Protein 4Z7R (pdb70)

Secondary structure (DSSP, 8-state):
-EEEEEE-B-TT-BS-TT--SHHHHHHHHT-TTS--B-BSEEEEESSSSSEEEE---TTHHHHHHH-GGGSPPSSSS--SEEEEE-S---HHHHGGGGTTTSS--EEEEE-HHHHHHHHTSGGGGGS-TTTEEEEE--TT-EEEEETTEEEEEEE--EE--GGG--TT--EEE-STTSEEEEEEETTEEEEEES--S---HHHHHHHTT-SEEEEE-S-SSTTHHHHHTS-S--HHHHT---SSSTTSHHHHTTTS--SEEEEESB-TT-GGGSTT-HHHHHHHHTTEEE--TT-EEE-/-EEEEEE-B-TT-BS-TT--SHHHHHHHTT-TTB--B-BSEEEEESSSSSEEEE---TTHHHHHHH-GGGSPPSSSS--SEEEEE-S---HHHHGGGGTTTSS--EEEEE-HHHHHHHHT-GGGGGS-TTTEEEEE--TT-EEEEETTEEEEEEE---EEEEEEETTEEEEEES--S---HHHHHHHTT-SEEEEE-S-SSTTHHHHHTS-S--HHHHT---SSSTTSHHHHTTTS--S-EEEESB-TT-GGGBTT-HHHHHHHHTTEEE--TT-EEE-

Organism: Methylorubrum extorquens (strain ATCC 14718 / DSM 1338 / JCM 2805 / NCIMB 9133 / AM1) (NCBI:txid272630)

Structure (mmCIF, N/CA/C/O backbone):
data_4Z7R
#
_entry.id   4Z7R
#
_cell.length_a   45.431
_cell.length_b   51.991
_cell.length_c   120.536
_cell.angle_alpha   90.000
_cell.angle_beta   95.490
_cell.angle_gamma   90.000
#
_symmetry.space_group_name_H-M   'P 1 21 1'
#
loop_
_entity.id
_entity.type
_entity.pdbx_description
1 polymer 'Coenzyme PQQ synthesis protein B'
2 non-polymer 'ZINC ION'
3 water water
#
loop_
_atom_site.group_PDB
_atom_site.id
_atom_site.type_symbol
_atom_site.label_atom_id
_atom_site.label_alt_id
_atom_site.label_comp_id
_atom_site.label_asym_id
_atom_site.label_entity_id
_atom_site.label_seq_id
_atom_site.pdbx_PDB_ins_code
_atom_site.Cartn_x
_atom_site.Cartn_y
_atom_site.Cartn_z
_atom_site.occupancy
_atom_site.B_iso_or_equiv
_atom_site.auth_seq_id
_atom_site.auth_comp_id
_atom_site.auth_asym_id
_atom_site.auth_atom_id
_atom_site.pdbx_PDB_model_num
ATOM 1 N N . MET A 1 1 ? 62.042 12.970 12.929 0.83 12.33 1 MET A N 1
ATOM 2 C CA . MET A 1 1 ? 61.131 12.023 13.563 0.75 12.15 1 MET A CA 1
ATOM 3 C C . MET A 1 1 ? 61.895 10.888 14.237 0.70 11.42 1 MET A C 1
ATOM 4 O O . MET A 1 1 ? 62.790 10.296 13.639 0.72 11.52 1 MET A O 1
ATOM 9 N N . HIS A 1 2 ? 61.537 10.585 15.482 0.96 10.80 2 HIS A N 1
ATOM 10 C CA . HIS A 1 2 ? 62.168 9.486 16.207 1.00 10.91 2 HIS A CA 1
ATOM 11 C C . HIS A 1 2 ? 61.309 8.234 16.136 1.00 10.12 2 HIS A C 1
ATOM 12 O O . HIS A 1 2 ? 60.101 8.285 16.363 0.91 9.90 2 HIS A O 1
ATOM 19 N N . VAL A 1 3 ? 61.937 7.108 15.821 1.00 10.20 3 VAL A N 1
ATOM 20 C CA . VAL A 1 3 ? 61.229 5.836 15.776 1.00 10.37 3 VAL A CA 1
ATOM 21 C C . VAL A 1 3 ? 61.967 4.820 16.631 0.75 9.69 3 VAL A C 1
ATOM 22 O O . VAL A 1 3 ? 63.184 4.705 16.542 0.94 9.15 3 VAL A O 1
ATOM 26 N N . VAL A 1 4 ? 61.241 4.091 17.470 1.00 9.16 4 VAL A N 1
ATOM 27 C CA . VAL A 1 4 ? 61.837 2.944 18.140 1.00 9.59 4 VAL A CA 1
ATOM 28 C C . VAL A 1 4 ? 60.965 1.710 17.942 0.82 10.50 4 VAL A C 1
ATOM 29 O O . VAL A 1 4 ? 59.755 1.732 18.180 0.91 11.56 4 VAL A O 1
ATOM 33 N N . ILE A 1 5 ? 61.587 0.641 17.463 0.98 10.36 5 ILE A N 1
ATOM 34 C CA . ILE A 1 5 ? 60.899 -0.629 17.308 0.82 10.07 5 ILE A CA 1
ATOM 35 C C . ILE A 1 5 ? 60.951 -1.378 18.636 0.90 10.35 5 ILE A C 1
ATOM 36 O O . ILE A 1 5 ? 62.009 -1.850 19.048 0.97 10.88 5 ILE A O 1
ATOM 41 N N . LEU A 1 6 ? 59.809 -1.455 19.313 1.00 9.74 6 LEU A N 1
ATOM 42 C CA . LEU A 1 6 ? 59.739 -2.075 20.634 0.99 10.08 6 LEU A CA 1
ATOM 43 C C . LEU A 1 6 ? 59.683 -3.594 20.534 0.88 10.21 6 LEU A C 1
ATOM 44 O O . LEU A 1 6 ? 60.322 -4.302 21.312 0.84 10.53 6 LEU A O 1
ATOM 49 N N . GLY A 1 7 ? 58.908 -4.084 19.574 0.88 10.21 7 GLY A N 1
ATOM 50 C CA . GLY A 1 7 ? 58.810 -5.509 19.324 0.85 10.35 7 GLY A CA 1
ATOM 51 C C . GLY A 1 7 ? 58.837 -5.750 17.831 0.80 9.84 7 GLY A C 1
ATOM 52 O O . GLY A 1 7 ? 58.083 -5.130 17.078 0.92 10.78 7 GLY A O 1
ATOM 53 N N . SER A 1 8 ? 59.694 -6.668 17.400 1.00 8.85 8 SER A N 1
ATOM 54 C CA . SER A 1 8 ? 59.915 -6.885 15.976 0.86 8.72 8 SER A CA 1
ATOM 55 C C . SER A 1 8 ? 59.405 -8.247 15.532 0.80 8.77 8 SER A C 1
ATOM 56 O O . SER A 1 8 ? 59.495 -8.597 14.354 0.91 8.30 8 SER A O 1
ATOM 59 N N . ALA A 1 9 ? 58.867 -9.014 16.473 1.00 9.06 9 ALA A N 1
ATOM 60 C CA . ALA A 1 9 ? 58.367 -10.346 16.157 0.93 9.58 9 ALA A CA 1
ATOM 61 C C . ALA A 1 9 ? 56.866 -10.353 15.885 0.74 11.18 9 ALA A C 1
ATOM 62 O O . ALA A 1 9 ? 56.146 -9.435 16.272 1.00 11.88 9 ALA A O 1
ATOM 64 N N . ALA A 1 10 ? 56.410 -11.403 15.2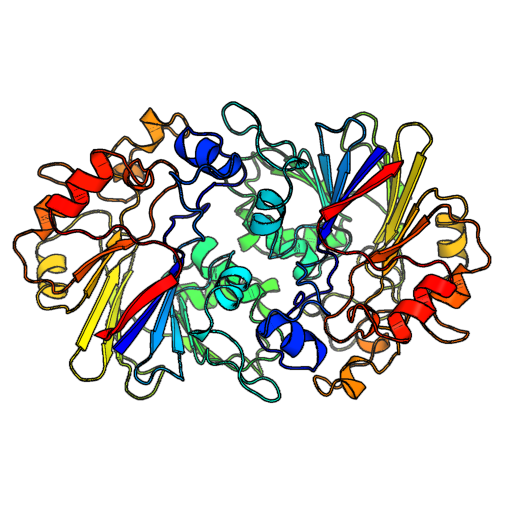11 0.93 11.86 10 ALA A N 1
ATOM 65 C CA . ALA A 1 10 ? 54.988 -11.668 15.043 0.94 11.96 10 ALA A CA 1
ATOM 66 C C . ALA A 1 10 ? 54.401 -12.203 16.343 0.85 12.43 10 ALA A C 1
ATOM 67 O O . ALA A 1 10 ? 55.110 -12.332 17.343 1.00 13.12 10 ALA A O 1
ATOM 69 N N . GLY A 1 11 ? 53.099 -12.476 16.334 0.97 12.01 11 GLY A N 1
ATOM 70 C CA . GLY A 1 11 ? 52.446 -13.112 17.464 1.00 11.05 11 GLY A CA 1
ATOM 71 C C . GLY A 1 11 ? 53.260 -14.290 17.968 0.59 10.05 11 GLY A C 1
ATOM 72 O O . GLY A 1 11 ? 53.759 -15.087 17.176 1.00 9.84 11 GLY A O 1
ATOM 73 N N . GLY A 1 12 ? 53.421 -14.376 19.284 1.00 9.22 12 GLY A N 1
ATOM 74 C CA . GLY A 1 12 ? 54.182 -15.448 19.901 0.93 9.73 12 GLY A CA 1
ATOM 75 C C . GLY A 1 12 ? 55.578 -15.011 20.307 0.89 10.17 12 GLY A C 1
ATOM 76 O O . GLY A 1 12 ? 56.171 -15.560 21.238 1.00 10.60 12 GLY A O 1
ATOM 77 N N . GLY A 1 13 ? 56.104 -14.014 19.604 1.00 9.66 13 GLY A N 1
ATOM 78 C CA . GLY A 1 13 ? 57.454 -13.545 19.845 1.00 9.09 13 GLY A CA 1
ATOM 79 C C . GLY A 1 13 ? 58.510 -14.567 19.477 0.97 10.05 13 GLY A C 1
ATOM 80 O O . GLY A 1 13 ? 58.219 -15.593 18.857 0.97 11.05 13 GLY A O 1
ATOM 81 N N . VAL A 1 14 ? 59.751 -14.271 19.848 0.98 9.37 14 VAL A N 1
ATOM 82 C CA . VAL A 1 14 ? 60.867 -15.189 19.650 1.00 9.97 14 VAL A CA 1
ATOM 83 C C . VAL A 1 14 ? 61.669 -15.260 20.947 0.93 9.27 14 VAL A C 1
ATOM 84 O O . VAL A 1 14 ? 62.224 -14.255 21.383 0.99 8.94 14 VAL A O 1
ATOM 88 N N . PRO A 1 15 ? 61.715 -16.442 21.581 1.00 9.17 15 PRO A N 1
ATOM 89 C CA . PRO A 1 15 ? 61.013 -17.659 21.161 1.00 9.75 15 PRO A CA 1
ATOM 90 C C . PRO A 1 15 ? 59.530 -17.614 21.503 0.94 10.11 15 PRO A C 1
ATOM 91 O O . PRO A 1 15 ? 59.092 -16.744 22.256 0.90 11.30 15 PRO A O 1
ATOM 95 N N . GLN A 1 16 ? 58.769 -18.548 20.948 1.00 10.01 16 GLN A N 1
ATOM 96 C CA . GLN A 1 16 ? 57.368 -18.700 21.309 0.79 9.51 16 GLN A CA 1
ATOM 97 C C . GLN A 1 16 ? 57.272 -19.715 22.445 0.72 9.53 16 GLN A C 1
ATOM 98 O O . GLN A 1 16 ? 57.997 -20.710 22.455 1.00 9.39 16 GLN A O 1
ATOM 104 N N . TRP A 1 17 ? 56.390 -19.449 23.404 0.98 9.70 17 TRP A N 1
ATOM 105 C CA . TRP A 1 17 ? 56.405 -20.153 24.688 1.00 9.10 17 TRP A CA 1
ATOM 106 C C . TRP A 1 17 ? 56.262 -21.667 24.574 0.83 9.29 17 TRP A C 1
ATOM 107 O O . TRP A 1 17 ? 56.752 -22.402 25.429 0.85 8.97 17 TRP A O 1
ATOM 118 N N . ASN A 1 18 ? 55.594 -22.133 23.524 1.00 9.69 18 ASN A N 1
ATOM 119 C CA . ASN A 1 18 ? 55.408 -23.569 23.330 0.71 10.32 18 ASN A CA 1
ATOM 120 C C . ASN A 1 18 ? 56.051 -24.086 22.047 0.65 11.37 18 ASN A C 1
ATOM 121 O O . ASN A 1 18 ? 55.630 -25.104 21.500 0.91 11.85 18 ASN A O 1
ATOM 126 N N . CYS A 1 19 ? 57.066 -23.384 21.558 0.87 12.23 19 CYS A N 1
ATOM 127 C CA . CYS A 1 19 ? 57.707 -23.794 20.316 0.96 12.39 19 CYS A CA 1
ATOM 128 C C . CYS A 1 19 ? 59.154 -24.216 20.510 0.91 12.54 19 CYS A C 1
ATOM 129 O O . CYS A 1 19 ? 59.913 -23.558 21.219 0.98 12.27 19 CYS A O 1
ATOM 132 N N . ARG A 1 20 ? 59.525 -25.320 19.868 0.83 13.15 20 ARG A N 1
ATOM 133 C CA . ARG A 1 20 ? 60.908 -25.777 19.855 1.00 13.81 20 ARG A CA 1
ATOM 134 C C . ARG A 1 20 ? 61.409 -25.996 18.433 0.89 13.10 20 ARG A C 1
ATOM 135 O O . ARG A 1 20 ? 62.179 -26.923 18.181 0.78 12.37 20 ARG A O 1
ATOM 143 N N . CYS A 1 21 ? 60.966 -25.154 17.501 1.00 12.61 21 CYS A N 1
ATOM 144 C CA . CYS A 1 21 ? 61.536 -25.162 16.156 0.98 12.67 21 CYS A CA 1
ATOM 145 C C . CYS A 1 21 ? 63.024 -24.814 16.244 0.97 12.91 21 CYS A C 1
ATOM 146 O O . CYS A 1 21 ? 63.509 -24.416 17.301 1.00 13.09 21 CYS A O 1
ATOM 149 N N . SER A 1 22 ? 63.745 -24.968 15.140 1.00 12.83 22 SER A N 1
ATOM 150 C CA . SER A 1 22 ? 65.192 -24.772 15.148 0.85 13.26 22 SER A CA 1
ATOM 151 C C . SER A 1 22 ? 65.576 -23.343 15.537 0.62 13.09 22 SER A C 1
ATOM 152 O O . SER A 1 22 ? 66.608 -23.120 16.169 0.92 12.99 22 SER A O 1
ATOM 155 N N . ILE A 1 23 ? 64.740 -22.378 15.171 0.93 13.01 23 ILE A N 1
ATOM 156 C CA . ILE A 1 23 ? 65.012 -20.982 15.496 0.95 12.25 23 ILE A CA 1
ATOM 157 C C . ILE A 1 23 ? 64.770 -20.695 16.978 0.83 11.43 23 ILE A C 1
ATOM 158 O O . ILE A 1 23 ? 65.646 -20.160 17.664 1.00 10.77 23 ILE A O 1
ATOM 163 N N . CYS A 1 24 ? 63.589 -21.057 17.474 1.00 11.97 24 CYS A N 1
ATOM 164 C CA . CYS A 1 24 ? 63.275 -20.883 18.890 1.00 12.21 24 CYS A CA 1
ATOM 165 C C . CYS A 1 24 ? 64.258 -21.629 19.785 0.76 12.88 24 CYS A C 1
ATOM 166 O O . CYS A 1 24 ? 64.662 -21.116 20.827 1.00 13.22 24 CYS A O 1
ATOM 169 N N . SER A 1 25 ? 64.646 -22.833 19.370 1.00 12.89 25 SER A N 1
ATOM 170 C CA . SER A 1 25 ? 65.574 -23.647 20.147 0.50 13.14 25 SER A CA 1
ATOM 171 C C . SER A 1 25 ? 66.911 -22.938 20.334 0.79 13.70 25 SER A C 1
ATOM 172 O O . SER A 1 25 ? 67.533 -23.038 21.391 0.85 13.56 25 SER A O 1
ATOM 175 N N . LEU A 1 26 ? 67.348 -22.225 19.300 1.00 14.03 26 LEU A N 1
ATOM 176 C CA . LEU A 1 26 ? 68.555 -21.414 19.393 0.93 14.61 26 LEU A CA 1
ATOM 177 C C . LEU A 1 26 ? 68.371 -20.323 20.440 0.75 14.97 26 LEU A C 1
ATOM 178 O O . LEU A 1 26 ? 69.268 -20.067 21.239 1.00 15.12 26 LEU A O 1
ATOM 183 N N . ALA A 1 27 ? 67.203 -19.685 20.428 1.00 14.99 27 ALA A N 1
ATOM 184 C CA . ALA A 1 27 ? 66.883 -18.646 21.400 1.00 14.65 27 ALA A CA 1
ATOM 185 C C . ALA A 1 27 ? 66.817 -19.200 22.823 0.65 14.39 27 ALA A C 1
ATOM 186 O O . ALA A 1 27 ? 67.340 -18.587 23.755 0.96 14.22 27 ALA A O 1
ATOM 188 N N . TRP A 1 28 ? 66.177 -20.355 22.992 0.95 14.30 28 TRP A N 1
ATOM 189 C CA . TRP A 1 28 ? 66.072 -20.973 24.313 0.81 13.86 28 TRP A CA 1
ATOM 190 C C . TRP A 1 28 ? 67.451 -21.287 24.891 0.92 15.22 28 TRP A C 1
ATOM 191 O O . TRP A 1 28 ? 67.667 -21.192 26.100 0.63 15.71 28 TRP A O 1
ATOM 202 N N . ALA A 1 29 ? 68.381 -21.658 24.017 1.00 16.00 29 ALA A N 1
ATOM 203 C CA . ALA A 1 29 ? 69.734 -22.016 24.429 1.00 17.12 29 ALA A CA 1
ATOM 204 C C . ALA A 1 29 ? 70.618 -20.791 24.634 1.00 17.77 29 ALA A C 1
ATOM 205 O O . ALA A 1 29 ? 71.729 -20.901 25.150 0.84 18.39 29 ALA A O 1
ATOM 207 N N . GLY A 1 30 ? 70.125 -19.627 24.223 1.00 17.26 30 GLY A N 1
ATOM 208 C CA . GLY A 1 30 ? 70.895 -18.399 24.319 1.00 16.86 30 GLY A CA 1
ATOM 209 C C . GLY A 1 30 ? 71.988 -18.315 23.272 0.33 16.10 30 GLY A C 1
ATOM 210 O O . GLY A 1 30 ? 72.995 -17.630 23.461 0.95 15.48 30 GLY A O 1
ATOM 211 N N . ASP A 1 31 ? 71.787 -19.015 22.162 0.92 15.81 31 ASP A N 1
ATOM 212 C CA . ASP A 1 31 ? 72.725 -18.980 21.045 0.93 15.29 31 ASP A CA 1
ATOM 213 C C . ASP A 1 31 ? 72.692 -17.609 20.373 0.81 14.79 31 ASP A C 1
ATOM 214 O O . ASP A 1 31 ? 71.621 -17.046 20.147 0.97 14.42 31 ASP A O 1
ATOM 219 N N . SER A 1 32 ? 73.867 -17.071 20.062 0.96 15.18 32 SER A N 1
ATOM 220 C CA . SER A 1 32 ? 73.973 -15.715 19.527 0.63 14.49 32 SER A CA 1
ATOM 221 C C . SER A 1 32 ? 73.380 -15.561 18.124 0.65 13.09 32 SER A C 1
ATOM 222 O O . SER A 1 32 ? 73.155 -14.441 17.664 0.83 12.32 32 SER A O 1
ATOM 225 N N . ARG A 1 33 ? 73.131 -16.677 17.444 1.00 12.51 33 ARG A N 1
ATOM 226 C CA . ARG A 1 33 ? 72.597 -16.627 16.082 0.90 13.13 33 ARG A CA 1
ATOM 227 C C . ARG A 1 33 ? 71.134 -16.189 16.018 0.87 12.41 33 ARG A C 1
ATOM 228 O O . ARG A 1 33 ? 70.625 -15.881 14.940 0.83 11.86 33 ARG A O 1
ATOM 236 N N . VAL A 1 34 ? 70.456 -16.165 17.161 0.91 11.97 34 VAL A N 1
ATOM 237 C CA . VAL A 1 34 ? 69.069 -15.703 17.212 1.00 11.73 34 VAL A CA 1
ATOM 238 C C . VAL A 1 34 ? 68.822 -14.754 18.380 0.83 11.55 34 VAL A C 1
ATOM 239 O O . VAL A 1 34 ? 68.907 -15.147 19.543 0.91 11.58 34 VAL A O 1
ATOM 243 N N . ARG A 1 35 ? 68.516 -13.499 18.070 1.00 11.96 35 ARG A N 1
ATOM 244 C CA . ARG A 1 35 ? 68.159 -12.543 19.109 1.00 12.11 35 ARG A CA 1
ATOM 245 C C . ARG A 1 35 ? 66.698 -12.703 19.517 1.00 10.52 35 ARG A C 1
ATOM 246 O O . ARG A 1 35 ? 65.812 -12.712 18.664 1.00 10.26 35 ARG A O 1
ATOM 254 N N . PRO A 1 36 ? 66.446 -12.854 20.826 0.72 10.30 36 PRO A N 1
ATOM 255 C CA . PRO A 1 36 ? 65.067 -12.922 21.319 1.00 9.65 36 PRO A CA 1
ATOM 256 C C . PRO A 1 36 ? 64.302 -11.648 20.976 0.81 9.16 36 PRO A C 1
ATOM 257 O O . PRO A 1 36 ? 64.884 -10.565 20.970 1.00 8.82 36 PRO A O 1
ATOM 261 N N . ARG A 1 37 ? 63.016 -11.779 20.677 0.88 8.80 37 ARG A N 1
ATOM 262 C CA . ARG A 1 37 ? 62.221 -10.629 20.264 1.00 8.44 37 ARG A CA 1
ATOM 263 C C . ARG A 1 37 ? 60.850 -10.632 20.919 0.85 8.37 37 ARG A C 1
ATOM 264 O O . ARG A 1 37 ? 60.224 -11.682 21.074 0.88 9.05 37 ARG A O 1
ATOM 272 N N . THR A 1 38 ? 60.388 -9.446 21.297 0.86 8.38 38 THR A N 1
ATOM 273 C CA . THR A 1 38 ? 59.032 -9.273 21.792 1.00 8.56 38 THR A CA 1
ATOM 274 C C . THR A 1 38 ? 58.091 -8.968 20.620 0.83 8.13 38 THR A C 1
ATOM 275 O O . THR A 1 38 ? 58.541 -8.753 19.492 1.00 9.18 38 THR A O 1
ATOM 279 N N . GLN A 1 39 ? 56.790 -8.956 20.892 1.00 7.41 39 GLN A N 1
ATOM 280 C CA . GLN A 1 39 ? 55.773 -8.909 19.842 0.88 8.13 39 GLN A CA 1
ATOM 281 C C . GLN A 1 39 ? 55.471 -7.512 19.302 0.91 9.22 39 GLN A C 1
ATOM 282 O O . GLN A 1 39 ? 55.593 -6.516 20.013 0.76 8.90 39 GLN A O 1
ATOM 288 N N . SER A 1 40 ? 55.062 -7.489 18.034 0.75 9.77 40 SER A N 1
ATOM 289 C CA . SER A 1 40 ? 54.926 -6.296 17.196 0.85 10.59 40 SER A CA 1
ATOM 290 C C . SER A 1 40 ? 54.377 -5.040 17.867 0.82 10.66 40 SER A C 1
ATOM 291 O O . SER A 1 40 ? 53.206 -4.972 18.242 0.82 10.36 40 SER A O 1
ATOM 294 N N . SER A 1 41 ? 55.247 -4.041 17.979 0.87 10.74 41 SER A N 1
ATOM 295 C CA . SER A 1 41 ? 54.884 -2.714 18.470 0.91 10.29 41 SER A CA 1
ATOM 296 C C . SER A 1 41 ? 56.014 -1.734 18.187 0.99 9.57 41 SER A C 1
ATOM 297 O O . SER A 1 41 ? 57.188 -2.093 18.281 0.90 10.01 41 SER A O 1
ATOM 300 N N . ILE A 1 42 ? 55.665 -0.501 17.830 1.00 8.91 42 ILE A N 1
ATOM 301 C CA . ILE A 1 42 ? 56.663 0.552 17.672 0.95 9.19 42 ILE A CA 1
ATOM 302 C C . ILE A 1 42 ? 56.181 1.827 18.347 0.83 8.67 42 ILE A C 1
ATOM 303 O O . ILE A 1 42 ? 54.988 1.996 18.605 0.97 8.35 42 ILE A O 1
ATOM 308 N N . ALA A 1 43 ? 57.117 2.716 18.649 0.92 8.65 43 ALA A N 1
ATOM 309 C CA . ALA A 1 43 ? 56.773 4.020 19.197 0.91 8.53 43 ALA A CA 1
ATOM 310 C C . ALA A 1 43 ? 57.391 5.111 18.337 0.80 8.57 43 ALA A C 1
ATOM 311 O O . ALA A 1 43 ? 58.521 4.976 17.870 1.00 8.40 43 ALA A O 1
ATOM 313 N N . VAL A 1 44 ? 56.641 6.183 18.112 0.96 9.35 44 VAL A N 1
ATOM 314 C CA . VAL A 1 44 ? 57.109 7.268 17.259 1.00 9.92 44 VAL A CA 1
ATOM 315 C C . VAL A 1 44 ? 56.895 8.603 17.963 0.87 10.84 44 VAL A C 1
ATOM 316 O O . VAL A 1 44 ? 55.887 8.793 18.643 1.00 10.87 44 VAL A O 1
ATOM 320 N N . SER A 1 45 ? 57.844 9.521 17.801 1.00 11.42 45 SER A N 1
ATOM 321 C CA . SER A 1 45 ? 57.751 10.843 18.414 0.83 12.07 45 SER A CA 1
ATOM 322 C C . SER A 1 45 ? 58.264 11.928 17.476 0.91 11.84 45 SER A C 1
ATOM 323 O O . SER A 1 45 ? 59.256 11.729 16.775 1.00 11.89 45 SER A O 1
ATOM 326 N N . PRO A 1 46 ? 57.590 13.087 17.463 0.80 11.91 46 PRO A N 1
ATOM 327 C CA . PRO A 1 46 ? 58.079 14.222 16.677 0.62 12.50 46 PRO A CA 1
ATOM 328 C C . PRO A 1 46 ? 59.199 14.982 17.386 1.00 13.77 46 PRO A C 1
ATOM 329 O O . PRO A 1 46 ? 59.937 15.720 16.736 0.89 14.48 46 PRO A O 1
ATOM 333 N N . ASP A 1 47 ? 59.330 14.792 18.697 1.00 13.77 47 ASP A N 1
ATOM 334 C CA . ASP A 1 47 ? 60.230 15.627 19.489 0.95 14.55 47 ASP A CA 1
ATOM 335 C C . ASP A 1 47 ? 61.141 14.830 20.422 1.00 14.16 47 ASP A C 1
ATOM 336 O O . ASP A 1 47 ? 62.051 15.390 21.030 0.87 14.43 47 ASP A O 1
ATOM 341 N N . GLY A 1 48 ? 60.893 13.529 20.536 0.70 13.53 48 GLY A N 1
ATOM 342 C CA . GLY A 1 48 ? 61.698 12.677 21.392 1.00 12.88 48 GLY A CA 1
ATOM 343 C C . GLY A 1 48 ? 61.272 12.624 22.850 0.72 12.55 48 GLY A C 1
ATOM 344 O O . GLY A 1 48 ? 61.921 11.966 23.662 0.89 12.96 48 GLY A O 1
ATOM 345 N N . GLU A 1 49 ? 60.184 13.308 23.193 0.96 11.85 49 GLU A N 1
ATOM 346 C CA . GLU A 1 49 ? 59.702 13.318 24.573 1.00 11.24 49 GLU A CA 1
ATOM 347 C C . GLU A 1 49 ? 58.247 12.860 24.669 0.98 9.95 49 GLU A C 1
ATOM 348 O O . GLU A 1 49 ? 57.855 12.199 25.631 0.82 9.72 49 GLU A O 1
ATOM 354 N N . ARG A 1 50 ? 57.456 13.215 23.663 0.88 9.74 50 ARG A N 1
ATOM 355 C CA . ARG A 1 50 ? 56.046 12.852 23.621 1.00 9.88 50 ARG A CA 1
ATOM 356 C C . ARG A 1 50 ? 55.838 11.794 22.546 0.69 10.31 50 ARG A C 1
ATOM 357 O O . ARG A 1 50 ? 56.137 12.024 21.375 0.92 10.61 50 ARG A O 1
ATOM 365 N N . TRP A 1 51 ? 55.323 10.635 22.944 1.00 10.77 51 TRP A N 1
ATOM 366 C CA . TRP A 1 51 ? 55.313 9.480 22.055 1.00 11.51 51 TRP A CA 1
ATOM 367 C C . TRP A 1 51 ? 53.929 8.934 21.737 0.86 12.52 51 TRP A C 1
ATOM 368 O O . TRP A 1 51 ? 53.019 8.960 22.567 1.00 13.49 51 TRP A O 1
ATOM 379 N N . LEU A 1 52 ? 53.792 8.443 20.511 1.00 12.13 52 LEU A N 1
ATOM 380 C CA . LEU A 1 52 ? 52.635 7.669 20.101 0.86 11.68 52 LEU A CA 1
ATOM 381 C C . LEU A 1 52 ? 53.018 6.199 20.059 0.82 11.21 52 LEU A C 1
ATOM 382 O O . LEU A 1 52 ? 53.993 5.827 19.406 0.98 11.53 52 LEU A O 1
ATOM 387 N N . LEU A 1 53 ? 52.253 5.368 20.757 1.00 10.68 53 LEU A N 1
ATOM 388 C CA . LEU A 1 53 ? 52.456 3.928 20.705 0.87 12.65 53 LEU A CA 1
ATOM 389 C C . LEU A 1 53 ? 51.612 3.313 19.601 1.00 11.81 53 LEU A C 1
ATOM 390 O O . LEU A 1 53 ? 50.397 3.488 19.569 0.94 12.03 53 LEU A O 1
ATOM 395 N N . LEU A 1 54 ? 52.259 2.593 18.692 1.00 12.08 54 LEU A N 1
ATOM 396 C CA . LEU A 1 54 ? 51.530 1.883 17.652 0.92 12.23 54 LEU A CA 1
ATOM 397 C C . LEU A 1 54 ? 51.423 0.410 18.023 0.83 11.70 54 LEU A C 1
ATOM 398 O O . LEU A 1 54 ? 52.418 -0.315 18.016 1.00 12.31 54 LEU A O 1
ATOM 403 N N . ASN A 1 55 ? 50.202 0.006 18.372 1.00 11.05 55 ASN A N 1
ATOM 404 C CA . ASN A 1 55 ? 49.866 -1.327 18.877 0.97 11.07 55 ASN A CA 1
ATOM 405 C C . ASN A 1 55 ? 50.404 -1.545 20.291 0.91 12.29 55 ASN A C 1
ATOM 406 O O . ASN A 1 55 ? 51.417 -0.962 20.693 0.88 14.13 55 ASN A O 1
ATOM 411 N N . ALA A 1 56 ? 49.723 -2.411 21.033 0.93 12.41 56 ALA A N 1
ATOM 412 C CA . ALA A 1 56 ? 50.051 -2.662 22.433 1.00 12.82 56 ALA A CA 1
ATOM 413 C C . ALA A 1 56 ? 50.164 -4.166 22.668 1.00 13.18 56 ALA A C 1
ATOM 414 O O . ALA A 1 56 ? 49.160 -4.857 22.839 1.00 12.87 56 ALA A O 1
ATOM 416 N N . SER A 1 57 ? 51.396 -4.665 22.657 0.95 13.88 57 SER A N 1
ATOM 417 C CA . SER A 1 57 ? 51.660 -6.102 22.649 0.94 13.36 57 SER A CA 1
ATOM 418 C C . SER A 1 57 ? 51.627 -6.717 24.051 1.00 12.82 57 SER A C 1
ATOM 419 O O . SER A 1 57 ? 51.726 -6.001 25.044 0.98 14.15 57 SER A O 1
ATOM 422 N N . PRO A 1 58 ? 51.483 -8.054 24.136 0.92 11.61 58 PRO A N 1
ATOM 423 C CA . PRO A 1 58 ? 51.519 -8.728 25.439 1.00 10.90 58 PRO A CA 1
ATOM 424 C C . PRO A 1 58 ? 52.827 -8.493 26.202 0.80 10.61 58 PRO A C 1
ATOM 425 O O . PRO A 1 58 ? 52.870 -8.701 27.414 0.85 10.88 58 PRO A O 1
ATOM 429 N N . ASP A 1 59 ? 53.873 -8.076 25.493 1.00 10.14 59 ASP A N 1
ATOM 430 C CA . ASP A 1 59 ? 55.184 -7.849 26.094 0.85 9.65 59 ASP A CA 1
ATOM 431 C C . ASP A 1 59 ? 55.411 -6.392 26.495 0.69 10.05 59 ASP A C 1
ATOM 432 O O . ASP A 1 59 ? 56.535 -6.008 26.808 1.00 10.22 59 ASP A O 1
ATOM 437 N N . ILE A 1 60 ? 54.353 -5.588 26.484 0.99 10.74 60 ILE A N 1
ATOM 438 C CA . ILE A 1 60 ? 54.506 -4.135 26.556 0.88 10.94 60 ILE A CA 1
ATOM 439 C C . ILE A 1 60 ? 55.250 -3.669 27.809 0.88 11.18 60 ILE A C 1
ATOM 440 O O . ILE A 1 60 ? 55.993 -2.687 27.765 0.96 11.99 60 ILE A O 1
ATOM 445 N N . ARG A 1 61 ? 55.080 -4.380 28.920 1.00 11.15 61 ARG A N 1
ATOM 446 C CA . ARG A 1 61 ? 55.753 -3.986 30.147 0.75 11.64 61 ARG A CA 1
ATOM 447 C C . ARG A 1 61 ? 57.267 -4.185 30.030 0.52 11.24 61 ARG A C 1
ATOM 448 O O . ARG A 1 61 ? 58.046 -3.347 30.481 1.00 11.52 61 ARG A O 1
ATOM 456 N N . GLN A 1 62 ? 57.674 -5.277 29.391 1.00 10.81 62 GLN A N 1
ATOM 457 C CA . GLN A 1 62 ? 59.089 -5.535 29.151 1.00 10.97 62 GLN A CA 1
ATOM 458 C C . GLN A 1 62 ? 59.658 -4.548 28.133 0.87 10.80 62 GLN A C 1
ATOM 459 O O . GLN A 1 62 ? 60.815 -4.139 28.229 0.99 11.16 62 GLN A O 1
ATOM 465 N N . GLN A 1 63 ? 58.834 -4.169 27.161 0.90 10.75 63 GLN A N 1
ATOM 466 C CA . GLN A 1 63 ? 59.232 -3.226 26.128 0.87 10.63 63 GLN A CA 1
ATOM 467 C C . GLN A 1 63 ? 59.467 -1.835 26.705 0.71 10.82 63 GLN A C 1
ATOM 468 O O . GLN A 1 63 ? 60.399 -1.136 26.310 0.97 11.94 63 GLN A O 1
ATOM 474 N N . ILE A 1 64 ? 58.620 -1.446 27.650 1.00 10.00 64 ILE A N 1
ATOM 475 C CA . ILE A 1 64 ? 58.762 -0.161 28.318 0.95 10.68 64 ILE A CA 1
ATOM 476 C C . ILE A 1 64 ? 60.038 -0.160 29.161 0.92 10.98 64 ILE A C 1
ATOM 477 O O . ILE A 1 64 ? 60.802 0.801 29.129 1.00 10.88 64 ILE A O 1
ATOM 482 N N . GLN A 1 65 ? 60.278 -1.246 29.893 0.93 12.16 65 GLN A N 1
ATOM 483 C CA . GLN A 1 65 ? 61.479 -1.355 30.718 0.96 13.42 65 GLN A CA 1
ATOM 484 C C . GLN A 1 65 ? 62.751 -1.281 29.877 0.87 13.43 65 GLN A C 1
ATOM 485 O O . GLN A 1 65 ? 63.699 -0.579 30.228 0.95 14.09 65 GLN A O 1
ATOM 491 N N . ALA A 1 66 ? 62.757 -2.002 28.760 1.00 12.94 66 ALA A N 1
ATOM 492 C CA . ALA A 1 66 ? 63.960 -2.158 27.949 0.91 13.04 66 ALA A CA 1
ATOM 493 C C . ALA A 1 66 ? 64.318 -0.911 27.144 0.73 12.65 66 ALA A C 1
ATOM 494 O O . ALA A 1 66 ? 65.444 -0.780 26.665 0.90 12.56 66 ALA A O 1
ATOM 496 N N . ASN A 1 67 ? 63.366 -0.001 26.983 1.00 12.35 67 ASN A N 1
ATOM 497 C CA . ASN A 1 67 ? 63.596 1.172 26.146 1.00 12.35 67 ASN A CA 1
ATOM 498 C C . ASN A 1 67 ? 63.376 2.472 26.914 0.75 13.03 67 ASN A C 1
ATOM 499 O O . ASN A 1 67 ? 62.235 2.869 27.148 1.00 13.40 67 ASN A O 1
ATOM 504 N N . PRO A 1 68 ? 64.476 3.135 27.307 0.95 13.46 68 PRO A N 1
ATOM 505 C CA . PRO A 1 68 ? 64.479 4.339 28.149 1.00 13.41 68 PRO A CA 1
ATOM 506 C C . PRO A 1 68 ? 63.544 5.441 27.650 0.69 13.38 68 PRO A C 1
ATOM 507 O O . PRO A 1 68 ? 63.030 6.208 28.465 0.80 13.19 68 PRO A O 1
ATOM 511 N N . GLN A 1 69 ? 63.330 5.509 26.339 1.00 12.94 69 GLN A N 1
ATOM 512 C CA . GLN A 1 69 ? 62.383 6.453 25.748 0.89 13.37 69 GLN A CA 1
ATOM 513 C C . GLN A 1 69 ? 60.983 6.314 26.346 1.00 13.37 69 GLN A C 1
ATOM 514 O O . GLN A 1 69 ? 60.227 7.281 26.403 0.84 14.48 69 GLN A O 1
ATOM 520 N N . MET A 1 70 ? 60.649 5.107 26.791 1.00 12.62 70 MET A N 1
ATOM 521 C CA . MET A 1 70 ? 59.321 4.823 27.324 0.88 11.67 70 MET A CA 1
ATOM 522 C C . MET A 1 70 ? 59.217 5.018 28.835 1.00 10.43 70 MET A C 1
ATOM 523 O O . MET A 1 70 ? 58.120 4.981 29.390 0.85 10.65 70 MET A O 1
ATOM 528 N N . HIS A 1 71 ? 60.352 5.210 29.499 1.00 10.47 71 HIS A N 1
ATOM 529 C CA . HIS A 1 71 ? 60.362 5.326 30.955 1.00 10.82 71 HIS A CA 1
ATOM 530 C C . HIS A 1 71 ? 59.589 6.559 31.411 0.87 11.26 71 HIS A C 1
ATOM 531 O O . HIS A 1 71 ? 59.711 7.629 30.814 0.90 11.54 71 HIS A O 1
ATOM 538 N N . PRO A 1 72 ? 58.787 6.408 32.475 0.75 10.85 72 PRO A N 1
ATOM 539 C CA . PRO A 1 72 ? 58.004 7.521 33.020 1.00 10.44 72 PRO A CA 1
ATOM 540 C C . PRO A 1 72 ? 58.895 8.662 33.507 0.68 11.11 72 PRO A C 1
ATOM 541 O O . PRO A 1 72 ? 60.022 8.426 33.943 1.00 11.64 72 PRO A O 1
ATOM 545 N N . ARG A 1 73 ? 58.388 9.885 33.415 1.00 11.04 73 ARG A N 1
ATOM 546 C CA . ARG A 1 73 ? 59.122 11.064 33.854 1.00 12.08 73 ARG A CA 1
ATOM 547 C C . ARG A 1 73 ? 58.855 11.343 35.325 0.85 12.80 73 ARG A C 1
ATOM 548 O O . ARG A 1 73 ? 58.002 10.698 35.937 1.00 12.42 73 ARG A O 1
ATOM 556 N N . GLU A 1 74 ? 59.593 12.300 35.884 0.80 14.37 74 GLU A N 1
ATOM 557 C CA . GLU A 1 74 ? 59.439 12.702 37.279 0.83 16.04 74 GLU A CA 1
ATOM 558 C C . GLU A 1 74 ? 58.002 13.070 37.631 0.97 15.94 74 GLU A C 1
ATOM 559 O O . GLU A 1 74 ? 57.302 13.705 36.844 0.91 16.71 74 GLU A O 1
ATOM 565 N N . GLY A 1 75 ? 57.573 12.669 38.823 0.85 15.19 75 GLY A N 1
ATOM 566 C CA . GLY A 1 75 ? 56.264 13.035 39.327 1.00 15.03 75 GLY A CA 1
ATOM 567 C C . GLY A 1 75 ? 55.207 11.954 39.221 0.93 15.19 75 GLY A C 1
ATOM 568 O O . GLY A 1 75 ? 55.503 10.791 38.941 0.85 15.41 75 GLY A O 1
ATOM 569 N N . LEU A 1 76 ? 53.960 12.357 39.439 0.87 15.46 76 LEU A N 1
ATOM 570 C CA . LEU A 1 76 ? 52.837 11.432 39.495 1.00 15.43 76 LEU A CA 1
ATOM 571 C C . LEU A 1 76 ? 52.206 11.266 38.118 0.71 15.40 76 LEU A C 1
ATOM 572 O O . LEU A 1 76 ? 51.913 12.255 37.445 1.00 16.04 76 LEU A O 1
ATOM 577 N N . ARG A 1 77 ? 52.002 10.013 37.712 0.99 15.18 77 ARG A N 1
ATOM 578 C CA . ARG A 1 77 ? 51.317 9.679 36.462 1.00 15.39 77 ARG A CA 1
ATOM 579 C C . ARG A 1 77 ? 51.877 10.445 35.266 0.70 14.15 77 ARG A C 1
ATOM 580 O O . ARG A 1 77 ? 51.137 11.094 34.524 1.00 13.25 77 ARG A O 1
ATOM 588 N N . HIS A 1 78 ? 53.190 10.361 35.086 0.78 14.02 78 HIS A N 1
ATOM 589 C CA . HIS A 1 78 ? 53.877 11.180 34.097 0.82 13.09 78 HIS A CA 1
ATOM 590 C C . HIS A 1 78 ? 54.606 10.316 33.072 0.85 12.96 78 HIS A C 1
ATOM 591 O O . HIS A 1 78 ? 55.831 10.193 33.107 0.74 13.19 78 HIS A O 1
ATOM 598 N N . SER A 1 79 ? 53.842 9.726 32.159 0.94 12.80 79 SER A N 1
ATOM 599 C CA . SER A 1 79 ? 54.393 8.829 31.146 0.78 12.70 79 SER A CA 1
ATOM 600 C C . SER A 1 79 ? 54.608 9.544 29.819 0.75 12.49 79 SER A C 1
ATOM 601 O O . SER A 1 79 ? 53.823 10.416 29.450 0.93 11.98 79 SER A O 1
ATOM 604 N N . PRO A 1 80 ? 55.679 9.177 29.095 0.92 12.88 80 PRO A N 1
ATOM 605 C CA . PRO A 1 80 ? 55.942 9.758 27.773 0.96 12.54 80 PRO A CA 1
ATOM 606 C C . PRO A 1 80 ? 54.963 9.262 26.712 0.64 11.16 80 PRO A C 1
ATOM 607 O O . PRO A 1 80 ? 54.882 9.849 25.635 0.95 10.12 80 PRO A O 1
ATOM 611 N N . ILE A 1 81 ? 54.234 8.193 27.015 1.00 11.10 81 ILE A N 1
ATOM 612 C CA . ILE A 1 81 ? 53.224 7.681 26.097 0.90 12.23 81 ILE A CA 1
ATOM 613 C C . ILE A 1 81 ? 51.972 8.544 26.181 0.83 13.15 81 ILE A C 1
ATOM 614 O O . ILE A 1 81 ? 51.269 8.541 27.193 1.00 13.42 81 ILE A O 1
ATOM 619 N N . HIS A 1 82 ? 51.701 9.285 25.111 1.00 12.98 82 HIS A N 1
ATOM 620 C CA . HIS A 1 82 ? 50.559 10.193 25.071 0.94 13.09 82 HIS A CA 1
ATOM 621 C C . HIS A 1 82 ? 49.349 9.564 24.400 0.73 11.93 82 HIS A C 1
ATOM 622 O O . HIS A 1 82 ? 48.212 9.923 24.699 0.75 11.01 82 HIS A O 1
ATOM 629 N N . ALA A 1 83 ? 49.592 8.628 23.490 0.85 11.87 83 ALA A N 1
ATOM 630 C CA . ALA A 1 83 ? 48.501 8.020 22.742 1.00 10.90 83 ALA A CA 1
ATOM 631 C C . ALA A 1 83 ? 48.851 6.623 22.254 0.94 9.63 83 ALA A C 1
ATOM 632 O O . ALA A 1 83 ? 50.022 6.276 22.109 0.98 9.98 83 ALA A O 1
ATOM 634 N N . VAL A 1 84 ? 47.822 5.819 22.010 1.00 8.79 84 VAL A N 1
ATOM 635 C CA . VAL A 1 84 ? 48.012 4.488 21.453 1.00 9.61 84 VAL A CA 1
ATOM 636 C C . VAL A 1 84 ? 47.126 4.329 20.227 0.78 10.46 84 VAL A C 1
ATOM 637 O O . VAL A 1 84 ? 45.951 4.703 20.245 0.86 10.89 84 VAL A O 1
ATOM 641 N N . LEU A 1 85 ? 47.709 3.813 19.152 0.95 10.57 85 LEU A N 1
ATOM 642 C CA . LEU A 1 85 ? 46.969 3.528 17.931 0.92 10.88 85 LEU A CA 1
ATOM 643 C C . LEU A 1 85 ? 47.036 2.034 17.616 0.95 10.92 85 LEU A C 1
ATOM 644 O O . LEU A 1 85 ? 48.109 1.436 17.646 0.92 11.61 85 LEU A O 1
ATOM 649 N N . LEU A 1 86 ? 45.885 1.440 17.321 1.00 10.64 86 LEU A N 1
ATOM 650 C CA . LEU A 1 86 ? 45.819 0.036 16.916 1.00 9.84 86 LEU A CA 1
ATOM 651 C C . LEU A 1 86 ? 45.670 -0.107 15.406 0.72 10.96 86 LEU A C 1
ATOM 652 O O . LEU A 1 86 ? 44.825 0.550 14.800 1.00 11.40 86 LEU A O 1
ATOM 657 N N . THR A 1 87 ? 46.498 -0.955 14.800 0.91 11.65 87 THR A N 1
ATOM 658 C CA . THR A 1 87 ? 46.418 -1.189 13.361 0.87 12.30 87 THR A CA 1
ATOM 659 C C . THR A 1 87 ? 45.500 -2.369 13.024 0.82 12.28 87 THR A C 1
ATOM 660 O O . THR A 1 87 ? 45.011 -2.480 11.899 1.00 12.13 87 THR A O 1
ATOM 664 N N . ASN A 1 88 ? 45.278 -3.250 13.995 0.86 12.90 88 ASN A N 1
ATOM 665 C CA . ASN A 1 88 ? 44.295 -4.322 13.849 0.85 13.29 88 ASN A CA 1
ATOM 666 C C . ASN A 1 88 ? 43.901 -4.886 15.214 0.57 12.51 88 ASN A C 1
ATOM 667 O O . ASN A 1 88 ? 44.383 -4.415 16.244 0.96 11.76 88 ASN A O 1
ATOM 672 N N . GLY A 1 89 ? 43.024 -5.884 15.219 0.86 12.63 89 GLY A N 1
ATOM 673 C CA . GLY A 1 89 ? 42.483 -6.420 16.455 0.98 12.76 89 GLY A CA 1
ATOM 674 C C . GLY A 1 89 ? 43.117 -7.710 16.953 0.96 12.84 89 GLY A C 1
ATOM 675 O O . GLY A 1 89 ? 42.569 -8.364 17.839 0.84 13.59 89 GLY A O 1
ATOM 676 N N . ASP A 1 90 ? 44.258 -8.089 16.383 0.79 12.54 90 ASP A N 1
ATOM 677 C CA . ASP A 1 90 ? 44.966 -9.289 16.829 1.00 12.91 90 ASP A CA 1
ATOM 678 C C . ASP A 1 90 ? 45.391 -9.182 18.294 0.58 12.11 90 ASP A C 1
ATOM 679 O O . ASP A 1 90 ? 45.673 -8.093 18.789 0.98 12.30 90 ASP A O 1
ATOM 684 N N . VAL A 1 91 ? 45.448 -10.321 18.977 1.00 11.58 91 VAL A N 1
ATOM 685 C CA . VAL A 1 91 ? 45.813 -10.348 20.391 0.89 12.01 91 VAL A CA 1
ATOM 686 C C . VAL A 1 91 ? 47.211 -9.779 20.625 0.85 10.95 91 VAL A C 1
ATOM 687 O O . VAL A 1 91 ? 47.449 -9.095 21.622 0.88 11.38 91 VAL A O 1
ATOM 691 N N . ASP A 1 92 ? 48.126 -10.001 19.686 1.00 9.96 92 ASP A N 1
ATOM 692 C CA . ASP A 1 92 ? 49.483 -9.497 19.876 0.76 10.45 92 ASP A CA 1
ATOM 693 C C . ASP A 1 92 ? 49.560 -7.980 19.670 0.61 10.09 92 ASP A C 1
ATOM 694 O O . ASP A 1 92 ? 50.598 -7.371 19.914 0.90 10.33 92 ASP A O 1
ATOM 699 N N . HIS A 1 93 ? 48.465 -7.375 19.219 1.00 9.70 93 HIS A N 1
ATOM 700 C CA . HIS A 1 93 ? 48.404 -5.917 19.080 0.95 10.24 93 HIS A CA 1
ATOM 701 C C . HIS A 1 93 ? 47.559 -5.213 20.148 0.95 10.81 93 HIS A C 1
ATOM 702 O O . HIS A 1 93 ? 47.686 -4.001 20.335 0.94 10.82 93 HIS A O 1
ATOM 709 N N . VAL A 1 94 ? 46.690 -5.952 20.835 1.00 11.78 94 VAL A N 1
ATOM 710 C CA . VAL A 1 94 ? 45.769 -5.320 21.783 0.90 12.90 94 VAL A CA 1
ATOM 711 C C . VAL A 1 94 ? 45.932 -5.769 23.239 0.80 12.48 94 VAL A C 1
ATOM 712 O O . VAL A 1 94 ? 45.464 -5.083 24.148 0.81 12.39 94 VAL A O 1
ATOM 716 N N . ALA A 1 95 ? 46.583 -6.908 23.466 1.00 11.89 95 ALA A N 1
ATOM 717 C CA . ALA A 1 95 ? 46.695 -7.452 24.824 0.94 11.12 95 ALA A CA 1
ATOM 718 C C . ALA A 1 95 ? 47.410 -6.495 25.778 0.66 10.40 95 ALA A C 1
ATOM 719 O O . ALA A 1 95 ? 47.106 -6.456 26.971 1.00 9.03 95 ALA A O 1
ATOM 721 N N . GLY A 1 96 ? 48.343 -5.713 25.246 0.99 11.19 96 GLY A N 1
ATOM 722 C CA . GLY A 1 96 ? 49.090 -4.761 26.051 1.00 10.65 96 GLY A CA 1
ATOM 723 C C . GLY A 1 96 ? 48.260 -3.671 26.703 0.89 10.88 96 GLY A C 1
ATOM 724 O O . GLY A 1 96 ? 48.696 -3.045 27.673 0.94 11.12 96 GLY A O 1
ATOM 725 N N . LEU A 1 97 ? 47.065 -3.439 26.173 1.00 11.29 97 LEU A N 1
ATOM 726 C CA . LEU A 1 97 ? 46.184 -2.407 26.709 0.84 12.31 97 LEU A CA 1
ATOM 727 C C . LEU A 1 97 ? 45.817 -2.707 28.160 0.94 11.64 97 LEU A C 1
ATOM 728 O O . LEU A 1 97 ? 45.593 -1.794 28.952 0.99 11.73 97 LEU A O 1
ATOM 733 N N . LEU A 1 98 ? 45.768 -3.991 28.505 1.00 10.63 98 LEU A N 1
ATOM 734 C CA . LEU A 1 98 ? 45.432 -4.409 29.864 0.94 10.83 98 LEU A CA 1
ATOM 735 C C . LEU A 1 98 ? 46.485 -3.969 30.880 0.84 10.61 98 LEU A C 1
ATOM 736 O O . LEU A 1 98 ? 46.212 -3.898 32.078 0.91 10.86 98 LEU A O 1
ATOM 741 N N . THR A 1 99 ? 47.688 -3.683 30.392 0.93 10.19 99 THR A N 1
ATOM 742 C CA . THR A 1 99 ? 48.784 -3.218 31.236 1.00 9.78 99 THR A CA 1
ATOM 743 C C . THR A 1 99 ? 48.689 -1.708 31.480 0.49 9.96 99 THR A C 1
ATOM 744 O O . THR A 1 99 ? 49.100 -1.205 32.527 0.92 10.16 99 THR A O 1
ATOM 748 N N . LEU A 1 100 ? 48.104 -0.992 30.526 1.00 10.02 100 LEU A N 1
ATOM 749 C CA . LEU A 1 100 ? 48.048 0.468 30.589 0.72 11.47 100 LEU A CA 1
ATOM 750 C C . LEU A 1 100 ? 46.845 0.963 31.393 0.88 12.31 100 LEU A C 1
ATOM 751 O O . LEU A 1 100 ? 46.055 1.775 30.908 0.79 12.81 100 LEU A O 1
ATOM 756 N N . ARG A 1 101 ? 46.716 0.481 32.627 0.67 12.42 101 ARG A N 1
ATOM 757 C CA . ARG A 1 101 ? 45.457 0.604 33.360 0.68 12.69 101 ARG A CA 1
ATOM 758 C C . ARG A 1 101 ? 45.475 1.494 34.608 0.85 12.62 101 ARG A C 1
ATOM 759 O O . ARG A 1 101 ? 44.419 1.921 35.073 0.84 12.95 101 ARG A O 1
ATOM 767 N N . GLU A 1 102 ? 46.654 1.772 35.155 0.94 12.40 102 GLU A N 1
ATOM 768 C CA . GLU A 1 102 ? 46.731 2.413 36.469 0.85 13.08 102 GLU A CA 1
ATOM 769 C C . GLU A 1 102 ? 46.497 3.922 36.445 0.67 12.96 102 GLU A C 1
ATOM 770 O O . GLU A 1 102 ? 47.366 4.699 36.843 0.92 12.97 102 GLU A O 1
ATOM 776 N N . GLY A 1 103 ? 45.316 4.327 35.986 0.85 12.97 103 GLY A N 1
ATOM 777 C CA . GLY A 1 103 ? 44.902 5.718 36.040 0.91 13.54 103 GLY A CA 1
ATOM 778 C C . GLY A 1 103 ? 45.673 6.679 35.155 0.62 13.72 103 GLY A C 1
ATOM 779 O O . GLY A 1 103 ? 45.615 7.893 35.356 0.79 14.17 103 GLY A O 1
ATOM 780 N N . GLN A 1 104 ? 46.395 6.149 34.174 1.00 13.30 104 GLN A N 1
ATOM 781 C CA . GLN A 1 104 ? 47.175 6.995 33.278 1.00 13.68 104 GLN A CA 1
ATOM 782 C C . GLN A 1 104 ? 46.338 7.518 32.115 0.85 13.92 104 GLN A C 1
ATOM 783 O O . GLN A 1 104 ? 45.797 6.739 31.331 0.83 13.91 104 GLN A O 1
ATOM 789 N N . PRO A 1 105 ? 46.229 8.848 32.001 1.00 14.61 105 PRO A N 1
ATOM 790 C CA . PRO A 1 105 ? 45.501 9.441 30.877 1.00 14.98 105 PRO A CA 1
ATOM 791 C C . PRO A 1 105 ? 46.240 9.282 29.553 0.97 15.44 105 PRO A C 1
ATOM 792 O O . PRO A 1 105 ? 47.435 9.569 29.468 0.82 15.76 105 PRO A O 1
ATOM 796 N N . PHE A 1 106 ? 45.524 8.812 28.538 0.95 15.15 106 PHE A N 1
ATOM 797 C CA . PHE A 1 106 ? 45.994 8.857 27.158 1.00 14.26 106 PHE A CA 1
ATOM 798 C C . PHE A 1 106 ? 44.796 8.676 26.237 1.00 13.86 106 PHE A C 1
ATOM 799 O O . PHE A 1 106 ? 43.692 8.394 26.703 1.00 14.25 106 PHE A O 1
ATOM 807 N N . THR A 1 107 ? 45.004 8.860 24.938 1.00 13.31 107 THR A N 1
ATOM 808 C CA . THR A 1 107 ? 43.932 8.647 23.974 1.00 13.23 107 THR A CA 1
ATOM 809 C C . THR A 1 107 ? 44.199 7.388 23.155 0.98 13.03 107 THR A C 1
ATOM 810 O O . THR A 1 107 ? 45.276 7.223 22.578 0.95 13.40 107 THR A O 1
ATOM 814 N N . LEU A 1 108 ? 43.217 6.496 23.129 1.00 12.40 108 LEU A N 1
ATOM 815 C CA . LEU A 1 108 ? 43.296 5.281 22.333 0.96 12.56 108 LEU A CA 1
ATOM 816 C C . LEU A 1 108 ? 42.598 5.477 20.989 0.84 11.50 108 LEU A C 1
ATOM 817 O O . LEU A 1 108 ? 41.403 5.774 20.939 1.00 10.60 108 LEU A O 1
ATOM 822 N N . TYR A 1 109 ? 43.356 5.313 19.908 1.00 11.45 109 TYR A N 1
ATOM 823 C CA . TYR A 1 109 ? 42.844 5.489 18.551 0.80 13.12 109 TYR A CA 1
ATOM 824 C C . TYR A 1 109 ? 42.726 4.170 17.798 0.80 13.44 109 TYR A C 1
ATOM 825 O O . TYR A 1 109 ? 43.614 3.322 17.877 1.00 13.48 109 TYR A O 1
ATOM 834 N N . ALA A 1 110 ? 41.626 4.011 17.068 0.94 13.19 110 ALA A N 1
ATOM 835 C CA . ALA A 1 110 ? 41.448 2.884 16.155 0.93 12.88 110 ALA A CA 1
ATOM 836 C C . ALA A 1 110 ? 40.285 3.164 15.210 0.67 13.20 110 ALA A C 1
ATOM 837 O O . ALA A 1 110 ? 39.543 4.125 15.400 0.98 14.20 110 ALA A O 1
ATOM 839 N N . THR A 1 111 ? 40.143 2.345 14.174 1.00 12.09 111 THR A N 1
ATOM 840 C CA . THR A 1 111 ? 38.976 2.440 13.306 0.97 12.21 111 THR A CA 1
ATOM 841 C C . THR A 1 111 ? 37.736 2.081 14.125 0.91 11.23 111 THR A C 1
ATOM 842 O O . THR A 1 111 ? 37.860 1.433 15.167 0.86 10.39 111 THR A O 1
ATOM 846 N N . PRO A 1 112 ? 36.541 2.504 13.672 0.94 11.92 112 PRO A N 1
ATOM 847 C CA . PRO A 1 112 ? 35.328 2.186 14.435 0.89 12.22 112 PRO A CA 1
ATOM 848 C C . PRO A 1 112 ? 35.143 0.687 14.676 0.79 12.42 112 PRO A C 1
ATOM 849 O O . PRO A 1 112 ? 34.748 0.291 15.771 0.99 12.87 112 PRO A O 1
ATOM 853 N N . GLY A 1 113 ? 35.440 -0.130 13.671 1.00 12.47 113 GLY A N 1
ATOM 854 C CA . GLY A 1 113 ? 35.298 -1.569 13.800 0.89 12.90 113 GLY A CA 1
ATOM 855 C C . GLY A 1 113 ? 36.206 -2.182 14.852 0.81 12.63 113 GLY A C 1
ATOM 856 O O . GLY A 1 113 ? 35.774 -3.024 15.641 0.79 12.97 113 GLY A O 1
ATOM 857 N N . ILE A 1 114 ? 37.465 -1.756 14.873 1.00 12.86 114 ILE A N 1
ATOM 858 C CA . ILE A 1 114 ? 38.438 -2.307 15.812 0.94 14.33 114 ILE A CA 1
ATOM 859 C C . ILE A 1 114 ? 38.176 -1.848 17.247 0.93 15.32 114 ILE A C 1
ATOM 860 O O . ILE A 1 114 ? 38.181 -2.666 18.169 0.98 16.15 114 ILE A O 1
ATOM 865 N N . LEU A 1 115 ? 37.918 -0.556 17.421 1.00 15.64 115 LEU A N 1
ATOM 866 C CA . LEU A 1 115 ? 37.588 -0.013 18.733 1.00 16.03 115 LEU A CA 1
ATOM 867 C C . LEU A 1 115 ? 36.358 -0.704 19.316 0.97 16.80 115 LEU A C 1
ATOM 868 O O . LEU A 1 115 ? 36.325 -1.034 20.502 0.80 16.77 115 LEU A O 1
ATOM 873 N N . ALA A 1 116 ? 35.349 -0.922 18.477 0.98 17.78 116 ALA A N 1
ATOM 874 C CA . ALA A 1 116 ? 34.124 -1.584 18.909 1.00 18.59 116 ALA A CA 1
ATOM 875 C C . ALA A 1 116 ? 34.405 -3.011 19.367 0.75 18.78 116 ALA A C 1
ATOM 876 O O . ALA A 1 116 ? 33.880 -3.454 20.386 0.86 18.70 116 ALA A O 1
ATOM 878 N N . SER A 1 117 ? 35.242 -3.723 18.620 1.00 19.10 117 SER A N 1
ATOM 879 C CA . SER A 1 117 ? 35.592 -5.096 18.970 0.89 19.85 117 SER A CA 1
ATOM 880 C C . SER A 1 117 ? 36.323 -5.155 20.307 0.51 20.47 117 SER A C 1
ATOM 881 O O . SER A 1 117 ? 36.064 -6.035 21.129 0.92 21.07 117 SER A O 1
ATOM 884 N N . VAL A 1 118 ? 37.244 -4.219 20.513 1.00 20.31 118 VAL A N 1
ATOM 885 C CA . VAL A 1 118 ? 37.962 -4.111 21.778 0.60 21.77 118 VAL A CA 1
ATOM 886 C C . VAL A 1 118 ? 37.018 -3.769 22.926 0.94 22.14 118 VAL A C 1
ATOM 887 O O . VAL A 1 118 ? 36.976 -4.470 23.938 0.75 22.11 118 VAL A O 1
ATOM 891 N N . SER A 1 119 ? 36.255 -2.692 22.755 0.97 22.10 119 SER A N 1
ATOM 892 C CA . SER A 1 119 ? 35.309 -2.231 23.770 1.00 21.66 119 SER A CA 1
ATOM 893 C C . SER A 1 119 ? 34.209 -3.244 24.093 0.80 20.94 119 SER A C 1
ATOM 894 O O . SER A 1 119 ? 33.594 -3.172 25.157 0.76 20.73 119 SER A O 1
ATOM 897 N N . ASP A 1 120 ? 33.954 -4.177 23.179 0.81 20.21 120 ASP A N 1
ATOM 898 C CA . ASP A 1 120 ? 32.970 -5.233 23.428 1.00 19.73 120 ASP A CA 1
ATOM 899 C C . ASP A 1 120 ? 33.491 -6.249 24.439 1.00 17.92 120 ASP A C 1
ATOM 900 O O . ASP A 1 120 ? 32.741 -7.099 24.915 0.76 17.61 120 ASP A O 1
ATOM 905 N N . ASN A 1 121 ? 34.778 -6.157 24.756 0.90 17.38 121 ASN A N 1
ATOM 906 C CA . ASN A 1 121 ? 35.380 -6.981 25.797 0.99 17.23 121 ASN A CA 1
ATOM 907 C C . ASN A 1 121 ? 35.512 -6.174 27.085 1.00 17.61 121 ASN A C 1
ATOM 908 O O . ASN A 1 121 ? 36.330 -5.260 27.173 0.81 17.76 121 ASN A O 1
ATOM 913 N N . ARG A 1 122 ? 34.699 -6.517 28.079 0.97 18.19 122 ARG A N 1
ATOM 914 C CA . ARG A 1 122 ? 34.661 -5.778 29.339 0.67 18.35 122 ARG A CA 1
ATOM 915 C C . ARG A 1 122 ? 35.982 -5.816 30.109 1.00 17.44 122 ARG A C 1
ATOM 916 O O . ARG A 1 122 ? 36.222 -4.975 30.973 0.92 17.62 122 ARG A O 1
ATOM 924 N N . VAL A 1 123 ? 36.834 -6.789 29.804 1.00 16.71 123 VAL A N 1
ATOM 925 C CA . VAL A 1 123 ? 38.132 -6.876 30.466 0.73 16.38 123 VAL A CA 1
ATOM 926 C C . VAL A 1 123 ? 38.985 -5.634 30.167 0.90 15.93 123 VAL A C 1
ATOM 927 O O . VAL A 1 123 ? 39.829 -5.243 30.974 1.00 16.02 123 VAL A O 1
ATOM 931 N N . PHE A 1 124 ? 38.740 -5.001 29.022 1.00 15.64 124 PHE A N 1
ATOM 932 C CA . PHE A 1 124 ? 39.451 -3.780 28.646 1.00 15.21 124 PHE A CA 1
ATOM 933 C C . PHE A 1 124 ? 38.896 -2.523 29.323 0.80 15.48 124 PHE A C 1
ATOM 934 O O . PHE A 1 124 ? 39.381 -1.418 29.073 1.00 16.19 124 PHE A O 1
ATOM 942 N N . ASP A 1 125 ? 37.886 -2.682 30.176 1.00 15.13 125 ASP A N 1
ATOM 943 C CA . ASP A 1 125 ? 37.377 -1.550 30.951 0.77 15.49 125 ASP A CA 1
ATOM 944 C C . ASP A 1 125 ? 38.380 -1.079 32.007 0.83 15.22 125 ASP A C 1
ATOM 945 O O . ASP A 1 125 ? 38.169 -0.050 32.650 0.94 15.25 125 ASP A O 1
ATOM 950 N N . VAL A 1 126 ? 39.475 -1.817 32.172 0.97 14.97 126 VAL A N 1
ATOM 951 C CA . VAL A 1 126 ? 40.556 -1.380 33.050 0.79 15.39 126 VAL A CA 1
ATOM 952 C C . VAL A 1 126 ? 41.181 -0.080 32.543 0.95 15.76 126 VAL A C 1
ATOM 953 O O . VAL A 1 126 ? 41.821 0.644 33.304 0.85 16.03 126 VAL A O 1
ATOM 957 N N . MET A 1 127 ? 40.998 0.210 31.256 0.92 15.86 127 MET A N 1
ATOM 958 C CA . MET A 1 127 ? 41.238 1.554 30.740 0.99 16.50 127 MET A CA 1
ATOM 959 C C . MET A 1 127 ? 40.015 2.396 31.073 0.96 16.71 127 MET A C 1
ATOM 960 O O . MET A 1 127 ? 39.050 2.426 30.310 1.00 16.24 127 MET A O 1
ATOM 965 N N . ALA A 1 128 ? 40.057 3.061 32.225 0.96 17.79 128 ALA A N 1
ATOM 966 C CA . ALA A 1 128 ? 38.888 3.741 32.776 1.00 18.46 128 ALA A CA 1
ATOM 967 C C . ALA A 1 128 ? 38.364 4.837 31.850 0.95 18.88 128 ALA A C 1
ATOM 968 O O . ALA A 1 128 ? 39.138 5.570 31.236 1.00 18.18 128 ALA A O 1
ATOM 970 N N . ALA A 1 129 ? 37.040 4.925 31.754 1.00 19.61 129 ALA A N 1
ATOM 971 C CA . ALA A 1 129 ? 36.371 5.864 30.855 1.00 19.40 129 ALA A CA 1
ATOM 972 C C . ALA A 1 129 ? 36.638 7.330 31.200 0.77 19.37 129 ALA A C 1
ATOM 973 O O . ALA A 1 129 ? 36.575 8.196 30.330 0.49 19.11 129 ALA A O 1
ATOM 975 N N . ASP A 1 130 ? 36.938 7.605 32.465 0.94 19.78 130 ASP A N 1
ATOM 976 C CA . ASP A 1 130 ? 37.195 8.975 32.899 1.00 20.04 130 ASP A CA 1
ATOM 977 C C . ASP A 1 130 ? 38.677 9.311 32.803 0.64 19.90 130 ASP A C 1
ATOM 978 O O . ASP A 1 130 ? 39.109 10.395 33.197 0.78 20.21 130 ASP A O 1
ATOM 983 N N . VAL A 1 131 ? 39.447 8.373 32.265 1.00 18.94 131 VAL A N 1
ATOM 984 C CA . VAL A 1 131 ? 40.895 8.503 32.196 0.94 18.51 131 VAL A CA 1
ATOM 985 C C . VAL A 1 131 ? 41.392 8.325 30.762 0.70 17.78 131 VAL A C 1
ATOM 986 O O . VAL A 1 131 ? 42.149 9.145 30.241 0.92 18.35 131 VAL A O 1
ATOM 990 N N . VAL A 1 132 ? 40.962 7.240 30.129 1.00 16.66 132 VAL A N 1
ATOM 991 C CA . VAL A 1 132 ? 41.382 6.932 28.771 1.00 16.19 132 VAL A CA 1
ATOM 992 C C . VAL A 1 132 ? 40.292 7.288 27.769 0.90 16.25 132 VAL A C 1
ATOM 993 O O . VAL A 1 132 ? 39.198 6.727 27.810 1.00 17.27 132 VAL A O 1
ATOM 997 N N . LYS A 1 133 ? 40.594 8.236 26.887 1.00 15.45 133 LYS A N 1
ATOM 998 C CA . LYS A 1 133 ? 39.688 8.603 25.802 1.00 15.71 133 LYS A CA 1
ATOM 999 C C . LYS A 1 133 ? 39.780 7.611 24.651 0.91 15.04 133 LYS A C 1
ATOM 1000 O O . LYS A 1 133 ? 40.869 7.328 24.152 0.91 14.77 133 LYS A O 1
ATOM 1006 N N . ARG A 1 134 ? 38.636 7.083 24.231 1.00 14.44 134 ARG A N 1
ATOM 1007 C CA . ARG A 1 134 ? 38.606 6.175 23.096 0.85 13.71 134 ARG A CA 1
ATOM 1008 C C . ARG A 1 134 ? 38.055 6.897 21.873 0.64 13.64 134 ARG A C 1
ATOM 1009 O O . ARG A 1 134 ? 36.871 7.225 21.807 0.88 13.85 134 ARG A O 1
ATOM 1017 N N . GLN A 1 135 ? 38.934 7.150 20.911 1.00 13.26 135 GLN A N 1
ATOM 1018 C CA . GLN A 1 135 ? 38.594 7.977 19.763 0.99 14.02 135 GLN A CA 1
ATOM 1019 C C . GLN A 1 135 ? 38.691 7.183 18.469 0.50 13.34 135 GLN A C 1
ATOM 1020 O O . GLN A 1 135 ? 39.766 6.708 18.103 0.99 13.11 135 GLN A O 1
ATOM 1026 N N . THR A 1 136 ? 37.564 7.031 17.782 1.00 13.03 136 THR A N 1
ATOM 1027 C CA . THR A 1 136 ? 37.554 6.356 16.492 0.92 14.28 136 THR A CA 1
ATOM 1028 C C . THR A 1 136 ? 38.138 7.249 15.404 0.59 14.64 136 THR A C 1
ATOM 1029 O O . THR A 1 136 ? 37.982 8.472 15.432 0.90 15.74 136 THR A O 1
ATOM 1033 N N . ILE A 1 137 ? 38.801 6.626 14.439 1.00 14.06 137 ILE A N 1
ATOM 1034 C CA . ILE A 1 137 ? 39.337 7.342 13.293 1.00 14.05 137 ILE A CA 1
ATOM 1035 C C . ILE A 1 137 ? 38.859 6.610 12.044 0.99 13.92 137 ILE A C 1
ATOM 1036 O O . ILE A 1 137 ? 38.844 5.381 12.008 0.99 13.58 137 ILE A O 1
ATOM 1041 N N . ALA A 1 138 ? 38.505 7.361 11.008 1.00 14.17 138 ALA A N 1
ATOM 1042 C CA . ALA A 1 138 ? 37.967 6.766 9.791 0.88 14.58 138 ALA A CA 1
ATOM 1043 C C . ALA A 1 138 ? 39.082 6.473 8.801 0.66 13.92 138 ALA A C 1
ATOM 1044 O O . ALA A 1 138 ? 40.165 7.044 8.901 0.98 13.71 138 ALA A O 1
ATOM 1046 N N . LEU A 1 139 ? 38.830 5.556 7.869 1.00 13.77 139 LEU A N 1
ATOM 1047 C CA . LEU A 1 139 ? 39.785 5.303 6.797 0.95 14.25 139 LEU A CA 1
ATOM 1048 C C . LEU A 1 139 ? 40.065 6.601 6.053 0.98 15.72 139 LEU A C 1
ATOM 1049 O O . LEU A 1 139 ? 39.156 7.402 5.840 1.00 16.00 139 LEU A O 1
ATOM 1054 N N . ASN A 1 140 ? 41.333 6.794 5.688 0.82 16.68 140 ASN A N 1
ATOM 1055 C CA . ASN A 1 140 ? 41.820 7.965 4.951 1.00 17.95 140 ASN A CA 1
ATOM 1056 C C . ASN A 1 140 ? 41.815 9.265 5.758 0.67 18.53 140 ASN A C 1
ATOM 1057 O O . ASN A 1 140 ? 42.193 10.315 5.239 0.74 18.62 140 ASN A O 1
ATOM 1062 N N . GLU A 1 141 ? 41.408 9.207 7.022 1.00 18.84 141 GLU A N 1
ATOM 1063 C CA . GLU A 1 141 ? 41.402 10.417 7.843 0.98 18.95 141 GLU A CA 1
ATOM 1064 C C . GLU A 1 141 ? 42.748 10.680 8.510 0.63 18.19 141 GLU A C 1
ATOM 1065 O O . GLU A 1 141 ? 43.319 9.802 9.158 0.76 18.45 141 GLU A O 1
ATOM 1071 N N . THR A 1 142 ? 43.256 11.894 8.325 1.00 17.03 142 THR A N 1
ATOM 1072 C CA . THR A 1 142 ? 44.473 12.336 8.993 0.86 16.79 142 THR A CA 1
ATOM 1073 C C . THR A 1 142 ? 44.149 12.952 10.351 0.57 15.42 142 THR A C 1
ATOM 1074 O O . THR A 1 142 ? 43.204 13.730 10.477 0.78 15.45 142 THR A O 1
ATOM 1078 N N . PHE A 1 143 ? 44.923 12.594 11.370 1.00 13.98 143 PHE A N 1
ATOM 1079 C CA . PHE A 1 143 ? 44.772 13.205 12.685 0.94 13.30 143 PHE A CA 1
ATOM 1080 C C . PHE A 1 143 ? 46.142 13.456 13.308 0.84 12.92 143 PHE A C 1
ATOM 1081 O O . PHE A 1 143 ? 47.163 13.051 12.755 0.91 12.91 143 PHE A O 1
ATOM 1089 N N . GLU A 1 144 ? 46.160 14.143 14.447 1.00 12.62 144 GLU A N 1
ATOM 1090 C CA . GLU A 1 144 ? 47.409 14.575 15.068 1.00 12.86 144 GLU A CA 1
ATOM 1091 C C . GLU A 1 144 ? 47.432 14.218 16.553 0.86 12.67 144 GLU A C 1
ATOM 1092 O O . GLU A 1 144 ? 47.107 15.051 17.400 0.73 13.09 144 GLU A O 1
ATOM 1098 N N . PRO A 1 145 ? 47.823 12.975 16.876 0.71 12.04 145 PRO A N 1
ATOM 1099 C CA . PRO A 1 145 ? 47.725 12.482 18.256 1.00 12.22 145 PRO A CA 1
ATOM 1100 C C . PRO A 1 145 ? 48.801 13.065 19.167 0.93 13.32 145 PRO A C 1
ATOM 1101 O O . PRO A 1 145 ? 48.650 13.061 20.388 0.81 14.26 145 PRO A O 1
ATOM 1105 N N . VAL A 1 146 ? 49.878 13.552 18.562 1.00 13.05 146 VAL A N 1
ATOM 1106 C CA . VAL A 1 146 ? 50.939 14.260 19.267 0.86 12.30 146 VAL A CA 1
ATOM 1107 C C . VAL A 1 146 ? 51.254 15.503 18.444 0.86 11.66 146 VAL A C 1
ATOM 1108 O O . VAL A 1 146 ? 51.322 15.419 17.220 0.93 11.52 146 VAL A O 1
ATOM 1112 N N . PRO A 1 147 ? 51.415 16.664 19.101 0.80 11.23 147 PRO A N 1
ATOM 1113 C CA . PRO A 1 147 ? 51.657 17.889 18.327 1.00 10.68 147 PRO A CA 1
ATOM 1114 C C . PRO A 1 147 ? 52.876 17.773 17.411 1.00 9.60 147 PRO A C 1
ATOM 1115 O O . PRO A 1 147 ? 53.981 17.478 17.868 0.65 9.40 147 PRO A O 1
ATOM 1119 N N . GLY A 1 148 ? 52.654 17.991 16.120 1.00 10.01 148 GLY A N 1
ATOM 1120 C CA . GLY A 1 148 ? 53.711 17.909 15.130 1.00 10.93 148 GLY A CA 1
ATOM 1121 C C . GLY A 1 148 ? 53.753 16.561 14.432 0.76 11.28 148 GLY A C 1
ATOM 1122 O O . GLY A 1 148 ? 54.480 16.381 13.456 0.87 11.30 148 GLY A O 1
ATOM 1123 N N . LEU A 1 149 ? 52.970 15.610 14.927 1.00 11.15 149 LEU A N 1
ATOM 1124 C CA . LEU A 1 149 ? 52.956 14.272 14.348 1.00 12.09 149 LEU A CA 1
ATOM 1125 C C . LEU A 1 149 ? 51.615 13.975 13.696 1.00 13.19 149 LEU A C 1
ATOM 1126 O O . LEU A 1 149 ? 50.607 13.804 14.381 0.98 14.24 149 LEU A O 1
ATOM 1131 N N . SER A 1 150 ? 51.611 13.906 12.369 1.00 13.33 150 SER A N 1
ATOM 1132 C CA . SER A 1 150 ? 50.391 13.612 11.627 1.00 13.46 150 SER A CA 1
ATOM 1133 C C . SER A 1 150 ? 50.326 12.139 11.256 0.78 13.25 150 SER A C 1
ATOM 1134 O O . SER A 1 150 ? 51.312 11.553 10.803 0.92 12.80 150 SER A O 1
ATOM 1137 N N . VAL A 1 151 ? 49.155 11.545 11.456 0.97 12.99 151 VAL A N 1
ATOM 1138 C CA . VAL A 1 151 ? 48.943 10.129 11.177 0.73 12.33 151 VAL A CA 1
ATOM 1139 C C . VAL A 1 151 ? 47.722 9.933 10.282 0.82 12.52 151 VAL A C 1
ATOM 1140 O O . VAL A 1 151 ? 46.670 10.525 10.519 0.95 13.14 151 VAL A O 1
ATOM 1144 N N . THR A 1 152 ? 47.860 9.088 9.264 0.90 12.33 152 THR A N 1
ATOM 1145 C CA . THR A 1 152 ? 46.747 8.766 8.381 1.00 11.98 152 THR A CA 1
ATOM 1146 C C . THR A 1 152 ? 46.552 7.259 8.340 0.81 11.43 152 THR A C 1
ATOM 1147 O O . THR A 1 152 ? 47.509 6.504 8.180 1.00 10.58 152 THR A O 1
ATOM 1151 N N . LEU A 1 153 ? 45.308 6.827 8.519 0.91 11.68 153 LEU A N 1
ATOM 1152 C CA . LEU A 1 153 ? 44.964 5.417 8.402 1.00 12.12 153 LEU A CA 1
ATOM 1153 C C . LEU A 1 153 ? 44.431 5.091 7.018 0.85 12.41 153 LEU A C 1
ATOM 1154 O O . LEU A 1 153 ? 43.698 5.879 6.425 0.78 13.21 153 LEU A O 1
ATOM 1159 N N . PHE A 1 154 ? 44.805 3.927 6.503 1.00 11.54 154 PHE A N 1
ATOM 1160 C CA . PHE A 1 154 ? 44.286 3.466 5.225 0.93 11.22 154 PHE A CA 1
ATOM 1161 C C . PHE A 1 154 ? 44.171 1.949 5.244 0.79 11.10 154 PHE A C 1
ATOM 1162 O O . PHE A 1 154 ? 45.013 1.258 5.819 0.79 10.90 154 PHE A O 1
ATOM 1170 N N . SER A 1 155 ? 43.121 1.440 4.612 0.96 11.11 155 SER A N 1
ATOM 1171 C CA . SER A 1 155 ? 42.872 0.008 4.572 0.76 10.70 155 SER A CA 1
ATOM 1172 C C . SER A 1 155 ? 43.962 -0.728 3.806 0.89 10.28 155 SER A C 1
ATOM 1173 O O . SER A 1 155 ? 44.481 -0.228 2.810 1.00 9.46 155 SER A O 1
ATOM 1176 N N . VAL A 1 156 ? 44.317 -1.912 4.295 0.84 10.63 156 VAL A N 1
ATOM 1177 C CA . VAL A 1 156 ? 45.186 -2.825 3.565 0.78 10.55 156 VAL A CA 1
ATOM 1178 C C . VAL A 1 156 ? 44.550 -4.212 3.589 0.75 10.71 156 VAL A C 1
ATOM 1179 O O . VAL A 1 156 ? 43.781 -4.523 4.500 0.98 11.34 156 VAL A O 1
ATOM 1183 N N . PRO A 1 157 ? 44.831 -5.036 2.568 0.84 10.72 157 PRO A N 1
ATOM 1184 C CA . PRO A 1 157 ? 44.263 -6.387 2.559 0.76 10.76 157 PRO A CA 1
ATOM 1185 C C . PRO A 1 157 ? 44.699 -7.160 3.797 0.88 10.43 157 PRO A C 1
ATOM 1186 O O . PRO A 1 157 ? 45.887 -7.189 4.111 0.99 9.41 157 PRO A O 1
ATOM 1190 N N . GLY A 1 158 ? 43.752 -7.759 4.506 0.90 11.17 158 GLY A N 1
ATOM 1191 C CA . GLY A 1 158 ? 44.092 -8.478 5.718 0.92 12.39 158 GLY A CA 1
ATOM 1192 C C . GLY A 1 158 ? 43.217 -9.685 5.978 0.67 13.39 158 GLY A C 1
ATOM 1193 O O . GLY A 1 158 ? 42.424 -10.093 5.133 0.71 13.31 158 GLY A O 1
ATOM 1194 N N . LYS A 1 159 ? 43.386 -10.260 7.162 0.95 14.53 159 LYS A N 1
ATOM 1195 C CA . LYS A 1 159 ? 42.549 -11.348 7.642 0.83 16.20 159 LYS A CA 1
ATOM 1196 C C . LYS A 1 159 ? 41.949 -10.919 8.972 0.84 17.21 159 LYS A C 1
ATOM 1197 O O . LYS A 1 159 ? 42.600 -10.218 9.743 0.80 17.40 159 LYS A O 1
ATOM 1203 N N . VAL A 1 160 ? 40.709 -11.314 9.239 0.80 17.85 160 VAL A N 1
ATOM 1204 C CA . VAL A 1 160 ? 40.103 -10.994 10.523 0.75 18.32 160 VAL A CA 1
ATOM 1205 C C . VAL A 1 160 ? 40.879 -11.744 11.603 0.71 18.15 160 VAL A C 1
ATOM 1206 O O . VAL A 1 160 ? 41.406 -12.829 11.346 0.68 18.10 160 VAL A O 1
ATOM 1210 N N . PRO A 1 161 ? 40.987 -11.150 12.803 0.89 17.97 161 PRO A N 1
ATOM 1211 C CA . PRO A 1 161 ? 41.734 -11.772 13.902 0.86 17.76 161 PRO A CA 1
ATOM 1212 C C . PRO A 1 161 ? 41.250 -13.182 14.207 0.70 17.48 161 PRO A C 1
ATOM 1213 O O . PRO A 1 161 ? 40.078 -13.493 13.979 1.00 17.53 161 PRO A O 1
ATOM 1217 N N . LEU A 1 162 ? 42.153 -14.017 14.713 0.61 17.57 162 LEU A N 1
ATOM 1218 C CA . LEU A 1 162 ? 41.846 -15.409 15.012 0.73 18.10 162 LEU A CA 1
ATOM 1219 C C . LEU A 1 162 ? 40.622 -15.539 15.910 0.98 16.97 162 LEU A C 1
ATOM 1220 O O . LEU A 1 162 ? 39.763 -16.387 15.672 0.80 16.92 162 LEU A O 1
ATOM 1225 N N . TRP A 1 163 ? 40.529 -14.682 16.925 0.86 15.92 163 TRP A N 1
ATOM 1226 C CA . TRP A 1 163 ? 39.440 -14.780 17.895 1.00 15.23 163 TRP A CA 1
ATOM 1227 C C . TRP A 1 163 ? 38.118 -14.236 17.355 0.75 16.21 163 TRP A C 1
ATOM 1228 O O . TRP A 1 163 ? 37.111 -14.230 18.063 0.75 16.63 163 TRP A O 1
ATOM 1239 N N . LEU A 1 164 ? 38.122 -13.793 16.101 0.98 16.84 164 LEU A N 1
ATOM 1240 C CA . LEU A 1 164 ? 36.898 -13.348 15.437 0.82 17.78 164 LEU A CA 1
ATOM 1241 C C . LEU A 1 164 ? 36.646 -14.129 14.148 0.91 18.84 164 LEU A C 1
ATOM 1242 O O . LEU A 1 164 ? 35.751 -13.791 13.373 0.67 19.25 164 LEU A O 1
ATOM 1247 N N . GLU A 1 165 ? 37.443 -15.170 13.920 0.98 24.48 165 GLU A N 1
ATOM 1248 C CA . GLU A 1 165 ? 37.321 -15.973 12.705 0.58 24.98 165 GLU A CA 1
ATOM 1249 C C . GLU A 1 165 ? 36.011 -16.746 12.674 0.48 26.33 165 GLU A C 1
ATOM 1250 O O . GLU A 1 165 ? 35.546 -17.240 13.700 0.80 26.60 165 GLU A O 1
ATOM 1256 N N . ASP A 1 166 ? 35.425 -16.860 11.488 0.67 27.19 166 ASP A N 1
ATOM 1257 C CA . ASP A 1 166 ? 34.130 -17.510 11.355 0.36 28.41 166 ASP A CA 1
ATOM 1258 C C . ASP A 1 166 ? 34.041 -18.390 10.103 0.81 29.24 166 ASP A C 1
ATOM 1259 O O . ASP A 1 166 ? 35.003 -18.496 9.342 0.58 28.99 166 ASP A O 1
ATOM 1264 N N . ALA A 1 167 ? 32.880 -19.007 9.893 0.73 30.56 167 ALA A N 1
ATOM 1265 C CA . ALA A 1 167 ? 32.698 -19.982 8.816 0.40 31.73 167 ALA A CA 1
ATOM 1266 C C . ALA A 1 167 ? 32.728 -19.350 7.428 0.55 33.26 167 ALA A C 1
ATOM 1267 O O . ALA A 1 167 ? 32.910 -20.042 6.426 0.50 32.62 167 ALA A O 1
ATOM 1269 N N . SER A 1 168 ? 32.536 -18.037 7.371 0.68 34.99 168 SER A N 1
ATOM 1270 C CA . SER A 1 168 ? 32.610 -17.305 6.113 1.00 37.05 168 SER A CA 1
ATOM 1271 C C . SER A 1 168 ? 33.814 -16.379 6.143 1.00 38.82 168 SER A C 1
ATOM 1272 O O . SER A 1 168 ? 33.729 -15.223 5.728 0.59 38.97 168 SER A O 1
ATOM 1275 N N . MET A 1 169 ? 34.931 -16.905 6.639 0.29 40.53 169 MET A N 1
ATOM 1276 C CA . MET A 1 169 ? 36.094 -16.097 6.995 0.30 41.88 169 MET A CA 1
ATOM 1277 C C . MET A 1 169 ? 36.561 -15.166 5.887 0.95 42.58 169 MET A C 1
ATOM 1278 O O . MET A 1 169 ? 36.591 -15.533 4.711 0.74 42.82 169 MET A O 1
ATOM 1283 N N . GLU A 1 170 ? 36.921 -13.952 6.287 0.48 42.74 170 GLU A N 1
ATOM 1284 C CA . GLU A 1 170 ? 37.442 -12.946 5.377 0.26 43.15 170 GLU A CA 1
ATOM 1285 C C . GLU A 1 170 ? 38.964 -13.015 5.350 0.90 41.22 170 GLU A C 1
ATOM 1286 O O . GLU A 1 170 ? 39.611 -12.924 6.394 0.92 40.99 170 GLU A O 1
ATOM 1292 N N . ILE A 1 171 ? 39.532 -13.194 4.160 1.00 38.18 171 ILE A N 1
ATOM 1293 C CA . ILE A 1 171 ? 40.985 -13.215 3.994 0.20 35.42 171 ILE A CA 1
ATOM 1294 C C . ILE A 1 171 ? 41.413 -12.468 2.733 0.60 33.97 171 ILE A C 1
ATOM 1295 O O . ILE A 1 171 ? 41.129 -12.902 1.617 0.91 34.02 171 ILE A O 1
ATOM 1300 N N . GLY A 1 172 ? 42.099 -11.344 2.917 0.48 32.37 172 GLY A N 1
ATOM 1301 C CA . GLY A 1 172 ? 42.622 -10.584 1.797 0.69 30.91 172 GLY A CA 1
ATOM 1302 C C . GLY A 1 172 ? 41.764 -9.400 1.393 0.86 29.70 172 GLY A C 1
ATOM 1303 O O . GLY A 1 172 ? 42.120 -8.653 0.483 0.57 29.22 172 GLY A O 1
ATOM 1304 N N . ALA A 1 173 ? 40.632 -9.224 2.067 0.81 28.91 173 ALA A N 1
ATOM 1305 C CA . ALA A 1 173 ? 39.738 -8.112 1.761 0.79 27.74 173 ALA A CA 1
ATOM 1306 C C . ALA A 1 173 ? 40.175 -6.849 2.493 0.25 26.38 173 ALA A C 1
ATOM 1307 O O . ALA A 1 173 ? 40.872 -6.922 3.505 1.00 25.55 173 ALA A O 1
ATOM 1309 N N . GLU A 1 174 ? 39.761 -5.695 1.977 0.83 25.93 174 GLU A N 1
ATOM 1310 C CA . GLU A 1 174 ? 40.154 -4.410 2.547 0.74 25.50 174 GLU A CA 1
ATOM 1311 C C . GLU A 1 174 ? 38.997 -3.726 3.265 0.52 24.15 174 GLU A C 1
ATOM 1312 O O . GLU A 1 174 ? 38.067 -3.222 2.634 0.73 24.21 174 GLU A O 1
ATOM 1318 N N . THR A 1 175 ? 39.071 -3.707 4.591 0.85 22.69 175 THR A N 1
ATOM 1319 C CA . THR A 1 175 ? 38.031 -3.112 5.421 1.00 20.90 175 THR A CA 1
ATOM 1320 C C . THR A 1 175 ? 38.647 -2.250 6.517 0.83 18.67 175 THR A C 1
ATOM 1321 O O . THR A 1 175 ? 39.831 -1.921 6.466 0.88 18.14 175 THR A O 1
ATOM 1325 N N . GLU A 1 176 ? 37.839 -1.899 7.514 1.00 17.35 176 GLU A N 1
ATOM 1326 C CA . GLU A 1 176 ? 38.330 -1.203 8.700 0.76 17.67 176 GLU A CA 1
ATOM 1327 C C . GLU A 1 176 ? 39.102 -2.143 9.622 0.86 16.99 176 GLU A C 1
ATOM 1328 O O . GLU A 1 176 ? 39.712 -1.708 10.595 0.98 17.09 176 GLU A O 1
ATOM 1334 N N . THR A 1 177 ? 39.060 -3.436 9.313 1.00 16.64 177 THR A N 1
ATOM 1335 C CA . THR A 1 177 ? 39.624 -4.461 10.184 0.96 16.15 177 THR A CA 1
ATOM 1336 C C . THR A 1 177 ? 41.154 -4.438 10.197 0.54 14.85 177 THR A C 1
ATOM 1337 O O . THR A 1 177 ? 41.774 -4.696 11.226 1.00 14.48 177 THR A O 1
ATOM 1341 N N . THR A 1 178 ? 41.763 -4.121 9.059 0.96 14.19 178 THR A N 1
ATOM 1342 C CA . THR A 1 178 ? 43.218 -4.040 8.987 1.00 13.03 178 THR A CA 1
ATOM 1343 C C . THR A 1 178 ? 43.650 -2.775 8.259 1.00 12.89 178 THR A C 1
ATOM 1344 O O . THR A 1 178 ? 43.218 -2.518 7.138 1.00 12.94 178 THR A O 1
ATOM 1348 N N . VAL A 1 179 ? 44.491 -1.980 8.910 0.82 13.03 179 VAL A N 1
ATOM 1349 C CA . VAL A 1 179 ? 44.969 -0.735 8.322 0.99 13.01 179 VAL A CA 1
ATOM 1350 C C . VAL A 1 179 ? 46.489 -0.625 8.306 0.84 12.79 179 VAL A C 1
ATOM 1351 O O . VAL A 1 179 ? 47.185 -1.244 9.115 0.89 12.69 179 VAL A O 1
ATOM 1355 N N . GLY A 1 180 ? 46.991 0.152 7.356 1.00 12.40 180 GLY A N 1
ATOM 1356 C CA . GLY A 1 180 ? 48.381 0.557 7.355 1.00 13.19 180 GLY A CA 1
ATOM 1357 C C . GLY A 1 180 ? 48.364 2.006 7.799 0.73 13.65 180 GLY A C 1
ATOM 1358 O O . GLY A 1 180 ? 47.307 2.635 7.816 0.96 14.53 180 GLY A O 1
ATOM 1359 N N . THR A 1 181 ? 49.516 2.546 8.176 0.97 13.57 181 THR A N 1
ATOM 1360 C CA . THR A 1 181 ? 49.552 3.910 8.694 1.00 14.54 181 THR A CA 1
ATOM 1361 C C . THR A 1 181 ? 50.649 4.765 8.071 0.67 14.68 181 THR A C 1
ATOM 1362 O O . THR A 1 181 ? 51.804 4.348 7.991 0.82 15.42 181 THR A O 1
ATOM 1366 N N . MET A 1 182 ? 50.281 5.968 7.640 1.00 13.89 182 MET A N 1
ATOM 1367 C CA . MET A 1 182 ? 51.259 6.913 7.128 0.94 12.65 182 MET A CA 1
ATOM 1368 C C . MET A 1 182 ? 51.548 7.955 8.204 0.75 11.90 182 MET A C 1
ATOM 1369 O O . MET A 1 182 ? 50.648 8.652 8.672 1.00 12.03 182 MET A O 1
ATOM 1374 N N . ILE A 1 183 ? 52.812 8.059 8.594 1.00 11.69 183 ILE A N 1
ATOM 1375 C CA . ILE A 1 183 ? 53.183 8.909 9.715 1.00 11.60 183 ILE A CA 1
ATOM 1376 C C . ILE A 1 183 ? 54.141 9.987 9.240 0.90 12.61 183 ILE A C 1
ATOM 1377 O O . ILE A 1 183 ? 55.159 9.690 8.616 0.80 12.33 183 ILE A O 1
ATOM 1382 N N . GLU A 1 184 ? 53.818 11.240 9.545 0.95 13.72 184 GLU A N 1
ATOM 1383 C CA . GLU A 1 184 ? 54.611 12.362 9.059 0.90 14.01 184 GLU A CA 1
ATOM 1384 C C . GLU A 1 184 ? 54.919 13.385 10.141 0.71 13.39 184 GLU A C 1
ATOM 1385 O O . GLU A 1 184 ? 54.051 13.762 10.928 0.97 12.83 184 GLU A O 1
ATOM 1391 N N . ALA A 1 185 ? 56.169 13.831 10.162 1.00 13.29 185 ALA A N 1
ATOM 1392 C CA . ALA A 1 185 ? 56.601 14.901 11.048 1.00 14.50 185 ALA A CA 1
ATOM 1393 C C . ALA A 1 185 ? 57.822 15.580 10.450 0.80 15.52 185 ALA A C 1
ATOM 1394 O O . ALA A 1 185 ? 58.759 14.907 10.023 0.84 15.47 185 ALA A O 1
ATOM 1396 N N . GLY A 1 186 ? 57.804 16.909 10.423 0.62 16.02 186 GLY A N 1
ATOM 1397 C CA . GLY A 1 186 ? 58.935 17.685 9.946 0.74 15.93 186 GLY A CA 1
ATOM 1398 C C . GLY A 1 186 ? 59.390 17.338 8.540 0.71 15.32 186 GLY A C 1
ATOM 1399 O O . GLY A 1 186 ? 60.588 17.303 8.259 0.70 15.52 186 GLY A O 1
ATOM 1400 N N . GLY A 1 187 ? 58.433 17.081 7.656 1.00 14.48 187 GLY A N 1
ATOM 1401 C CA . GLY A 1 187 ? 58.735 16.768 6.271 0.96 14.98 187 GLY A CA 1
ATOM 1402 C C . GLY A 1 187 ? 59.146 15.330 6.005 0.96 14.96 187 GLY A C 1
ATOM 1403 O O . GLY A 1 187 ? 59.332 14.942 4.854 0.94 14.98 187 GLY A O 1
ATOM 1404 N N . LYS A 1 188 ? 59.282 14.534 7.060 1.00 14.65 188 LYS A N 1
ATOM 1405 C CA . LYS A 1 188 ? 59.663 13.132 6.906 0.93 14.67 188 LYS A CA 1
ATOM 1406 C C . LYS A 1 188 ? 58.432 12.239 6.964 0.63 14.56 188 LYS A C 1
ATOM 1407 O O . LYS A 1 188 ? 57.462 12.556 7.647 0.89 14.29 188 LYS A O 1
ATOM 1413 N N . ARG A 1 189 ? 58.469 11.122 6.246 0.96 14.69 189 ARG A N 1
ATOM 1414 C CA . ARG A 1 189 ? 57.300 10.257 6.155 0.91 14.01 189 ARG A CA 1
ATOM 1415 C C . ARG A 1 189 ? 57.654 8.801 6.428 0.65 13.55 189 ARG A C 1
ATOM 1416 O O . ARG A 1 189 ? 58.594 8.259 5.852 0.92 11.02 189 ARG A O 1
ATOM 1424 N N . LEU A 1 190 ? 56.892 8.186 7.328 1.00 11.17 190 LEU A N 1
ATOM 1425 C CA . LEU A 1 190 ? 57.064 6.783 7.687 1.00 11.08 190 LEU A CA 1
ATOM 1426 C C . LEU A 1 190 ? 55.811 5.977 7.386 0.83 11.44 190 LEU A C 1
ATOM 1427 O O . LEU A 1 190 ? 54.709 6.352 7.792 0.92 11.65 190 LEU A O 1
ATOM 1432 N N . ALA A 1 191 ? 55.986 4.867 6.677 1.00 12.31 191 ALA A N 1
ATOM 1433 C CA . ALA A 1 191 ? 54.890 3.938 6.449 1.00 12.59 191 ALA A CA 1
ATOM 1434 C C . ALA A 1 191 ? 55.060 2.710 7.336 0.71 12.58 191 ALA A C 1
ATOM 1435 O O . ALA A 1 191 ? 56.076 2.020 7.277 0.93 12.76 191 ALA A O 1
ATOM 1437 N N . TYR A 1 192 ? 54.060 2.463 8.174 1.00 12.37 192 TYR A N 1
ATOM 1438 C CA . TYR A 1 192 ? 54.059 1.327 9.089 0.99 12.28 192 TYR A CA 1
ATOM 1439 C C . TYR A 1 192 ? 52.879 0.413 8.799 0.92 11.84 192 TYR A C 1
ATOM 1440 O O . TYR A 1 192 ? 51.727 0.770 9.047 0.91 11.74 192 TYR A O 1
ATOM 1449 N N . ILE A 1 193 ? 53.176 -0.761 8.251 0.87 11.55 193 ILE A N 1
ATOM 1450 C CA . ILE A 1 193 ? 52.154 -1.721 7.845 1.00 11.84 193 ILE A CA 1
ATOM 1451 C C . ILE A 1 193 ? 52.576 -3.117 8.306 0.93 12.56 193 ILE A C 1
ATOM 1452 O O . ILE A 1 193 ? 53.073 -3.915 7.511 0.92 12.23 193 ILE A O 1
ATOM 1457 N N . PRO A 1 194 ? 52.395 -3.411 9.604 0.75 9.97 194 PRO A N 1
ATOM 1458 C CA . PRO A 1 194 ? 52.873 -4.675 10.180 0.91 10.78 194 PRO A CA 1
ATOM 1459 C C . PRO A 1 194 ? 52.117 -5.911 9.688 1.00 10.57 194 PRO A C 1
ATOM 1460 O O . PRO A 1 194 ? 52.647 -7.018 9.778 0.84 11.22 194 PRO A O 1
ATOM 1464 N N . GLY A 1 195 ? 50.903 -5.727 9.181 0.90 10.51 195 GLY A N 1
ATOM 1465 C CA . GLY A 1 195 ? 50.121 -6.839 8.668 0.99 10.90 195 GLY A CA 1
ATOM 1466 C C . GLY A 1 195 ? 49.527 -6.535 7.305 0.63 11.17 195 GLY A C 1
ATOM 1467 O O . GLY A 1 195 ? 48.825 -5.542 7.137 0.91 11.32 195 GLY A O 1
ATOM 1468 N N . CYS A 1 196 ? 49.803 -7.392 6.329 0.97 11.19 196 CYS A N 1
ATOM 1469 C CA . CYS A 1 196 ? 49.343 -7.154 4.966 0.92 10.94 196 CYS A CA 1
ATOM 1470 C C . CYS A 1 196 ? 49.270 -8.460 4.184 0.85 11.49 196 CYS A C 1
ATOM 1471 O O . CYS A 1 196 ? 50.274 -9.154 4.033 0.84 11.74 196 CYS A O 1
ATOM 1474 N N . ALA A 1 197 ? 48.082 -8.779 3.679 0.97 12.29 197 ALA A N 1
ATOM 1475 C CA . ALA A 1 197 ? 47.837 -10.056 3.012 0.72 13.31 197 ALA A CA 1
ATOM 1476 C C . ALA A 1 197 ? 48.342 -10.058 1.571 0.81 14.03 197 ALA A C 1
ATOM 1477 O O . ALA A 1 197 ? 48.737 -11.097 1.047 1.00 14.16 197 ALA A O 1
ATOM 1479 N N . ARG A 1 198 ? 48.317 -8.895 0.930 0.97 14.87 198 ARG A N 1
ATOM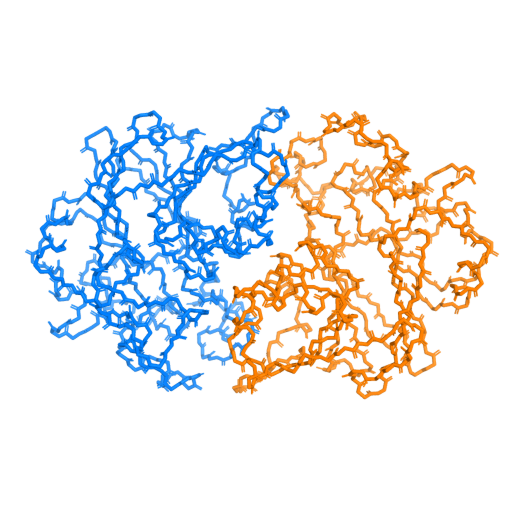 1480 C CA . ARG A 1 198 ? 48.811 -8.769 -0.437 1.00 15.98 198 ARG A CA 1
ATOM 1481 C C . ARG A 1 198 ? 49.043 -7.305 -0.782 0.93 15.25 198 ARG A C 1
ATOM 1482 O O . ARG A 1 198 ? 48.400 -6.415 -0.226 0.97 15.16 198 ARG A O 1
ATOM 1490 N N . VAL A 1 199 ? 49.970 -7.063 -1.700 0.96 15.13 199 VAL A N 1
ATOM 1491 C CA . VAL A 1 199 ? 50.337 -5.704 -2.078 0.92 15.19 199 VAL A CA 1
ATOM 1492 C C . VAL A 1 199 ? 49.602 -5.247 -3.334 0.94 15.85 199 V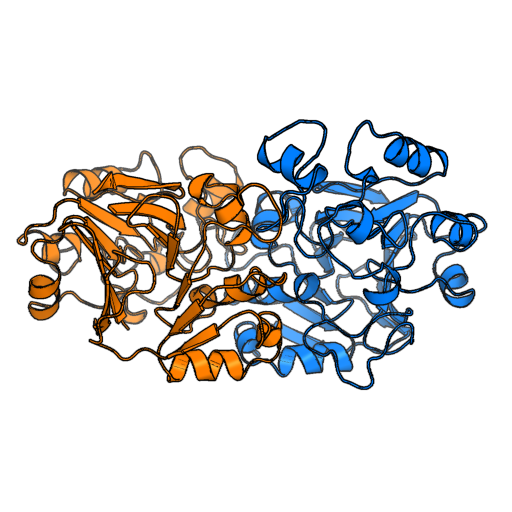AL A C 1
ATOM 1493 O O . VAL A 1 199 ? 49.747 -5.841 -4.403 0.62 16.25 199 VAL A O 1
ATOM 1497 N N . THR A 1 200 ? 48.805 -4.195 -3.194 0.91 15.72 200 THR A N 1
ATOM 1498 C CA . THR A 1 200 ? 48.053 -3.655 -4.318 0.96 15.00 200 THR A CA 1
ATOM 1499 C C . THR A 1 200 ? 48.781 -2.450 -4.905 0.80 14.59 200 THR A C 1
ATOM 1500 O O . THR A 1 200 ? 49.644 -1.864 -4.251 0.93 14.54 200 THR A O 1
ATOM 1504 N N . GLU A 1 201 ? 48.441 -2.091 -6.141 0.89 14.59 201 GLU A N 1
ATOM 1505 C CA . GLU A 1 201 ? 48.990 -0.893 -6.773 0.61 14.84 201 GLU A CA 1
ATOM 1506 C C . GLU A 1 201 ? 48.660 0.343 -5.948 0.84 13.76 201 GLU A C 1
ATOM 1507 O O . GLU A 1 201 ? 49.468 1.267 -5.841 0.91 13.20 201 GLU A O 1
ATOM 1513 N N . ASP A 1 202 ? 47.471 0.348 -5.354 0.94 13.38 202 ASP A N 1
ATOM 1514 C CA . ASP A 1 202 ? 47.045 1.450 -4.502 0.93 12.97 202 ASP A CA 1
ATOM 1515 C C . ASP A 1 202 ? 47.958 1.579 -3.287 0.53 12.84 202 ASP A C 1
ATOM 1516 O O . ASP A 1 202 ? 48.343 2.684 -2.903 0.76 12.69 202 ASP A O 1
ATOM 1521 N N . LEU A 1 203 ? 48.303 0.444 -2.687 0.96 13.08 203 LEU A N 1
ATOM 1522 C CA . LEU A 1 203 ? 49.187 0.431 -1.526 0.92 12.56 203 LEU A CA 1
ATOM 1523 C C . LEU A 1 203 ? 50.586 0.922 -1.893 1.00 11.57 203 LEU A C 1
ATOM 1524 O O . LEU A 1 203 ? 51.225 1.635 -1.118 0.84 11.70 203 LEU A O 1
ATOM 1529 N N . LYS A 1 204 ? 51.061 0.529 -3.071 0.95 12.34 204 LYS A N 1
ATOM 1530 C CA . LYS A 1 204 ? 52.374 0.957 -3.543 1.00 12.94 204 LYS A CA 1
ATOM 1531 C C . LYS A 1 204 ? 52.392 2.472 -3.711 0.74 12.81 204 LYS A C 1
ATOM 1532 O O . LYS A 1 204 ? 53.400 3.126 -3.448 0.87 12.36 204 LYS A O 1
ATOM 1538 N N . ALA A 1 205 ? 51.264 3.021 -4.147 1.00 13.37 205 ALA A N 1
ATOM 1539 C CA . ALA A 1 205 ? 51.127 4.461 -4.329 0.86 13.95 205 ALA A CA 1
ATOM 1540 C C . ALA A 1 205 ? 51.205 5.192 -2.994 0.87 14.47 205 ALA A C 1
ATOM 1541 O O . ALA A 1 205 ? 51.750 6.291 -2.912 0.89 14.16 205 ALA A O 1
ATOM 1543 N N . ARG A 1 206 ? 50.652 4.575 -1.953 0.71 14.99 206 ARG A N 1
ATOM 1544 C CA . ARG A 1 206 ? 50.693 5.145 -0.611 1.00 15.24 206 ARG A CA 1
ATOM 1545 C C . ARG A 1 206 ? 52.123 5.202 -0.094 0.77 15.15 206 ARG A C 1
ATOM 1546 O O . ARG A 1 206 ? 52.572 6.218 0.437 0.75 15.48 206 ARG A O 1
ATOM 1554 N N . ILE A 1 207 ? 52.834 4.098 -0.281 1.00 14.76 207 ILE A N 1
ATOM 1555 C CA . ILE A 1 207 ? 54.185 3.924 0.232 0.80 14.49 207 ILE A CA 1
ATOM 1556 C C . ILE A 1 207 ? 55.229 4.749 -0.520 0.91 14.27 207 ILE A C 1
ATOM 1557 O O . ILE A 1 207 ? 56.136 5.308 0.094 1.00 14.64 207 ILE A O 1
ATOM 1562 N N . ALA A 1 208 ? 55.089 4.819 -1.843 0.72 14.36 208 ALA A N 1
ATOM 1563 C CA . ALA A 1 208 ? 56.085 5.448 -2.714 0.58 14.71 208 ALA A CA 1
ATOM 1564 C C . ALA A 1 208 ? 56.548 6.814 -2.210 1.00 13.64 208 ALA A C 1
ATOM 1565 O O . ALA A 1 208 ? 55.734 7.682 -1.901 0.79 13.62 208 ALA A O 1
ATOM 1567 N N . GLY A 1 209 ? 57.862 6.990 -2.118 0.89 12.97 209 GLY A N 1
ATOM 1568 C CA . GLY A 1 209 ? 58.430 8.245 -1.664 0.86 12.94 209 GLY A CA 1
ATOM 1569 C C . GLY A 1 209 ? 58.714 8.309 -0.174 0.80 12.80 209 GLY A C 1
ATOM 1570 O O . GLY A 1 209 ? 59.396 9.222 0.287 0.76 12.35 209 GLY A O 1
ATOM 1571 N N . ALA A 1 210 ? 58.188 7.352 0.585 1.00 12.74 210 ALA A N 1
ATOM 1572 C CA . ALA A 1 210 ? 58.382 7.345 2.034 0.77 12.07 210 ALA A CA 1
ATOM 1573 C C . ALA A 1 210 ? 59.859 7.246 2.396 0.77 11.12 210 ALA A C 1
ATOM 1574 O O . ALA A 1 210 ? 60.636 6.583 1.710 0.90 11.21 210 ALA A O 1
ATOM 1576 N N . ASP A 1 211 ? 60.244 7.921 3.474 1.00 10.39 211 ASP A N 1
ATOM 1577 C CA . ASP A 1 211 ? 61.617 7.858 3.949 0.97 9.79 211 ASP A CA 1
ATOM 1578 C C . ASP A 1 211 ? 61.915 6.514 4.598 0.86 9.08 211 ASP A C 1
ATOM 1579 O O . ASP A 1 211 ? 63.052 6.046 4.582 0.91 8.83 211 ASP A O 1
ATOM 1584 N N . ALA A 1 212 ? 60.889 5.900 5.175 0.93 9.39 212 ALA A N 1
ATOM 1585 C CA . ALA A 1 212 ? 61.028 4.554 5.715 0.89 10.15 212 ALA A CA 1
ATOM 1586 C C . ALA A 1 212 ? 59.742 3.756 5.580 0.78 10.67 212 ALA A C 1
ATOM 1587 O O . ALA A 1 212 ? 58.643 4.296 5.726 0.91 11.12 212 ALA A O 1
ATOM 1589 N N . LEU A 1 213 ? 59.895 2.467 5.292 0.89 10.33 213 LEU A N 1
ATOM 1590 C CA . LEU A 1 213 ? 58.780 1.533 5.303 0.89 9.58 213 LEU A CA 1
ATOM 1591 C C . LEU A 1 213 ? 59.047 0.411 6.298 0.85 9.16 213 LEU A C 1
ATOM 1592 O O . LEU A 1 213 ? 60.055 -0.284 6.207 0.97 9.66 213 LEU A O 1
ATOM 1597 N N . LEU A 1 214 ? 58.148 0.253 7.260 1.00 8.54 214 LEU A N 1
ATOM 1598 C CA . LEU A 1 214 ? 58.204 -0.882 8.168 0.94 9.70 214 LEU A CA 1
ATOM 1599 C C . LEU A 1 214 ? 57.059 -1.808 7.792 0.74 10.14 214 LEU A C 1
ATOM 1600 O O . LEU A 1 214 ? 55.888 -1.441 7.914 0.88 10.29 214 LEU A O 1
ATOM 1605 N N . PHE A 1 215 ? 57.401 -3.002 7.320 1.00 10.47 215 PHE A N 1
ATOM 1606 C CA . PHE A 1 215 ? 56.431 -3.845 6.626 0.93 10.44 215 PHE A CA 1
ATOM 1607 C C . PHE A 1 215 ? 56.392 -5.295 7.113 0.94 10.62 215 PHE A C 1
ATOM 1608 O O . PHE A 1 215 ? 57.406 -5.849 7.543 0.83 10.72 215 PHE A O 1
ATOM 1616 N N . ASP A 1 216 ? 55.195 -5.874 7.043 1.00 10.52 216 ASP A N 1
ATOM 1617 C CA . ASP A 1 216 ? 54.926 -7.291 7.300 1.00 10.90 216 ASP A CA 1
ATOM 1618 C C . ASP A 1 216 ? 56.050 -8.185 6.784 0.97 11.02 216 ASP A C 1
ATOM 1619 O O . ASP A 1 216 ? 56.254 -8.303 5.578 0.94 11.64 216 ASP A O 1
ATOM 1624 N N . GLY A 1 217 ? 56.761 -8.819 7.711 0.93 10.65 217 GLY A N 1
ATOM 1625 C CA . GLY A 1 217 ? 57.800 -9.775 7.372 0.94 10.18 217 GLY A CA 1
ATOM 1626 C C . GLY A 1 217 ? 57.567 -11.122 8.033 0.98 9.95 217 GLY A C 1
ATOM 1627 O O . GLY A 1 217 ? 58.516 -11.829 8.372 1.00 9.20 217 GLY A O 1
ATOM 1628 N N . THR A 1 218 ? 56.298 -11.467 8.226 1.00 10.51 218 THR A N 1
ATOM 1629 C CA . THR A 1 218 ? 55.919 -12.660 8.976 1.00 9.68 218 THR A CA 1
ATOM 1630 C C . THR A 1 218 ? 56.548 -13.943 8.432 0.86 9.24 218 THR A C 1
ATOM 1631 O O . THR A 1 218 ? 57.125 -14.725 9.189 1.00 9.25 218 THR A O 1
ATOM 1635 N N . VAL A 1 219 ? 56.434 -14.162 7.125 0.91 9.18 219 VAL A N 1
ATOM 1636 C CA . VAL A 1 219 ? 56.974 -15.379 6.521 0.90 9.43 219 VAL A CA 1
ATOM 1637 C C . VAL A 1 219 ? 57.849 -15.097 5.300 0.80 10.06 219 VAL A C 1
ATOM 1638 O O . VAL A 1 219 ? 57.563 -14.207 4.497 1.00 10.33 219 VAL A O 1
ATOM 1642 N N . LEU A 1 220 ? 58.927 -15.861 5.176 0.99 10.49 220 LEU A N 1
ATOM 1643 C CA . LEU A 1 220 ? 59.795 -15.784 4.010 0.90 10.48 220 LEU A CA 1
ATOM 1644 C C . LEU A 1 220 ? 59.137 -16.465 2.819 1.00 10.10 220 LEU A C 1
ATOM 1645 O O . LEU A 1 220 ? 58.991 -15.876 1.748 0.95 9.79 220 LEU A O 1
ATOM 1650 N N . GLU A 1 221 ? 58.760 -17.723 3.023 1.00 10.66 221 GLU A N 1
ATOM 1651 C CA . GLU A 1 221 ? 57.997 -18.489 2.047 0.86 11.90 221 GLU A CA 1
ATOM 1652 C C . GLU A 1 221 ? 56.601 -18.765 2.594 0.74 11.35 221 GLU A C 1
ATOM 1653 O O . GLU A 1 221 ? 56.394 -18.765 3.808 0.92 11.86 221 GLU A O 1
ATOM 1659 N N . ASP A 1 222 ? 55.649 -18.999 1.695 0.98 11.42 222 ASP A N 1
ATOM 1660 C CA . ASP A 1 222 ? 54.274 -19.310 2.073 0.88 11.72 222 ASP A CA 1
ATOM 1661 C C . ASP A 1 222 ? 54.191 -20.489 3.044 1.00 11.25 222 ASP A C 1
ATOM 1662 O O . ASP A 1 222 ? 53.273 -20.569 3.859 0.78 11.94 222 ASP A O 1
ATOM 1667 N N . ASP A 1 223 ? 55.161 -21.393 2.960 1.00 11.29 223 ASP A N 1
ATOM 1668 C CA . ASP A 1 223 ? 55.141 -22.618 3.755 1.00 11.81 223 ASP A CA 1
ATOM 1669 C C . ASP A 1 223 ? 56.171 -22.638 4.892 0.73 11.47 223 ASP A C 1
ATOM 1670 O O . ASP A 1 223 ? 56.636 -23.706 5.285 0.83 11.13 223 ASP A O 1
ATOM 1675 N N . ASP A 1 224 ? 56.527 -21.463 5.412 1.00 11.76 224 ASP A N 1
ATOM 1676 C CA . ASP A 1 224 ? 57.496 -21.363 6.512 0.92 11.12 224 ASP A CA 1
ATOM 1677 C C . ASP A 1 224 ? 57.149 -22.257 7.695 0.75 10.78 224 ASP A C 1
ATOM 1678 O O . ASP A 1 224 ? 58.007 -22.965 8.216 0.95 10.95 224 ASP A O 1
ATOM 1683 N N . MET A 1 225 ? 55.892 -22.211 8.126 1.00 10.72 225 MET A N 1
ATOM 1684 C CA . MET A 1 225 ? 55.490 -22.902 9.343 0.73 12.25 225 MET A CA 1
ATOM 1685 C C . MET A 1 225 ? 55.476 -24.406 9.113 0.72 12.30 225 MET A C 1
ATOM 1686 O O . MET A 1 225 ? 55.787 -25.190 10.010 0.88 11.98 225 MET A O 1
ATOM 1691 N N . ILE A 1 226 ? 55.128 -24.792 7.893 1.00 13.21 226 ILE A N 1
ATOM 1692 C CA . ILE A 1 226 ? 55.110 -26.188 7.495 1.00 15.12 226 ILE A CA 1
ATOM 1693 C C . ILE A 1 226 ? 56.535 -26.730 7.445 0.71 15.85 226 ILE A C 1
ATOM 1694 O O . ILE A 1 226 ? 56.821 -27.796 7.990 0.92 16.24 226 ILE A O 1
ATOM 1699 N N . ARG A 1 227 ? 57.426 -25.984 6.796 1.00 16.40 227 ARG A N 1
ATOM 1700 C CA . ARG A 1 227 ? 58.836 -26.360 6.714 1.00 18.18 227 ARG A CA 1
ATOM 1701 C C . ARG A 1 227 ? 59.486 -26.430 8.091 0.91 17.92 227 ARG A C 1
ATOM 1702 O O . ARG A 1 227 ? 60.396 -27.225 8.313 0.98 17.60 227 ARG A O 1
ATOM 1710 N N . ALA A 1 228 ? 59.019 -25.590 9.012 0.93 17.56 228 ALA A N 1
ATOM 1711 C CA . ALA A 1 228 ? 59.580 -25.551 10.357 1.00 16.60 228 ALA A CA 1
ATOM 1712 C C . ALA A 1 228 ? 59.026 -26.684 11.211 0.69 16.97 228 ALA A C 1
ATOM 1713 O O . ALA A 1 228 ? 59.564 -26.990 12.274 0.91 17.36 228 ALA A O 1
ATOM 1715 N N . GLY A 1 229 ? 57.941 -27.294 10.744 1.00 17.18 229 GLY A N 1
ATOM 1716 C CA . GLY A 1 229 ? 57.345 -28.427 11.427 0.99 17.74 229 GLY A CA 1
ATOM 1717 C C . GLY A 1 229 ? 56.490 -28.064 12.626 0.76 17.62 229 GLY A C 1
ATOM 1718 O O . GLY A 1 229 ? 56.252 -28.904 13.492 0.77 17.26 229 GLY A O 1
ATOM 1719 N N . VAL A 1 230 ? 56.026 -26.818 12.685 0.99 17.30 230 VAL A N 1
ATOM 1720 C CA . VAL A 1 230 ? 55.264 -26.357 13.842 0.84 16.97 230 VAL A CA 1
ATOM 1721 C C . VAL A 1 230 ? 53.778 -26.169 13.550 0.91 16.59 230 VAL A C 1
ATOM 1722 O O . VAL A 1 230 ? 52.978 -25.996 14.469 0.90 15.76 230 VAL A O 1
ATOM 1726 N N . GLY A 1 231 ? 53.405 -26.204 12.276 0.85 17.22 231 GLY A N 1
ATOM 1727 C CA . GLY A 1 231 ? 52.031 -25.922 11.905 0.86 17.12 231 GLY A CA 1
ATOM 1728 C C . GLY A 1 231 ? 51.672 -26.307 10.487 0.72 16.93 231 GLY A C 1
ATOM 1729 O O . GLY A 1 231 ? 52.536 -26.682 9.695 0.99 17.09 231 GLY A O 1
ATOM 1730 N N . THR A 1 232 ? 50.383 -26.205 10.175 0.87 16.57 232 THR A N 1
ATOM 1731 C CA . THR A 1 232 ? 49.857 -26.558 8.862 0.47 17.28 232 THR A CA 1
ATOM 1732 C C . THR A 1 232 ? 49.373 -25.329 8.091 1.00 16.29 232 THR A C 1
ATOM 1733 O O . THR A 1 232 ? 49.031 -25.428 6.914 0.66 16.50 232 THR A O 1
ATOM 1737 N N . LYS A 1 233 ? 49.346 -24.172 8.751 1.00 16.00 233 LYS A N 1
ATOM 1738 C CA . LYS A 1 233 ? 48.828 -22.960 8.120 0.78 16.23 233 LYS A CA 1
ATOM 1739 C C . LYS A 1 233 ? 49.859 -22.302 7.212 0.74 15.42 233 LYS A C 1
ATOM 1740 O O . LYS A 1 233 ? 51.021 -22.139 7.580 0.88 15.16 233 LYS A O 1
ATOM 1746 N N . THR A 1 234 ? 49.413 -21.930 6.018 0.99 14.74 234 THR A N 1
ATOM 1747 C CA . THR A 1 234 ? 50.219 -21.154 5.085 0.87 13.81 234 THR A CA 1
ATOM 1748 C C . THR A 1 234 ? 50.227 -19.671 5.441 0.91 13.17 234 THR A C 1
ATOM 1749 O O . THR A 1 234 ? 49.371 -19.198 6.191 0.91 12.81 234 THR A O 1
ATOM 1753 N N . GLY A 1 235 ? 51.207 -18.947 4.908 0.94 13.34 235 GLY A N 1
ATOM 1754 C CA . GLY A 1 235 ? 51.236 -17.501 5.018 0.98 13.15 235 GLY A CA 1
ATOM 1755 C C . GLY A 1 235 ? 49.934 -16.892 4.529 0.87 12.96 235 GLY A C 1
ATOM 1756 O O . GLY A 1 235 ? 49.375 -16.008 5.178 0.95 13.06 235 GLY A O 1
ATOM 1757 N N . TRP A 1 236 ? 49.446 -17.370 3.386 1.00 12.75 236 TRP A N 1
ATOM 1758 C CA . TRP A 1 236 ? 48.160 -16.923 2.862 1.00 14.67 236 TRP A CA 1
ATOM 1759 C C . TRP A 1 236 ? 47.052 -17.106 3.896 0.94 14.15 236 TRP A C 1
ATOM 1760 O O . TRP A 1 236 ? 46.261 -16.193 4.141 0.86 13.51 236 TRP A O 1
ATOM 1771 N N . ARG A 1 237 ? 46.993 -18.301 4.477 0.76 14.27 237 ARG A N 1
ATOM 1772 C CA . ARG A 1 237 ? 46.006 -18.628 5.506 0.80 14.35 237 ARG A CA 1
ATOM 1773 C C . ARG A 1 237 ? 46.030 -17.669 6.692 0.80 13.61 237 ARG A C 1
ATOM 1774 O O . ARG A 1 237 ? 44.987 -17.352 7.265 0.93 13.83 237 ARG A O 1
ATOM 1782 N N . MET A 1 238 ? 47.216 -17.196 7.053 0.86 13.30 238 MET A N 1
ATOM 1783 C CA . MET A 1 238 ? 47.349 -16.335 8.219 1.00 13.34 238 MET A CA 1
ATOM 1784 C C . MET A 1 238 ? 47.237 -14.858 7.839 0.95 12.87 238 MET A C 1
ATOM 1785 O O . MET A 1 238 ? 47.296 -13.984 8.703 0.65 13.08 238 MET A O 1
ATOM 1790 N N . GLY A 1 239 ? 47.075 -14.592 6.545 0.99 12.57 239 GLY A N 1
ATOM 1791 C CA . GLY A 1 239 ? 46.881 -13.240 6.051 0.82 12.30 239 GLY A CA 1
ATOM 1792 C C . GLY A 1 239 ? 48.163 -12.450 5.869 0.82 12.24 239 GLY A C 1
ATOM 1793 O O . GLY A 1 239 ? 48.201 -11.249 6.132 1.00 12.12 239 GLY A O 1
ATOM 1794 N N . HIS A 1 240 ? 49.212 -13.121 5.408 1.00 11.89 240 HIS A N 1
ATOM 1795 C CA . HIS A 1 240 ? 50.513 -12.481 5.246 0.91 11.84 240 HIS A CA 1
ATOM 1796 C C . HIS A 1 240 ? 51.142 -12.786 3.894 0.64 12.80 240 HIS A C 1
ATOM 1797 O O . HIS A 1 240 ? 51.382 -13.948 3.567 0.88 13.14 240 HIS A O 1
ATOM 1804 N N . ILE A 1 241 ? 51.390 -11.751 3.098 1.00 13.42 241 ILE A N 1
ATOM 1805 C CA . ILE A 1 241 ? 52.138 -11.935 1.863 1.00 13.63 241 ILE A CA 1
ATOM 1806 C C . ILE A 1 241 ? 53.576 -12.318 2.219 0.80 12.16 241 ILE A C 1
ATOM 1807 O O . ILE A 1 241 ? 54.201 -11.695 3.078 1.00 11.38 241 ILE A O 1
ATOM 1812 N N . GL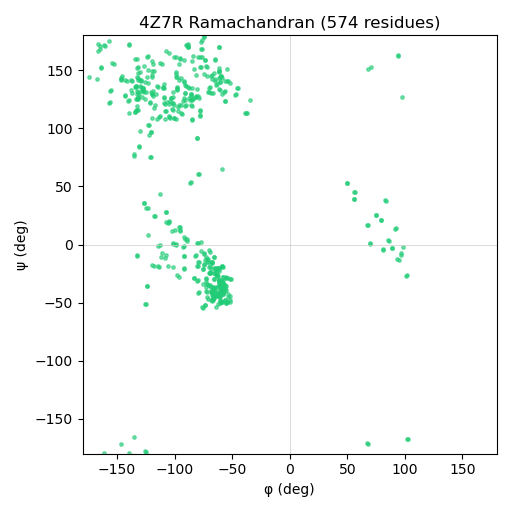N A 1 242 ? 54.083 -13.377 1.596 1.00 11.77 242 GLN A N 1
ATOM 1813 C CA . GLN A 1 242 ? 55.441 -13.838 1.874 0.85 11.76 242 GLN A CA 1
ATOM 1814 C C . GLN A 1 242 ? 56.482 -12.906 1.259 0.96 11.39 242 GLN A C 1
ATOM 1815 O O . GLN A 1 242 ? 56.184 -12.162 0.324 1.00 11.02 242 GLN A O 1
ATOM 1821 N N . MET A 1 243 ? 57.701 -12.954 1.791 1.00 11.74 243 MET A N 1
ATOM 1822 C CA . MET A 1 243 ? 58.796 -12.113 1.308 0.99 11.60 243 MET A CA 1
ATOM 1823 C C . MET A 1 243 ? 59.238 -12.467 -0.111 0.64 11.29 243 MET A C 1
ATOM 1824 O O . MET A 1 243 ? 59.417 -11.588 -0.956 1.00 10.61 243 MET A O 1
ATOM 1829 N N . ASN A 1 244 ? 59.427 -13.760 -0.359 1.00 12.13 244 ASN A N 1
ATOM 1830 C CA . ASN A 1 244 ? 60.063 -14.229 -1.588 1.00 12.90 244 ASN A CA 1
ATOM 1831 C C . ASN A 1 244 ? 59.119 -14.456 -2.761 0.82 13.70 244 ASN A C 1
ATOM 1832 O O . ASN A 1 244 ? 57.898 -14.441 -2.614 0.85 13.49 244 ASN A O 1
ATOM 1837 N N . GLY A 1 245 ? 59.713 -14.677 -3.930 0.98 14.76 245 GLY A N 1
ATOM 1838 C CA . GLY A 1 245 ? 58.969 -15.019 -5.127 1.00 15.47 245 GLY A CA 1
ATOM 1839 C C . GLY A 1 245 ? 58.659 -13.791 -5.953 0.55 16.67 245 GLY A C 1
ATOM 1840 O O . GLY A 1 245 ? 58.722 -12.667 -5.457 0.89 16.65 245 GLY A O 1
ATOM 1841 N N . GLU A 1 246 ? 58.323 -14.007 -7.221 0.89 17.75 246 GLU A N 1
ATOM 1842 C CA . GLU A 1 246 ? 57.989 -12.909 -8.119 0.58 18.33 246 GLU A CA 1
ATOM 1843 C C . GLU A 1 246 ? 56.726 -12.194 -7.648 1.00 17.94 246 GLU A C 1
ATOM 1844 O O . GLU A 1 246 ? 56.503 -11.030 -7.974 0.66 18.48 246 GLU A O 1
ATOM 1850 N N . THR A 1 247 ? 55.904 -12.902 -6.880 0.73 18.22 247 THR A N 1
ATOM 1851 C CA . THR A 1 247 ? 54.666 -12.341 -6.357 0.65 18.66 247 THR A CA 1
ATOM 1852 C C . THR A 1 247 ? 54.812 -11.873 -4.911 0.27 17.23 247 THR A C 1
ATOM 1853 O O . THR A 1 247 ? 53.865 -11.356 -4.322 0.88 17.26 247 THR A O 1
ATOM 1857 N N . GLY A 1 248 ? 56.002 -12.048 -4.346 0.95 15.73 248 GLY A N 1
ATOM 1858 C CA . GLY A 1 248 ? 56.237 -11.731 -2.947 0.93 14.29 248 GLY A CA 1
ATOM 1859 C C . GLY A 1 248 ? 56.373 -10.243 -2.685 1.00 12.66 248 GLY A C 1
ATOM 1860 O O . GLY A 1 248 ? 56.359 -9.441 -3.614 0.86 12.38 248 GLY A O 1
ATOM 1861 N N . SER A 1 249 ? 56.507 -9.879 -1.414 1.00 11.74 249 SER A N 1
ATOM 1862 C CA . SER A 1 249 ? 56.562 -8.476 -1.013 1.00 10.66 249 SER A CA 1
ATOM 1863 C C . SER A 1 249 ? 57.828 -7.768 -1.497 0.93 10.14 249 SER A C 1
ATOM 1864 O O . SER A 1 249 ? 57.769 -6.618 -1.931 0.80 10.25 249 SER A O 1
ATOM 1867 N N . ILE A 1 250 ? 58.967 -8.450 -1.425 1.00 10.22 250 ILE A N 1
ATOM 1868 C CA . ILE A 1 250 ? 60.229 -7.859 -1.858 1.00 10.11 250 ILE A CA 1
ATOM 1869 C C . ILE A 1 250 ? 60.176 -7.477 -3.339 0.67 10.97 250 ILE A C 1
ATOM 1870 O O . ILE A 1 250 ? 60.528 -6.358 -3.716 0.90 11.32 250 ILE A O 1
ATOM 1875 N N . ALA A 1 251 ? 59.715 -8.405 -4.171 1.00 11.96 251 ALA A N 1
ATOM 1876 C CA . ALA A 1 251 ? 59.578 -8.146 -5.598 1.00 11.34 251 ALA A CA 1
ATOM 1877 C C . ALA A 1 251 ? 58.499 -7.102 -5.874 0.87 10.62 251 ALA A C 1
ATOM 1878 O O . ALA A 1 251 ? 58.677 -6.227 -6.719 0.74 10.48 251 ALA A O 1
ATOM 1880 N N . SER A 1 252 ? 57.381 -7.198 -5.161 1.00 10.38 252 SER A N 1
ATOM 1881 C CA . SER A 1 252 ? 56.253 -6.302 -5.396 0.88 11.61 252 SER A CA 1
ATOM 1882 C C . SER A 1 252 ? 56.586 -4.854 -5.044 0.84 12.29 252 SER A C 1
ATOM 1883 O O . SER A 1 252 ? 56.037 -3.931 -5.635 0.73 13.27 252 SER A O 1
ATOM 1886 N N . LEU A 1 253 ? 57.486 -4.664 -4.083 1.00 12.39 253 LEU A N 1
ATOM 1887 C CA . LEU A 1 253 ? 57.817 -3.328 -3.594 0.93 13.20 253 LEU A CA 1
ATOM 1888 C C . LEU A 1 253 ? 59.123 -2.791 -4.173 0.94 13.78 253 LEU A C 1
ATOM 1889 O O . LEU A 1 253 ? 59.539 -1.679 -3.852 0.78 13.83 253 LEU A O 1
ATOM 1894 N N . ALA A 1 254 ? 59.762 -3.582 -5.031 0.98 14.02 254 ALA A N 1
ATOM 1895 C CA . ALA A 1 254 ? 61.105 -3.264 -5.515 0.99 14.04 254 ALA A CA 1
ATOM 1896 C C . ALA A 1 254 ? 61.148 -2.072 -6.468 0.57 14.27 254 ALA A C 1
ATOM 1897 O O . ALA A 1 254 ? 62.182 -1.414 -6.594 0.81 14.50 254 ALA A O 1
ATOM 1899 N N . ASP A 1 255 ? 60.035 -1.791 -7.138 1.00 14.63 255 ASP A N 1
ATOM 1900 C CA . ASP A 1 255 ? 60.033 -0.765 -8.177 0.69 15.53 255 ASP A CA 1
ATOM 1901 C C . ASP A 1 255 ? 59.370 0.538 -7.736 0.50 15.63 255 ASP A C 1
ATOM 1902 O O . ASP A 1 255 ? 58.957 1.342 -8.572 0.58 16.07 255 ASP A O 1
ATOM 1907 N N . ILE A 1 256 ? 59.262 0.743 -6.428 0.79 15.32 256 ILE A N 1
ATOM 1908 C CA . ILE A 1 256 ? 58.886 2.054 -5.911 0.91 15.41 256 ILE A CA 1
ATOM 1909 C C . ILE A 1 256 ? 60.012 2.585 -5.030 0.93 14.24 256 ILE A C 1
ATOM 1910 O O . ILE A 1 256 ? 60.808 1.813 -4.496 0.92 14.49 256 ILE A O 1
ATOM 1915 N N . GLU A 1 257 ? 60.079 3.904 -4.889 0.88 13.50 257 GLU A N 1
ATOM 1916 C CA . GLU A 1 257 ? 61.161 4.537 -4.145 0.81 14.42 257 GLU A CA 1
ATOM 1917 C C . GLU A 1 257 ? 60.865 4.589 -2.653 1.00 14.68 257 GLU A C 1
ATOM 1918 O O . GLU A 1 257 ? 59.824 5.089 -2.227 0.83 15.07 257 GLU A O 1
ATOM 1924 N N . ILE A 1 258 ? 61.795 4.057 -1.866 1.00 13.94 258 ILE A N 1
ATOM 1925 C CA . ILE A 1 258 ? 61.692 4.045 -0.411 0.95 13.22 258 ILE A CA 1
ATOM 1926 C C . ILE A 1 258 ? 63.079 4.261 0.175 1.00 13.19 258 ILE A C 1
ATOM 1927 O O . ILE A 1 258 ? 64.029 3.577 -0.206 0.69 13.31 258 ILE A O 1
ATOM 1932 N N . GLY A 1 259 ? 63.198 5.215 1.092 0.98 12.80 259 GLY A N 1
ATOM 1933 C CA . GLY A 1 259 ? 64.478 5.516 1.706 1.00 12.44 259 GLY A CA 1
ATOM 1934 C C . GLY A 1 259 ? 65.068 4.328 2.444 0.78 12.27 259 GLY A C 1
ATOM 1935 O O . GLY A 1 259 ? 66.230 3.979 2.246 0.72 12.24 259 GLY A O 1
ATOM 1936 N N . ARG A 1 260 ? 64.258 3.705 3.294 0.90 11.81 260 ARG A N 1
ATOM 1937 C CA . ARG A 1 260 ? 64.702 2.585 4.116 0.79 12.35 260 ARG A CA 1
ATOM 1938 C C . ARG A 1 260 ? 63.623 1.512 4.209 0.81 11.26 260 ARG A C 1
ATOM 1939 O O . ARG A 1 260 ? 62.498 1.789 4.624 0.88 11.21 260 ARG A O 1
ATOM 1947 N N . ARG A 1 261 ? 63.976 0.289 3.827 1.00 10.26 261 ARG A N 1
ATOM 1948 C CA . ARG A 1 261 ? 63.057 -0.842 3.893 0.88 10.01 261 ARG A CA 1
ATOM 1949 C C . ARG A 1 261 ? 63.359 -1.694 5.117 0.70 9.41 261 ARG A C 1
ATOM 1950 O O . ARG A 1 261 ? 64.477 -2.178 5.276 1.00 8.31 261 ARG A O 1
ATOM 1958 N N . VAL A 1 262 ? 62.370 -1.858 5.989 1.00 9.81 262 VAL A N 1
ATOM 1959 C CA . VAL A 1 262 ? 62.554 -2.633 7.213 1.00 10.62 262 VAL A CA 1
ATOM 1960 C C . VAL A 1 262 ? 61.422 -3.634 7.421 1.00 9.78 262 VAL A C 1
ATOM 1961 O O . VAL A 1 262 ? 60.247 -3.270 7.394 0.96 10.70 262 VAL A O 1
ATOM 1965 N N . PHE A 1 263 ? 61.780 -4.899 7.617 0.98 10.02 263 PHE A N 1
ATOM 1966 C CA . PHE A 1 263 ? 60.796 -5.920 7.945 0.81 9.23 263 PHE A CA 1
ATOM 1967 C C . PHE A 1 263 ? 60.538 -5.956 9.443 0.83 8.36 263 PHE A C 1
ATOM 1968 O O . PHE A 1 263 ? 61.476 -6.009 10.231 0.94 8.03 263 PHE A O 1
ATOM 1976 N N . VAL A 1 264 ? 59.266 -5.919 9.825 1.00 8.36 264 VAL A N 1
ATOM 1977 C CA . VAL A 1 264 ? 58.865 -6.149 11.207 1.00 8.98 264 VAL A CA 1
ATOM 1978 C C . VAL A 1 264 ? 57.834 -7.274 11.245 0.82 9.25 264 VAL A C 1
ATOM 1979 O O . VAL A 1 264 ? 57.503 -7.846 10.204 0.93 9.38 264 VAL A O 1
ATOM 1983 N N . HIS A 1 265 ? 57.336 -7.588 12.440 1.00 9.27 265 HIS A N 1
ATOM 1984 C CA . HIS A 1 265 ? 56.314 -8.618 12.620 0.92 9.71 265 HIS A CA 1
ATOM 1985 C C . HIS A 1 265 ? 56.777 -9.955 12.049 0.94 8.74 265 HIS A C 1
ATOM 1986 O O . HIS A 1 265 ? 56.032 -10.630 11.341 0.93 8.96 265 HIS A O 1
ATOM 1993 N N . ILE A 1 266 ? 58.019 -10.320 12.346 1.00 7.86 266 ILE A N 1
ATOM 1994 C CA . ILE A 1 266 ? 58.616 -11.547 11.830 1.00 8.24 266 ILE A CA 1
ATOM 1995 C C . ILE A 1 266 ? 58.312 -12.755 12.717 0.87 8.80 266 ILE A C 1
ATOM 1996 O O . ILE A 1 266 ? 58.602 -12.740 13.911 1.00 8.57 266 ILE A O 1
ATOM 2001 N N . ASN A 1 267 ? 57.734 -13.804 12.135 0.97 9.76 267 ASN A N 1
ATOM 2002 C CA . ASN A 1 267 ? 57.367 -14.978 12.926 0.86 9.53 267 ASN A CA 1
ATOM 2003 C C . ASN A 1 267 ? 58.591 -15.776 13.343 0.89 9.55 267 ASN A C 1
ATOM 2004 O O . ASN A 1 267 ? 59.618 -15.749 12.668 0.98 9.40 267 ASN A O 1
ATOM 2009 N N . ASN A 1 268 ? 58.470 -16.497 14.453 1.00 9.31 268 ASN A N 1
ATOM 2010 C CA . ASN A 1 268 ? 59.581 -17.276 14.985 1.00 9.47 268 ASN A CA 1
ATOM 2011 C C . ASN A 1 268 ? 60.097 -18.324 14.002 0.79 9.04 268 ASN A C 1
ATOM 2012 O O . ASN A 1 268 ? 61.208 -18.819 14.147 1.00 8.19 268 ASN A O 1
ATOM 2017 N N . THR A 1 269 ? 59.282 -18.662 13.007 1.00 9.52 269 THR A N 1
ATOM 2018 C CA . THR A 1 269 ? 59.640 -19.676 12.020 1.00 9.99 269 THR A CA 1
ATOM 2019 C C . THR A 1 269 ? 60.379 -19.118 10.801 0.97 9.16 269 THR A C 1
ATOM 2020 O O . THR A 1 269 ? 60.693 -19.856 9.869 1.00 8.54 269 THR A O 1
ATOM 2024 N N . ASN A 1 270 ? 60.667 -17.823 10.807 1.00 8.28 270 ASN A N 1
ATOM 2025 C CA . ASN A 1 270 ? 61.291 -17.193 9.646 0.88 8.61 270 ASN A CA 1
ATOM 2026 C C . ASN A 1 270 ? 62.814 -17.223 9.747 1.00 8.69 270 ASN A C 1
ATOM 2027 O O . ASN A 1 270 ? 63.387 -16.653 10.673 0.90 8.48 270 ASN A O 1
ATOM 2032 N N . PRO A 1 271 ? 63.474 -17.879 8.778 0.95 9.49 271 PRO A N 1
ATOM 2033 C CA . PRO A 1 271 ? 64.934 -18.062 8.811 0.93 10.84 271 PRO A CA 1
ATOM 2034 C C . PRO A 1 271 ? 65.750 -16.770 8.685 1.00 11.97 271 PRO A C 1
ATOM 2035 O O . PRO A 1 271 ? 66.962 -16.818 8.901 0.98 12.78 271 PRO A O 1
ATOM 2039 N N . VAL A 1 272 ? 65.126 -15.643 8.348 0.78 12.34 272 VAL A N 1
ATOM 2040 C CA . VAL A 1 272 ? 65.863 -14.379 8.359 0.91 12.35 272 VAL A CA 1
ATOM 2041 C C . VAL A 1 272 ? 66.230 -13.995 9.792 0.73 11.90 272 VAL A C 1
ATOM 2042 O O . VAL A 1 272 ? 67.097 -13.151 10.009 0.87 10.78 272 VAL A O 1
ATOM 2046 N N . LEU A 1 273 ? 65.576 -14.623 10.767 1.00 12.71 273 LEU A N 1
ATOM 2047 C CA . LEU A 1 273 ? 65.887 -14.381 12.174 1.00 12.91 273 LEU A CA 1
ATOM 2048 C C . LEU A 1 273 ? 67.254 -14.943 12.536 0.94 13.05 273 LEU A C 1
ATOM 2049 O O . LEU A 1 273 ? 67.889 -14.491 13.489 0.82 13.28 273 LEU A O 1
ATOM 2054 N N . ILE A 1 274 ? 67.701 -15.935 11.773 0.94 12.80 274 ILE A N 1
ATOM 2055 C CA . ILE A 1 274 ? 69.005 -16.538 12.002 1.00 12.79 274 ILE A CA 1
ATOM 2056 C C . ILE A 1 274 ? 70.060 -15.602 11.435 0.79 13.18 274 ILE A C 1
ATOM 2057 O O . ILE A 1 274 ? 70.107 -15.369 10.225 1.00 13.53 274 ILE A O 1
ATOM 2062 N N . GLU A 1 275 ? 70.898 -15.071 12.324 1.00 13.68 275 GLU A N 1
ATOM 2063 C CA . GLU A 1 275 ? 71.812 -13.980 12.004 0.85 14.22 275 GLU A CA 1
ATOM 2064 C C . GLU A 1 275 ? 72.731 -14.294 10.827 0.55 13.42 275 GLU A C 1
ATOM 2065 O O . GLU A 1 275 ? 73.033 -13.415 10.024 1.00 12.73 275 GLU A O 1
ATOM 2071 N N . ASP A 1 276 ? 73.184 -15.539 10.729 0.95 13.33 276 ASP A N 1
ATOM 2072 C CA . ASP A 1 276 ? 74.126 -15.899 9.675 0.80 13.61 276 ASP A CA 1
ATOM 2073 C C . ASP A 1 276 ? 73.545 -16.744 8.549 1.00 13.67 276 ASP A C 1
ATOM 2074 O O . ASP A 1 276 ? 74.290 -17.398 7.822 0.88 14.04 276 ASP A O 1
ATOM 2079 N N . SER A 1 277 ? 72.226 -16.742 8.405 1.00 13.08 277 SER A N 1
ATOM 2080 C CA . SER A 1 277 ? 71.584 -17.579 7.397 0.97 12.37 277 SER A CA 1
ATOM 2081 C C . SER A 1 277 ? 71.738 -16.960 6.011 0.75 10.94 277 SER A C 1
ATOM 2082 O O . SER A 1 277 ? 71.892 -15.744 5.882 0.90 10.81 277 SER A O 1
ATOM 2085 N N . TYR A 1 278 ? 71.722 -17.797 4.976 1.00 10.40 278 TYR A N 1
ATOM 2086 C CA . TYR A 1 278 ? 71.691 -17.290 3.608 0.99 11.08 278 TYR A CA 1
ATOM 2087 C C . TYR A 1 278 ? 70.450 -16.434 3.398 0.74 10.84 278 TYR A C 1
ATOM 2088 O O . TYR A 1 278 ? 70.494 -15.413 2.708 1.00 11.30 278 TYR A O 1
ATOM 2097 N N . GLU A 1 279 ? 69.342 -16.875 3.984 1.00 10.71 279 GLU A N 1
ATOM 2098 C CA . GLU A 1 279 ? 68.067 -16.181 3.868 0.94 11.65 279 GLU A CA 1
ATOM 2099 C C . GLU A 1 279 ? 68.162 -14.726 4.325 0.89 11.70 279 GLU A C 1
ATOM 2100 O O . GLU A 1 279 ? 67.688 -13.826 3.635 1.00 11.16 279 GLU A O 1
ATOM 2106 N N . ARG A 1 280 ? 68.775 -14.506 5.485 0.90 12.52 280 ARG A N 1
ATOM 2107 C CA . ARG A 1 280 ? 68.992 -13.156 5.998 1.00 13.72 280 ARG A CA 1
ATOM 2108 C C . ARG A 1 280 ? 69.814 -12.327 5.016 1.00 12.86 280 ARG A C 1
ATOM 2109 O O . ARG A 1 280 ? 69.451 -11.198 4.685 0.91 12.95 280 ARG A O 1
ATOM 2117 N N . ALA A 1 281 ? 70.926 -12.896 4.563 0.89 13.13 281 ALA A N 1
ATOM 2118 C CA . ALA A 1 281 ? 71.789 -12.245 3.583 0.61 13.09 281 ALA A CA 1
ATOM 2119 C C . ALA A 1 281 ? 71.024 -11.915 2.305 0.75 12.72 281 ALA A C 1
ATOM 2120 O O . ALA A 1 281 ? 71.193 -10.841 1.725 1.00 12.65 281 ALA A O 1
ATOM 2122 N N . SER A 1 282 ? 70.179 -12.847 1.879 1.00 12.61 282 SER A N 1
ATOM 2123 C CA . SER A 1 282 ? 69.383 -12.684 0.667 0.71 13.18 282 SER A CA 1
ATOM 2124 C C . SER A 1 282 ? 68.449 -11.472 0.712 0.63 13.42 282 SER A C 1
ATOM 2125 O O . SER A 1 282 ? 68.344 -10.737 -0.267 0.99 13.98 282 SER A O 1
ATOM 2128 N N . VAL A 1 283 ? 67.767 -11.260 1.835 1.00 13.17 283 VAL A N 1
ATOM 2129 C CA . VAL A 1 283 ? 66.813 -10.154 1.916 0.84 12.43 283 VAL A CA 1
ATOM 2130 C C . VAL A 1 283 ? 67.550 -8.823 2.051 0.72 12.02 283 VAL A C 1
ATOM 2131 O O . VAL A 1 283 ? 67.098 -7.802 1.531 0.96 10.87 283 VAL A O 1
ATOM 2135 N N . GLU A 1 284 ? 68.687 -8.839 2.742 1.00 13.05 284 GLU A N 1
ATOM 2136 C CA . GLU A 1 284 ? 69.508 -7.643 2.885 0.98 13.64 284 GLU A CA 1
ATOM 2137 C C . GLU A 1 284 ? 70.108 -7.235 1.547 0.51 13.03 284 GLU A C 1
ATOM 2138 O O . GLU A 1 284 ? 70.238 -6.046 1.259 1.00 12.53 284 GLU A O 1
ATOM 2144 N N . ALA A 1 285 ? 70.468 -8.224 0.732 1.00 13.10 285 ALA A N 1
ATOM 2145 C CA . ALA A 1 285 ? 71.027 -7.965 -0.591 0.73 13.43 285 ALA A CA 1
ATOM 2146 C C . ALA A 1 285 ? 69.984 -7.308 -1.486 0.97 13.33 285 ALA A C 1
ATOM 2147 O O . ALA A 1 285 ? 70.321 -6.615 -2.447 0.73 13.31 285 ALA A O 1
ATOM 2149 N N . ARG A 1 286 ? 68.715 -7.541 -1.167 1.00 12.71 286 ARG A N 1
ATOM 2150 C CA . ARG A 1 286 ? 67.615 -6.955 -1.919 1.00 12.81 286 ARG A CA 1
ATOM 2151 C C . ARG A 1 286 ? 67.103 -5.679 -1.250 0.77 13.25 286 ARG A C 1
ATOM 2152 O O . ARG A 1 286 ? 66.017 -5.193 -1.566 0.87 13.63 286 ARG A O 1
ATOM 2160 N N . GLY A 1 287 ? 67.894 -5.141 -0.325 0.98 13.04 287 GLY A N 1
ATOM 2161 C CA . GLY A 1 287 ? 67.632 -3.822 0.228 0.80 12.80 287 GLY A CA 1
ATOM 2162 C C . GLY A 1 287 ? 66.788 -3.769 1.488 0.75 12.11 287 GLY A C 1
ATOM 2163 O O . GLY A 1 287 ? 66.308 -2.700 1.868 1.00 11.41 287 GLY A O 1
ATOM 2164 N N . TRP A 1 288 ? 66.604 -4.908 2.146 1.00 11.72 288 TRP A N 1
ATOM 2165 C CA . TRP A 1 288 ? 65.754 -4.949 3.332 1.00 11.55 288 TRP A CA 1
ATOM 2166 C C . TRP A 1 288 ? 66.528 -5.165 4.629 0.76 11.40 288 TRP A C 1
ATOM 2167 O O . TRP A 1 288 ? 67.418 -6.008 4.704 0.78 11.26 288 TRP A O 1
ATOM 2178 N N . THR A 1 289 ? 66.182 -4.384 5.647 1.00 11.19 289 THR A N 1
ATOM 2179 C CA . THR A 1 289 ? 66.688 -4.597 7.000 1.00 11.07 289 THR A CA 1
ATOM 2180 C C . THR A 1 289 ? 65.746 -5.510 7.784 0.78 10.67 289 THR A C 1
ATOM 2181 O O . THR A 1 289 ? 64.525 -5.370 7.705 0.89 11.44 289 THR A O 1
ATOM 2185 N N . VAL A 1 290 ? 66.313 -6.453 8.529 0.95 10.38 290 VAL A N 1
ATOM 2186 C CA . VAL A 1 290 ? 65.526 -7.285 9.429 1.00 9.97 290 VAL A CA 1
ATOM 2187 C C . VAL A 1 290 ? 65.539 -6.670 10.825 0.76 9.64 290 VAL A C 1
ATOM 2188 O O . VAL A 1 290 ? 66.583 -6.600 11.469 1.00 9.00 290 VAL A O 1
ATOM 2192 N N . ALA A 1 291 ? 64.381 -6.203 11.280 1.00 10.34 291 ALA A N 1
ATOM 2193 C CA . ALA A 1 291 ? 64.306 -5.461 12.534 0.92 10.62 291 ALA A CA 1
ATOM 2194 C C . ALA A 1 291 ? 64.604 -6.336 13.743 0.91 10.53 291 ALA A C 1
ATOM 2195 O O . ALA A 1 291 ? 64.292 -7.526 13.755 1.00 10.26 291 ALA A O 1
ATOM 2197 N N . HIS A 1 292 ? 65.232 -5.727 14.745 1.00 11.20 292 HIS A N 1
ATOM 2198 C CA . HIS A 1 292 ? 65.395 -6.330 16.061 0.80 12.10 292 HIS A CA 1
ATOM 2199 C C . HIS A 1 292 ? 64.821 -5.384 17.110 0.78 11.57 292 HIS A C 1
ATOM 2200 O O . HIS A 1 292 ? 64.633 -4.198 16.838 1.00 11.22 292 HIS A O 1
ATOM 2207 N N . ASP A 1 293 ? 64.536 -5.901 18.301 0.94 11.16 293 ASP A N 1
ATOM 2208 C CA . ASP A 1 293 ? 64.012 -5.067 19.383 0.77 10.45 293 ASP A CA 1
ATOM 2209 C C . ASP A 1 293 ? 65.001 -3.964 19.759 1.00 10.12 293 ASP A C 1
ATOM 2210 O O . ASP A 1 293 ? 66.199 -4.212 19.907 0.86 10.56 293 ASP A O 1
ATOM 2215 N N . GLY A 1 294 ? 64.490 -2.746 19.902 0.87 10.74 294 GLY A N 1
ATOM 2216 C CA . GLY A 1 294 ? 65.311 -1.614 20.292 1.00 12.01 294 GLY A CA 1
ATOM 2217 C C . GLY A 1 294 ? 65.942 -0.882 19.121 0.82 12.68 294 GLY A C 1
ATOM 2218 O O . GLY A 1 294 ? 66.632 0.119 19.316 0.89 13.12 294 GLY A O 1
ATOM 2219 N N . LEU A 1 295 ? 65.728 -1.390 17.910 0.98 12.62 295 LEU A N 1
ATOM 2220 C CA . LEU A 1 295 ? 66.165 -0.694 16.700 0.83 12.33 295 LEU A CA 1
ATOM 2221 C C . LEU A 1 295 ? 65.556 0.701 16.648 0.93 11.55 295 LEU A C 1
ATOM 2222 O O . LEU A 1 295 ? 64.351 0.863 16.841 0.87 11.10 295 LEU A O 1
ATOM 2227 N N . THR A 1 296 ? 66.389 1.707 16.397 0.94 11.82 296 THR A N 1
ATOM 2228 C CA . THR A 1 296 ? 65.907 3.082 16.338 0.76 12.54 296 THR A CA 1
ATOM 2229 C C . THR A 1 296 ? 66.145 3.740 14.984 0.82 13.38 296 THR A C 1
ATOM 2230 O O . THR A 1 296 ? 67.118 3.441 14.295 0.77 13.89 296 THR A O 1
ATOM 2234 N N . LEU A 1 297 ? 65.252 4.653 14.622 1.00 13.83 297 LEU A N 1
ATOM 2235 C CA . LEU A 1 297 ? 65.415 5.453 13.418 0.73 15.05 297 LEU A CA 1
ATOM 2236 C C . LEU A 1 297 ? 65.241 6.921 13.770 0.92 14.83 297 LEU A C 1
ATOM 2237 O O . LEU A 1 297 ? 64.322 7.285 14.501 0.83 14.59 297 LEU A O 1
ATOM 2242 N N . ASP A 1 298 ? 66.128 7.757 13.246 0.83 14.64 298 ASP A N 1
ATOM 2243 C CA . ASP A 1 298 ? 66.005 9.199 13.394 1.00 14.96 298 ASP A CA 1
ATOM 2244 C C . ASP A 1 298 ? 65.906 9.786 11.993 0.51 14.85 298 ASP A C 1
ATOM 2245 O O . ASP A 1 298 ? 66.915 9.991 11.322 0.70 14.73 298 ASP A O 1
ATOM 2250 N N . LEU A 1 299 ? 64.679 10.037 11.551 0.91 14.92 299 LEU A N 1
ATOM 2251 C CA . LEU A 1 299 ? 64.436 10.446 10.174 0.81 15.08 299 LEU A CA 1
ATOM 2252 C C . LEU A 1 299 ? 64.545 11.958 10.013 1.00 15.31 299 LEU A C 1
ATOM 2253 O O . LEU A 1 299 ? 63.975 12.714 10.799 0.57 15.33 299 LEU A O 1
ATOM 2258 N N . MET B 1 1 ? 57.716 -31.540 46.714 0.47 13.24 1 MET B N 1
ATOM 2259 C CA . MET B 1 1 ? 57.020 -30.577 45.868 0.79 13.15 1 MET B CA 1
ATOM 2260 C C . MET B 1 1 ? 57.960 -29.483 45.381 0.76 12.78 1 MET B C 1
ATOM 2261 O O . MET B 1 1 ? 58.704 -28.897 46.167 0.78 13.67 1 MET B O 1
ATOM 2266 N N . HIS B 1 2 ? 57.916 -29.206 44.082 1.00 11.24 2 HIS B N 1
ATOM 2267 C CA . HIS B 1 2 ? 58.724 -28.143 43.503 0.81 11.84 2 HIS B CA 1
ATOM 2268 C C . HIS B 1 2 ? 57.897 -26.878 43.345 0.81 12.07 2 HIS B C 1
ATOM 2269 O O . HIS B 1 2 ? 56.759 -26.920 42.881 0.94 11.75 2 HIS B O 1
ATOM 2276 N N . VAL B 1 3 ? 58.470 -25.755 43.759 0.95 12.26 3 VAL B N 1
ATOM 2277 C CA . VAL B 1 3 ? 57.807 -24.466 43.631 1.00 12.28 3 VAL B CA 1
ATOM 2278 C C . VAL B 1 3 ? 58.732 -23.490 42.925 1.00 12.06 3 VAL B C 1
ATOM 2279 O O . VAL B 1 3 ? 59.916 -23.416 43.246 0.85 12.23 3 VAL B O 1
ATOM 2283 N N . VAL B 1 4 ? 58.196 -22.754 41.957 0.91 11.89 4 VAL B N 1
ATOM 2284 C CA . VAL B 1 4 ? 58.922 -21.633 41.377 1.00 11.79 4 VAL B CA 1
ATOM 2285 C C . VAL B 1 4 ? 58.060 -20.382 41.457 0.81 12.17 4 VAL B C 1
ATOM 2286 O O . VAL B 1 4 ? 56.924 -20.359 40.975 1.00 12.62 4 VAL B O 1
ATOM 2290 N N . ILE B 1 5 ? 58.607 -19.337 42.064 1.00 11.71 5 ILE B N 1
ATOM 2291 C CA . ILE B 1 5 ? 57.903 -18.070 42.124 1.00 11.20 5 ILE B CA 1
ATOM 2292 C C . ILE B 1 5 ? 58.210 -17.326 40.833 0.94 11.05 5 ILE B C 1
ATOM 2293 O O . ILE B 1 5 ? 59.326 -16.856 40.618 0.84 10.95 5 ILE B O 1
ATOM 2298 N N . LEU B 1 6 ? 57.216 -17.252 39.960 1.00 10.75 6 LEU B N 1
ATOM 2299 C CA . LEU B 1 6 ? 57.403 -16.651 38.649 0.87 10.21 6 LEU B CA 1
ATOM 2300 C C . LEU B 1 6 ? 57.364 -15.134 38.737 1.00 9.48 6 LEU B C 1
ATOM 2301 O O . LEU B 1 6 ? 58.149 -14.443 38.088 0.72 8.91 6 LEU B O 1
ATOM 2306 N N . GLY B 1 7 ? 56.439 -14.629 39.546 0.86 10.06 7 GLY B N 1
ATOM 2307 C CA . GLY B 1 7 ? 56.287 -13.202 39.769 1.00 10.60 7 GLY B CA 1
ATOM 2308 C C . GLY B 1 7 ? 56.052 -12.926 41.240 0.64 11.35 7 GLY B C 1
ATOM 2309 O O . GLY B 1 7 ? 55.252 -13.604 41.885 0.77 11.73 7 GLY B O 1
ATOM 2310 N N . SER B 1 8 ? 56.773 -11.954 41.785 1.00 11.71 8 SER B N 1
ATOM 2311 C CA . SER B 1 8 ? 56.717 -11.690 43.219 0.95 12.13 8 SER B CA 1
ATOM 2312 C C . SER B 1 8 ? 56.111 -10.330 43.548 0.75 12.47 8 SER B C 1
ATOM 2313 O O . SER B 1 8 ? 55.974 -9.972 44.718 1.00 13.36 8 SER B O 1
ATOM 2316 N N . ALA B 1 9 ? 55.743 -9.576 42.517 1.00 11.58 9 ALA B N 1
ATOM 2317 C CA . ALA B 1 9 ? 55.184 -8.246 42.715 1.00 12.08 9 ALA B CA 1
ATOM 2318 C C . ALA B 1 9 ? 53.659 -8.233 42.714 1.00 11.61 9 ALA B C 1
ATOM 2319 O O . ALA B 1 9 ? 53.013 -9.148 42.202 0.95 11.58 9 ALA B O 1
ATOM 2321 N N . ALA B 1 10 ? 53.097 -7.175 43.289 0.73 11.25 10 ALA B N 1
ATOM 2322 C CA . ALA B 1 10 ? 51.671 -6.899 43.199 1.00 10.37 10 ALA B CA 1
ATOM 2323 C C . ALA B 1 10 ? 51.344 -6.370 41.808 0.86 10.51 10 ALA B C 1
ATOM 2324 O O . ALA B 1 10 ? 52.242 -6.211 40.982 0.98 9.88 10 ALA B O 1
ATOM 2326 N N . GLY B 1 11 ? 50.065 -6.104 41.554 1.00 11.80 11 GLY B N 1
ATOM 2327 C CA . GLY B 1 11 ? 49.643 -5.491 40.307 0.88 12.88 11 GLY B CA 1
ATOM 2328 C C . GLY B 1 11 ? 50.524 -4.319 39.917 0.80 13.36 11 GLY B C 1
ATOM 2329 O O . GLY B 1 11 ? 50.856 -3.480 40.755 0.86 13.94 11 GLY B O 1
ATOM 2330 N N . GLY B 1 12 ? 50.920 -4.274 38.649 0.95 13.39 12 GLY B N 1
ATOM 2331 C CA . GLY B 1 12 ? 51.772 -3.207 38.158 0.92 13.15 12 GLY B CA 1
ATOM 2332 C C . GLY B 1 12 ? 53.221 -3.637 38.027 0.85 12.73 12 GLY B C 1
ATOM 2333 O O . GLY B 1 12 ? 53.970 -3.089 37.216 1.00 12.57 12 GLY B O 1
ATOM 2334 N N . GLY B 1 13 ? 53.614 -4.627 38.825 0.99 13.18 13 GLY B N 1
ATOM 2335 C CA . GLY B 1 13 ? 54.990 -5.093 38.858 0.92 13.17 13 GLY B CA 1
ATOM 2336 C C . GLY B 1 13 ? 55.962 -4.081 39.439 0.88 12.54 13 GLY B C 1
ATOM 2337 O O . GLY B 1 13 ? 55.558 -3.053 39.979 1.00 11.70 13 GLY B O 1
ATOM 2338 N N . VAL B 1 14 ? 57.252 -4.383 39.328 0.78 13.00 14 VAL B N 1
ATOM 2339 C CA . VAL B 1 14 ? 58.313 -3.480 39.766 1.00 12.98 14 VAL B CA 1
ATOM 2340 C C . VAL B 1 14 ? 59.378 -3.356 38.674 1.00 11.74 14 VAL B C 1
ATOM 2341 O O . VAL B 1 14 ? 60.024 -4.341 38.329 0.94 11.36 14 VAL B O 1
ATOM 2345 N N . PRO B 1 15 ? 59.545 -2.152 38.104 1.00 11.69 15 PRO B N 1
ATOM 2346 C CA . PRO B 1 15 ? 58.754 -0.948 38.380 0.93 11.91 15 PRO B CA 1
ATOM 2347 C C . PRO B 1 15 ? 57.382 -0.999 37.714 1.00 11.86 15 PRO B C 1
ATOM 2348 O O . PRO B 1 15 ? 57.139 -1.867 36.877 0.91 13.15 15 PRO B O 1
ATOM 2352 N N . GLN B 1 16 ? 56.499 -0.083 38.095 1.00 10.89 16 GLN B N 1
ATOM 2353 C CA . GLN B 1 16 ? 55.210 0.048 37.433 0.93 10.56 16 GLN B CA 1
ATOM 2354 C C . GLN B 1 16 ? 55.368 1.064 36.309 0.67 10.68 16 GLN B C 1
ATOM 2355 O O . GLN B 1 16 ? 56.035 2.086 36.483 0.95 11.35 16 GLN B O 1
ATOM 2361 N N . TRP B 1 17 ? 54.750 0.783 35.165 1.00 10.62 17 TRP B N 1
ATOM 2362 C CA . TRP B 1 17 ? 55.063 1.483 33.921 0.85 10.33 17 TRP B CA 1
ATOM 2363 C C . TRP B 1 17 ? 54.877 2.998 33.990 0.68 11.29 17 TRP B C 1
ATOM 2364 O O . TRP B 1 17 ? 55.543 3.732 33.261 0.93 11.61 17 TRP B O 1
ATOM 2375 N N . ASN B 1 18 ? 53.977 3.467 34.852 1.00 11.95 18 ASN B N 1
ATOM 2376 C CA . ASN B 1 18 ? 53.750 4.908 34.981 0.96 12.80 18 ASN B CA 1
ATOM 2377 C C . ASN B 1 18 ? 54.092 5.435 36.371 0.78 13.18 18 ASN B C 1
ATOM 2378 O O . ASN B 1 18 ? 53.571 6.465 36.799 0.91 13.77 18 ASN B O 1
ATOM 2383 N N . CYS B 1 19 ? 54.976 4.733 37.073 0.83 13.19 19 CYS B N 1
ATOM 2384 C CA . CYS B 1 19 ? 55.353 5.147 38.416 0.91 13.15 19 CYS B CA 1
ATOM 2385 C C . CYS B 1 19 ? 56.814 5.567 38.488 0.70 12.67 19 CYS B C 1
ATOM 2386 O O . CYS B 1 19 ? 57.698 4.889 37.962 1.00 11.25 19 CYS B O 1
ATOM 2389 N N . ARG B 1 20 ? 57.059 6.686 39.158 0.87 13.83 20 ARG B N 1
ATOM 2390 C CA . ARG B 1 20 ? 58.416 7.156 39.389 1.00 14.78 20 ARG B CA 1
ATOM 2391 C C . ARG B 1 20 ? 58.650 7.401 40.880 0.64 14.58 20 ARG B C 1
ATOM 2392 O O . ARG B 1 20 ? 59.356 8.336 41.260 1.00 14.23 20 ARG B O 1
ATOM 2400 N N . CYS B 1 21 ? 58.050 6.566 41.728 1.00 14.35 21 CYS B N 1
ATOM 2401 C CA . CYS B 1 21 ? 58.365 6.600 43.155 0.97 14.40 21 CYS B CA 1
ATOM 2402 C C . CYS B 1 21 ? 59.844 6.262 43.335 0.73 14.46 21 CYS B C 1
ATOM 2403 O O . CYS B 1 21 ? 60.502 5.824 42.391 0.90 14.36 21 CYS B O 1
ATOM 2406 N N . SER B 1 22 ? 60.362 6.447 44.544 1.00 14.28 22 SER B N 1
ATOM 2407 C CA . SER B 1 22 ? 61.792 6.277 44.787 0.70 15.44 22 SER B CA 1
ATOM 2408 C C . SER B 1 22 ? 62.275 4.856 44.502 0.85 15.10 22 SER B C 1
ATOM 2409 O O . SER B 1 22 ? 63.408 4.655 44.063 0.58 15.26 22 SER B O 1
ATOM 2412 N N . ILE B 1 23 ? 61.415 3.874 44.743 0.87 14.76 23 ILE B N 1
ATOM 2413 C CA . ILE B 1 23 ? 61.780 2.482 44.507 0.72 14.68 23 ILE B CA 1
ATOM 2414 C C . ILE B 1 23 ? 61.806 2.175 43.011 0.94 15.02 23 ILE B C 1
ATOM 2415 O O . ILE B 1 23 ? 62.796 1.651 42.501 0.77 15.84 23 ILE B O 1
ATOM 2420 N N . CYS B 1 24 ? 60.722 2.507 42.312 1.00 14.70 24 CYS B N 1
ATOM 2421 C CA . CYS B 1 24 ? 60.662 2.314 40.863 0.80 14.03 24 CYS B CA 1
ATOM 24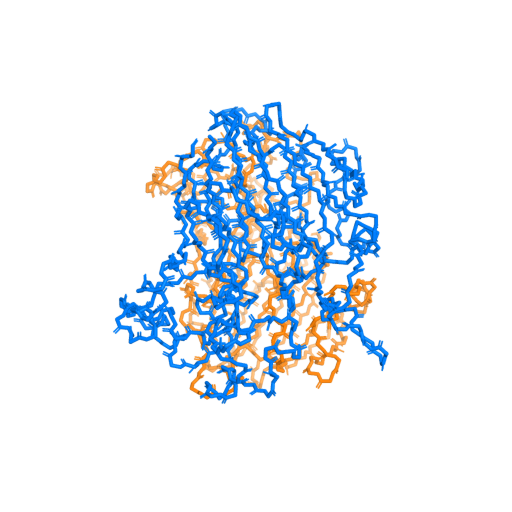22 C C . CYS B 1 24 ? 61.781 3.065 40.145 0.90 13.27 24 CYS B C 1
ATOM 2423 O O . CYS B 1 24 ? 62.360 2.552 39.188 1.00 13.91 24 CYS B O 1
ATOM 2426 N N . SER B 1 25 ? 62.084 4.273 40.615 1.00 12.55 25 SER B N 1
ATOM 2427 C CA . SER B 1 25 ? 63.120 5.098 39.997 0.77 12.86 25 SER B CA 1
ATOM 2428 C C . SER B 1 25 ? 64.478 4.408 40.023 0.68 12.34 25 SER B C 1
ATOM 2429 O O . SER B 1 25 ? 65.260 4.526 39.079 0.74 11.93 25 SER B O 1
ATOM 2432 N N . LEU B 1 26 ? 64.753 3.693 41.108 0.93 12.47 26 LEU B N 1
ATOM 2433 C CA . LEU B 1 26 ? 65.971 2.899 41.211 1.00 12.92 26 LEU B CA 1
ATOM 2434 C C . LEU B 1 26 ? 65.988 1.815 40.138 0.77 13.63 26 LEU B C 1
ATOM 2435 O O . LEU B 1 26 ? 67.008 1.588 39.487 0.71 13.29 26 LEU B O 1
ATOM 2440 N N . ALA B 1 27 ? 64.848 1.155 39.956 0.92 14.27 27 ALA B N 1
ATOM 2441 C CA . ALA B 1 27 ? 64.708 0.110 38.946 0.94 14.38 27 ALA B CA 1
ATOM 2442 C C . ALA B 1 27 ? 64.869 0.672 37.533 0.85 14.52 27 ALA B C 1
ATOM 2443 O O . ALA B 1 27 ? 65.542 0.070 36.695 0.77 14.47 27 ALA B O 1
ATOM 2445 N N . TRP B 1 28 ? 64.251 1.821 37.271 0.87 14.84 28 TRP B N 1
ATOM 2446 C CA . TRP B 1 28 ? 64.357 2.453 35.957 0.90 14.64 28 TRP B CA 1
ATOM 2447 C C . TRP B 1 28 ? 65.810 2.789 35.629 0.82 15.74 28 TRP B C 1
ATOM 2448 O O . TRP B 1 28 ? 66.228 2.715 34.476 0.82 15.75 28 TRP B O 1
ATOM 2459 N N . ALA B 1 29 ? 66.574 3.151 36.656 0.75 16.84 29 ALA B N 1
ATOM 2460 C CA . ALA B 1 29 ? 67.973 3.532 36.487 0.94 18.02 29 ALA B CA 1
ATOM 2461 C C . ALA B 1 29 ? 68.892 2.315 36.397 0.92 18.98 29 ALA B C 1
ATOM 2462 O O . ALA B 1 29 ? 70.074 2.445 36.083 0.74 19.26 29 ALA B O 1
ATOM 2464 N N . GLY B 1 30 ? 68.345 1.136 36.674 0.67 19.01 30 GLY B N 1
ATOM 2465 C CA . GLY B 1 30 ? 69.128 -0.087 36.672 1.00 18.89 30 GLY B CA 1
ATOM 2466 C C . GLY B 1 30 ? 70.017 -0.207 37.895 1.00 19.03 30 GLY B C 1
ATOM 2467 O O . GLY B 1 30 ? 71.051 -0.873 37.863 0.62 18.94 30 GLY B O 1
ATOM 2468 N N . ASP B 1 31 ? 69.611 0.450 38.976 0.96 18.96 31 ASP B N 1
ATOM 2469 C CA . ASP B 1 31 ? 70.327 0.373 40.242 0.80 18.64 31 ASP B CA 1
ATOM 2470 C C . ASP B 1 31 ? 70.164 -1.018 40.852 0.76 17.81 31 ASP B C 1
ATOM 2471 O O . ASP B 1 31 ? 69.059 -1.557 40.889 0.65 17.26 31 ASP B O 1
ATOM 2476 N N . SER B 1 32 ? 71.262 -1.594 41.333 0.86 17.52 32 SER B N 1
ATOM 2477 C CA . SER B 1 32 ? 71.251 -2.968 41.836 0.80 17.57 32 SER B CA 1
ATOM 2478 C C . SER B 1 32 ? 70.455 -3.129 43.130 1.00 16.91 32 SER B C 1
ATOM 2479 O O . SER B 1 32 ? 70.115 -4.247 43.516 0.90 17.23 32 SER B O 1
ATOM 2482 N N . ARG B 1 33 ? 70.151 -2.016 43.793 0.95 16.51 33 ARG B N 1
ATOM 2483 C CA . ARG B 1 33 ? 69.434 -2.059 45.066 1.00 15.77 33 ARG B CA 1
ATOM 2484 C C . ARG B 1 33 ? 67.964 -2.453 44.915 0.85 15.15 33 ARG B C 1
ATOM 2485 O O . ARG B 1 33 ? 67.289 -2.734 45.903 0.90 15.50 33 ARG B O 1
ATOM 2493 N N . VAL B 1 34 ? 67.460 -2.460 43.685 0.81 14.98 34 VAL B N 1
ATOM 2494 C CA . VAL B 1 34 ? 66.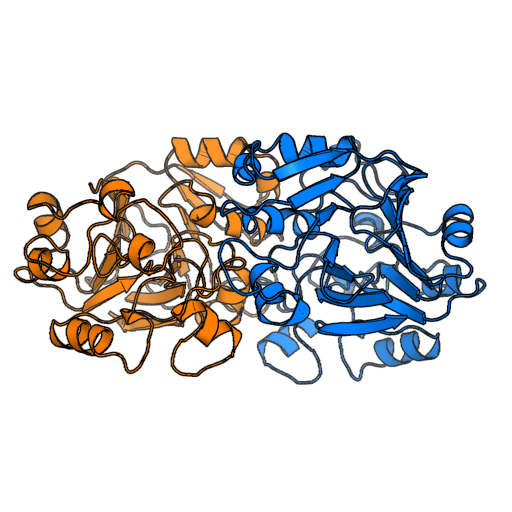086 -2.891 43.446 1.00 14.38 34 VAL B CA 1
ATOM 2495 C C . VAL B 1 34 ? 66.015 -3.841 42.260 0.83 14.88 34 VAL B C 1
ATOM 2496 O O . VAL B 1 34 ? 66.281 -3.451 41.124 0.79 15.27 34 VAL B O 1
ATOM 2500 N N . ARG B 1 35 ? 65.662 -5.092 42.536 0.93 14.98 35 ARG B N 1
ATOM 2501 C CA . ARG B 1 35 ? 65.468 -6.090 41.492 0.90 14.61 35 ARG B CA 1
ATOM 2502 C C . ARG B 1 35 ? 64.085 -5.956 40.865 0.91 14.45 35 ARG B C 1
ATOM 2503 O O . ARG B 1 35 ? 63.077 -5.958 41.571 0.94 14.59 35 ARG B O 1
ATOM 2511 N N . PRO B 1 36 ? 64.036 -5.836 39.529 0.99 14.61 36 PRO B N 1
ATOM 2512 C CA . PRO B 1 36 ? 62.757 -5.778 38.816 0.96 14.33 36 PRO B CA 1
ATOM 2513 C C . PRO B 1 36 ? 61.931 -7.034 39.056 0.90 13.05 36 PRO B C 1
ATOM 2514 O O . PRO B 1 36 ? 62.497 -8.119 39.176 1.00 12.42 36 PRO B O 1
ATOM 2518 N N . ARG B 1 37 ? 60.613 -6.885 39.131 1.00 12.85 37 ARG B N 1
ATOM 2519 C CA . ARG B 1 37 ? 59.740 -8.014 39.422 0.96 12.82 37 ARG B CA 1
ATOM 2520 C C . ARG B 1 37 ? 58.506 -8.010 38.536 0.60 12.25 37 ARG B C 1
ATOM 2521 O O . ARG B 1 37 ? 57.921 -6.962 38.266 1.00 11.96 37 ARG B O 1
ATOM 2529 N N . THR B 1 38 ? 58.110 -9.199 38.102 0.99 11.91 38 THR B N 1
ATOM 2530 C CA . THR B 1 38 ? 56.876 -9.374 37.356 0.81 11.44 38 THR B CA 1
ATOM 2531 C C . THR B 1 38 ? 55.720 -9.636 38.317 0.85 10.97 38 THR B C 1
ATOM 2532 O O . THR B 1 38 ? 55.933 -9.851 39.511 0.94 10.82 38 THR B O 1
ATOM 2536 N N . GLN B 1 39 ? 54.498 -9.642 37.799 1.00 10.77 39 GLN B N 1
ATOM 2537 C CA . GLN B 1 39 ? 53.326 -9.673 38.665 0.90 11.39 39 GLN B CA 1
ATOM 2538 C C . GLN B 1 39 ? 53.009 -11.091 39.151 0.74 12.34 39 GLN B C 1
ATOM 2539 O O . GLN B 1 39 ? 53.225 -12.070 38.436 0.87 12.48 39 GLN B O 1
ATOM 2545 N N . SER B 1 40 ? 52.512 -11.153 40.382 0.86 13.09 40 SER B N 1
ATOM 2546 C CA . SER B 1 40 ? 52.290 -12.393 41.115 0.88 14.47 40 SER B CA 1
ATOM 2547 C C . SER B 1 40 ? 51.869 -13.589 40.271 1.00 14.71 40 SER B C 1
ATOM 2548 O O . SER B 1 40 ? 50.874 -13.544 39.547 0.87 16.33 40 SER B O 1
ATOM 2551 N N . SER B 1 41 ? 52.640 -14.663 40.392 0.86 14.30 41 SER B N 1
ATOM 2552 C CA . SER B 1 41 ? 52.269 -15.962 39.853 0.97 13.18 41 SER B CA 1
ATOM 2553 C C . SER B 1 41 ? 53.310 -16.974 40.293 0.73 12.60 41 SER B C 1
ATOM 2554 O O . SER B 1 41 ? 54.495 -16.653 40.396 0.97 13.15 41 SER B O 1
ATOM 2557 N N . ILE B 1 42 ? 52.869 -18.192 40.575 1.00 11.29 42 ILE B N 1
ATOM 2558 C CA . ILE B 1 42 ? 53.799 -19.258 40.900 1.00 10.36 42 ILE B CA 1
ATOM 2559 C C . ILE B 1 42 ? 53.448 -20.508 40.106 0.59 10.76 42 ILE B C 1
ATOM 2560 O O . ILE B 1 42 ? 52.325 -20.659 39.618 1.00 11.85 42 ILE B O 1
ATOM 2565 N N . ALA B 1 43 ? 54.426 -21.394 39.971 0.86 10.12 43 ALA B N 1
ATOM 2566 C CA . ALA B 1 43 ? 54.216 -22.684 39.336 0.98 10.06 43 ALA B CA 1
ATOM 2567 C C . ALA B 1 43 ? 54.625 -23.763 40.324 0.96 10.55 43 ALA B C 1
ATOM 2568 O O . ALA B 1 43 ? 55.628 -23.621 41.022 0.95 11.02 43 ALA B O 1
ATOM 2570 N N . VAL B 1 44 ? 53.838 -24.831 40.393 0.89 10.73 44 VAL B N 1
ATOM 2571 C CA . VAL B 1 44 ? 54.086 -25.906 41.345 0.79 10.86 44 VAL B CA 1
ATOM 2572 C C . VAL B 1 44 ? 54.017 -27.260 40.643 0.80 11.57 44 VAL B C 1
ATOM 2573 O O . VAL B 1 44 ? 53.227 -27.450 39.717 1.00 12.01 44 VAL B O 1
ATOM 2577 N N . SER B 1 45 ? 54.875 -28.184 41.060 1.00 11.63 45 SER B N 1
ATOM 2578 C CA . SER B 1 45 ? 54.905 -29.514 40.459 0.78 11.96 45 SER B CA 1
ATOM 2579 C C . SER B 1 45 ? 55.184 -30.599 41.493 0.93 12.75 45 SER B C 1
ATOM 2580 O O . SER B 1 45 ? 55.983 -30.397 42.406 0.97 13.41 45 SER B O 1
ATOM 2583 N N . PRO B 1 46 ? 54.521 -31.756 41.350 0.91 12.43 46 PRO B N 1
ATOM 2584 C CA . PRO B 1 46 ? 54.796 -32.914 42.205 1.00 12.52 46 PRO B CA 1
ATOM 2585 C C . PRO B 1 46 ? 56.040 -33.686 41.769 0.84 13.03 46 PRO B C 1
ATOM 2586 O O . PRO B 1 46 ? 56.583 -34.452 42.563 0.69 12.43 46 PRO B O 1
ATOM 2590 N N . ASP B 1 47 ? 56.482 -33.487 40.530 0.99 13.68 47 ASP B N 1
ATOM 2591 C CA . ASP B 1 47 ? 57.538 -34.319 39.958 0.90 14.18 47 ASP B CA 1
ATOM 2592 C C . ASP B 1 47 ? 58.649 -33.524 39.275 0.91 14.25 47 ASP B C 1
ATOM 2593 O O . ASP B 1 47 ? 59.686 -34.082 38.916 0.81 14.76 47 ASP B O 1
ATOM 2598 N N . GLY B 1 48 ? 58.438 -32.223 39.107 0.67 14.14 48 GLY B N 1
ATOM 2599 C CA . GLY B 1 48 ? 59.433 -31.382 38.466 1.00 13.85 48 GLY B CA 1
ATOM 2600 C C . GLY B 1 48 ? 59.367 -31.336 36.949 0.86 13.55 48 GLY B C 1
ATOM 2601 O O . GLY B 1 48 ? 60.220 -30.717 36.315 1.00 13.51 48 GLY B O 1
ATOM 2602 N N . GLU B 1 49 ? 58.374 -32.000 36.359 1.00 13.04 49 GLU B N 1
ATOM 2603 C CA . GLU B 1 49 ? 58.234 -32.018 34.901 0.80 12.34 49 GLU B CA 1
ATOM 2604 C C . GLU B 1 49 ? 56.859 -31.529 34.446 0.86 11.50 49 GLU B C 1
ATOM 2605 O O . GLU B 1 49 ? 56.728 -30.874 33.410 0.91 11.25 49 GLU B O 1
ATOM 2611 N N . ARG B 1 50 ? 55.835 -31.858 35.223 0.72 11.00 50 ARG B N 1
ATOM 2612 C CA . ARG B 1 50 ? 54.469 -31.459 34.908 1.00 10.49 50 ARG B CA 1
ATOM 2613 C C . ARG B 1 50 ? 54.017 -30.403 35.905 0.98 10.69 50 ARG B C 1
ATOM 2614 O O . ARG B 1 50 ? 54.005 -30.653 37.108 0.88 11.09 50 ARG B O 1
ATOM 2622 N N . TRP B 1 51 ? 53.633 -29.230 35.409 0.96 11.16 51 TRP B N 1
ATOM 2623 C CA . TRP B 1 51 ? 53.432 -28.081 36.287 0.98 11.58 51 TRP B CA 1
ATOM 2624 C C . TRP B 1 51 ? 52.018 -27.520 36.282 0.84 12.16 51 TRP B C 1
ATOM 2625 O O . TRP B 1 51 ? 51.337 -27.498 35.254 0.95 12.03 51 TRP B O 1
ATOM 2636 N N . LEU B 1 52 ? 51.591 -27.058 37.453 0.92 12.19 52 LEU B N 1
ATOM 2637 C CA . LEU B 1 52 ? 50.363 -26.289 37.579 1.00 11.82 52 LEU B CA 1
ATOM 2638 C C . LEU B 1 52 ? 50.724 -24.826 37.747 0.96 12.34 52 LEU B C 1
ATOM 2639 O O . LEU B 1 52 ? 51.513 -24.467 38.621 1.00 10.73 52 LEU B O 1
ATOM 2644 N N . LEU B 1 53 ? 50.151 -23.989 36.895 0.86 13.07 53 LEU B N 1
ATOM 2645 C CA . LEU B 1 53 ? 50.335 -22.549 36.983 1.00 13.81 53 LEU B CA 1
ATOM 2646 C C . LEU B 1 53 ? 49.241 -21.925 37.843 0.88 13.44 53 LEU B C 1
ATOM 2647 O O . LEU B 1 53 ? 48.059 -22.128 37.578 0.98 13.24 53 LEU B O 1
ATOM 2652 N N . LEU B 1 54 ? 49.624 -21.166 38.865 1.00 13.58 54 LEU B N 1
ATOM 2653 C CA . LEU B 1 54 ? 48.638 -20.453 39.671 0.90 13.14 54 LEU B CA 1
ATOM 2654 C C . LEU B 1 54 ? 48.556 -19.005 39.214 0.52 11.91 54 LEU B C 1
ATOM 2655 O O . LEU B 1 54 ? 49.474 -18.219 39.449 1.00 11.10 54 LEU B O 1
ATOM 2660 N N . ASN B 1 55 ? 47.448 -18.687 38.546 1.00 11.20 55 ASN B N 1
ATOM 2661 C CA . ASN B 1 55 ? 47.196 -17.389 37.916 0.84 10.69 55 ASN B CA 1
ATOM 2662 C C . ASN B 1 55 ? 48.110 -17.138 36.720 0.89 10.70 55 ASN B C 1
ATOM 2663 O O . ASN B 1 55 ? 49.240 -17.623 36.663 0.83 11.33 55 ASN B O 1
ATOM 2668 N N . ALA B 1 56 ? 47.610 -16.364 35.766 0.95 10.57 56 ALA B N 1
ATOM 2669 C CA . ALA B 1 56 ? 48.342 -16.102 34.536 0.97 10.95 56 ALA B CA 1
ATOM 2670 C C . ALA B 1 56 ? 48.531 -14.599 34.393 0.75 11.21 56 ALA B C 1
ATOM 2671 O O . ALA B 1 56 ? 47.641 -13.885 33.927 0.96 10.88 56 ALA B O 1
ATOM 2673 N N . SER B 1 57 ? 49.676 -14.106 34.853 0.84 11.96 57 SER B N 1
ATOM 2674 C CA . SER B 1 57 ? 49.921 -12.667 34.925 0.73 12.21 57 SER B CA 1
ATOM 2675 C C . SER B 1 57 ? 50.239 -12.057 33.565 1.00 11.30 57 SER B C 1
ATOM 2676 O O . SER B 1 57 ? 50.601 -12.768 32.627 1.00 10.85 57 SER B O 1
ATOM 2679 N N . PRO B 1 58 ? 50.105 -10.737 33.461 0.79 10.89 58 PRO B N 1
ATOM 2680 C CA . PRO B 1 58 ? 50.417 -10.050 32.201 0.97 10.98 58 PRO B CA 1
ATOM 2681 C C . PRO B 1 58 ? 51.853 -10.274 31.734 0.60 11.81 58 PRO B C 1
ATOM 2682 O O . PRO B 1 58 ? 52.156 -10.071 30.558 0.80 12.90 58 PRO B O 1
ATOM 2686 N N . ASP B 1 59 ? 52.723 -10.684 32.651 1.00 11.68 59 ASP B N 1
ATOM 2687 C CA . ASP B 1 59 ? 54.133 -10.887 32.340 0.97 11.93 59 ASP B CA 1
ATOM 2688 C C . ASP B 1 59 ? 54.480 -12.333 31.997 1.00 11.63 59 ASP B C 1
ATOM 2689 O O . ASP B 1 59 ? 55.655 -12.687 31.954 0.94 12.00 59 ASP B O 1
ATOM 2694 N N . ILE B 1 60 ? 53.469 -13.166 31.767 1.00 11.43 60 ILE B N 1
ATOM 2695 C CA . ILE B 1 60 ? 53.682 -14.613 31.723 0.90 11.15 60 ILE B CA 1
ATOM 2696 C C . ILE B 1 60 ? 54.703 -15.041 30.661 1.00 10.90 60 ILE B C 1
ATOM 2697 O O . ILE B 1 60 ? 55.434 -16.010 30.865 0.76 11.03 60 ILE B O 1
ATOM 2702 N N . ARG B 1 61 ? 54.776 -14.320 29.543 0.99 11.17 61 ARG B N 1
ATOM 2703 C CA . ARG B 1 61 ? 55.735 -14.688 28.503 0.82 10.82 61 ARG B CA 1
ATOM 2704 C C . ARG B 1 61 ? 57.166 -14.477 28.983 0.98 10.57 61 ARG B C 1
ATOM 2705 O O . ARG B 1 61 ? 58.047 -15.288 28.705 1.00 10.11 61 ARG B O 1
ATOM 2713 N N . GLN B 1 62 ? 57.397 -13.372 29.686 1.00 10.80 62 GLN B N 1
ATOM 2714 C CA . GLN B 1 62 ? 58.702 -13.112 30.287 0.74 10.96 62 GLN B CA 1
ATOM 2715 C C . GLN B 1 62 ? 59.018 -14.126 31.389 0.96 9.95 62 GLN B C 1
ATOM 2716 O O . GLN B 1 62 ? 60.162 -14.555 31.546 1.00 9.76 62 GLN B O 1
ATOM 2722 N N . GLN B 1 63 ? 57.998 -14.501 32.153 1.00 6.45 63 GLN B N 1
ATOM 2723 C CA . GLN B 1 63 ? 58.167 -15.463 33.240 0.93 8.25 63 GLN B CA 1
ATOM 2724 C C . GLN B 1 63 ? 58.547 -16.846 32.721 0.84 8.42 63 GLN B C 1
ATOM 2725 O O . GLN B 1 63 ? 59.354 -17.551 33.333 0.85 8.65 63 GLN B O 1
ATOM 2731 N N .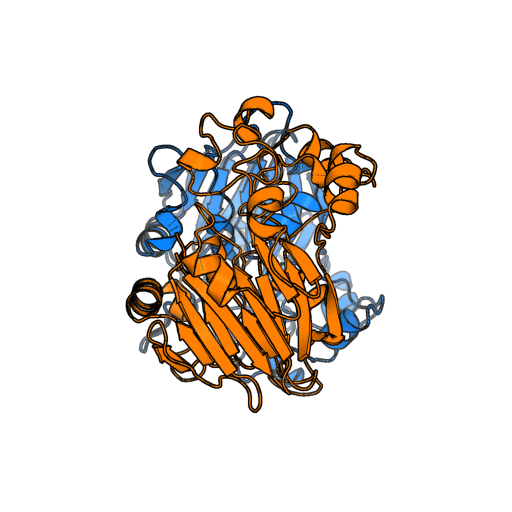 ILE B 1 64 ? 57.962 -17.238 31.595 0.87 8.86 64 ILE B N 1
ATOM 2732 C CA . ILE B 1 64 ? 58.285 -18.526 30.996 1.00 8.88 64 ILE B CA 1
ATOM 2733 C C . ILE B 1 64 ? 59.733 -18.509 30.503 1.00 9.94 64 ILE B C 1
ATOM 2734 O O . ILE B 1 64 ? 60.487 -19.445 30.748 0.89 10.97 64 ILE B O 1
ATOM 2739 N N . GLN B 1 65 ? 60.131 -17.430 29.836 0.98 10.19 65 GLN B N 1
ATOM 2740 C CA . GLN B 1 65 ? 61.501 -17.316 29.340 0.83 10.04 65 GLN B CA 1
ATOM 2741 C C . GLN B 1 65 ? 62.539 -17.339 30.461 0.76 9.99 65 GLN B C 1
ATOM 2742 O O . GLN B 1 65 ? 63.575 -17.994 30.345 0.93 10.97 65 GLN B O 1
ATOM 2748 N N . ALA B 1 66 ? 62.257 -16.616 31.541 0.96 9.40 66 ALA B N 1
ATOM 2749 C CA . ALA B 1 66 ? 63.227 -16.419 32.612 1.00 9.62 66 ALA B CA 1
ATOM 2750 C C . ALA B 1 66 ? 63.409 -17.660 33.477 0.68 9.92 66 ALA B C 1
ATOM 2751 O O . ALA B 1 66 ? 64.395 -17.774 34.204 0.78 9.93 66 ALA B O 1
ATOM 2753 N N . ASN B 1 67 ? 62.466 -18.592 33.394 0.96 10.04 67 ASN B N 1
ATOM 2754 C CA . ASN B 1 67 ? 62.494 -19.772 34.248 0.86 10.67 67 ASN B CA 1
ATOM 2755 C C . ASN B 1 67 ? 62.522 -21.067 33.445 0.80 11.61 67 ASN B C 1
ATOM 2756 O O . ASN B 1 67 ? 61.497 -21.497 32.913 0.92 11.95 67 ASN B O 1
ATOM 2761 N N . PRO B 1 68 ? 63.708 -21.687 33.355 0.89 12.42 68 PRO B N 1
ATOM 2762 C CA . PRO B 1 68 ? 63.976 -22.886 32.552 0.84 12.59 68 PRO B CA 1
ATOM 2763 C C . PRO B 1 68 ? 62.989 -24.021 32.813 0.84 13.06 68 PRO B C 1
ATOM 2764 O O . PRO B 1 68 ? 62.729 -24.815 31.909 0.96 13.45 68 PRO B O 1
ATOM 2768 N N . GLN B 1 69 ? 62.458 -24.093 34.031 1.00 12.98 69 GLN B N 1
ATOM 2769 C CA . GLN B 1 69 ? 61.420 -25.059 34.367 0.84 13.42 69 GLN B CA 1
ATOM 2770 C C . GLN B 1 69 ? 60.211 -24.936 33.437 0.92 12.18 69 GLN B C 1
ATOM 2771 O O . GLN B 1 69 ? 59.506 -25.915 33.200 0.84 12.12 69 GLN B O 1
ATOM 2777 N N . MET B 1 70 ? 59.977 -23.731 32.921 1.00 11.14 70 MET B N 1
ATOM 2778 C CA . MET B 1 70 ? 58.823 -23.465 32.062 1.00 10.13 70 MET B CA 1
ATOM 2779 C C . MET B 1 70 ? 59.124 -23.651 30.573 0.94 9.39 70 MET B C 1
ATOM 2780 O O . MET B 1 70 ? 58.212 -23.624 29.746 1.00 10.82 70 MET B O 1
ATOM 2785 N N . HIS B 1 71 ? 60.396 -23.825 30.231 1.00 7.82 71 HIS B N 1
ATOM 2786 C CA . HIS B 1 71 ? 60.785 -23.944 28.831 0.98 8.26 71 HIS B CA 1
ATOM 2787 C C . HIS B 1 71 ? 60.163 -25.188 28.199 0.95 8.30 71 HIS B C 1
ATOM 2788 O O . HIS B 1 71 ? 60.122 -26.251 28.819 0.89 7.73 71 HIS B O 1
ATOM 2795 N N . PRO B 1 72 ? 59.673 -25.055 26.959 0.95 8.59 72 PRO B N 1
ATOM 2796 C CA . PRO B 1 72 ? 59.058 -26.179 26.245 1.00 9.30 72 PRO B CA 1
ATOM 2797 C C . PRO B 1 72 ? 60.037 -27.326 26.038 0.77 10.78 72 PRO B C 1
ATOM 2798 O O . PRO B 1 72 ? 61.241 -27.092 25.912 1.00 10.73 72 PRO B O 1
ATOM 2802 N N . ARG B 1 73 ? 59.522 -28.550 26.015 0.99 12.13 73 ARG B N 1
ATOM 2803 C CA . ARG B 1 73 ? 60.356 -29.722 25.794 1.00 13.27 73 ARG B CA 1
ATOM 2804 C C . ARG B 1 73 ? 60.454 -29.984 24.299 0.66 14.36 73 ARG B C 1
ATOM 2805 O O . ARG B 1 73 ? 59.746 -29.360 23.513 1.00 13.43 73 ARG B O 1
ATOM 2813 N N . GLU B 1 74 ? 61.335 -30.902 23.915 0.72 16.35 74 GLU B N 1
ATOM 2814 C CA . GLU B 1 74 ? 61.527 -31.252 22.512 0.87 17.82 74 GLU B CA 1
ATOM 2815 C C . GLU B 1 74 ? 60.228 -31.667 21.823 1.00 15.98 74 GLU B C 1
ATOM 2816 O O . GLU B 1 74 ? 59.389 -32.344 22.414 0.89 16.44 74 GLU B O 1
ATOM 2822 N N . GLY B 1 75 ? 60.066 -31.247 20.573 0.98 14.77 75 GLY B N 1
ATOM 2823 C CA . GLY B 1 75 ? 58.920 -31.651 19.779 1.00 13.58 75 GLY B CA 1
ATOM 2824 C C . GLY B 1 75 ? 57.831 -30.604 19.652 0.97 13.03 75 GLY B C 1
ATOM 2825 O O . GLY B 1 75 ? 58.026 -29.435 19.989 0.82 13.16 75 GLY B O 1
ATOM 2826 N N . LEU B 1 76 ? 56.674 -31.037 19.162 1.00 13.59 76 LEU B N 1
ATOM 2827 C CA . LEU B 1 76 ? 55.565 -30.136 18.860 1.00 14.49 76 LEU B CA 1
ATOM 2828 C C . LEU B 1 76 ? 54.621 -29.978 20.047 0.84 14.46 76 LEU B C 1
ATOM 2829 O O . LEU B 1 76 ? 54.199 -30.968 20.646 1.00 14.43 76 LEU B O 1
ATOM 2834 N N . ARG B 1 77 ? 54.305 -28.728 20.381 0.98 14.11 77 ARG B N 1
ATOM 2835 C CA . ARG B 1 77 ? 53.330 -28.404 21.423 0.96 14.28 77 ARG B CA 1
ATOM 2836 C C . ARG B 1 77 ? 53.596 -29.173 22.716 0.81 13.41 77 ARG B C 1
ATOM 2837 O O . ARG B 1 77 ? 52.710 -29.841 23.253 0.98 12.97 77 ARG B O 1
ATOM 2845 N N . HIS B 1 78 ? 54.825 -29.073 23.209 1.00 13.54 78 HIS B N 1
ATOM 2846 C CA . HIS B 1 78 ? 55.262 -29.885 24.337 0.81 13.62 78 HIS B CA 1
ATOM 2847 C C . HIS B 1 78 ? 55.692 -29.002 25.503 0.80 13.95 78 HIS B C 1
ATOM 2848 O O . HIS B 1 78 ? 56.885 -28.835 25.764 0.88 14.00 78 HIS B O 1
ATOM 2855 N N . SER B 1 79 ? 54.713 -28.432 26.199 0.94 14.57 79 SER B N 1
ATOM 2856 C CA . SER B 1 79 ? 54.994 -27.522 27.304 1.00 14.45 79 SER B CA 1
ATOM 2857 C C . SER B 1 79 ? 54.897 -28.223 28.654 0.83 13.94 79 SER B C 1
ATOM 2858 O O . SER B 1 79 ? 54.056 -29.103 28.847 1.00 13.60 79 SER B O 1
ATOM 2861 N N . PRO B 1 80 ? 55.760 -27.832 29.600 0.89 13.84 80 PRO B N 1
ATOM 2862 C CA . PRO B 1 80 ? 55.674 -28.400 30.949 0.99 13.16 80 PRO B CA 1
ATOM 2863 C C . PRO B 1 80 ? 54.443 -27.898 31.707 0.68 12.77 80 PRO B C 1
ATOM 2864 O O . PRO B 1 80 ? 54.071 -28.492 32.716 1.00 12.43 80 PRO B O 1
ATOM 2868 N N . ILE B 1 81 ? 53.809 -26.835 31.215 0.97 12.70 81 ILE B N 1
ATOM 2869 C CA . ILE B 1 81 ? 52.583 -26.333 31.832 0.94 12.59 81 ILE B CA 1
ATOM 2870 C C . ILE B 1 81 ? 51.400 -27.208 31.429 0.81 12.69 81 ILE B C 1
ATOM 2871 O O . ILE B 1 81 ? 50.984 -27.218 30.269 1.00 12.83 81 ILE B O 1
ATOM 2876 N N . HIS B 1 82 ? 50.872 -27.953 32.393 1.00 12.16 82 HIS B N 1
ATOM 2877 C CA . HIS B 1 82 ? 49.761 -28.864 32.139 1.00 13.03 82 HIS B CA 1
ATOM 2878 C C . HIS B 1 82 ? 48.414 -28.274 32.515 0.67 12.64 82 HIS B C 1
ATOM 2879 O O . HIS B 1 82 ? 47.387 -28.662 31.960 0.92 13.43 82 HIS B O 1
ATOM 2886 N N . ALA B 1 83 ? 48.412 -27.346 33.465 1.00 11.33 83 ALA B N 1
ATOM 2887 C CA . ALA B 1 83 ? 47.161 -26.766 33.928 0.96 11.73 83 ALA B CA 1
ATOM 2888 C C . ALA B 1 83 ? 47.367 -25.359 34.465 0.50 11.78 83 ALA B C 1
ATOM 2889 O O . ALA B 1 83 ? 48.460 -24.994 34.896 0.99 12.34 83 ALA B O 1
ATOM 2891 N N . VAL B 1 84 ? 46.300 -24.572 34.428 1.00 11.31 84 VAL B N 1
ATOM 2892 C CA . VAL B 1 84 ? 46.319 -23.228 34.975 1.00 11.26 84 VAL B CA 1
ATOM 2893 C C . VAL B 1 84 ? 45.143 -23.067 35.926 0.78 10.69 84 VAL B C 1
ATOM 2894 O O . VAL B 1 84 ? 44.014 -23.438 35.606 1.00 10.30 84 VAL B O 1
ATOM 2898 N N . LEU B 1 85 ? 45.413 -22.513 37.100 1.00 10.56 85 LEU B N 1
ATOM 2899 C CA . LEU B 1 85 ? 44.365 -22.242 38.066 0.67 11.31 85 LEU B CA 1
ATOM 2900 C C . LEU B 1 85 ? 44.252 -20.745 38.288 0.80 11.96 85 LEU B C 1
ATOM 2901 O O . LEU B 1 85 ? 45.251 -20.075 38.537 1.00 12.08 85 LEU B O 1
ATOM 2906 N N . LEU B 1 86 ? 43.034 -20.222 38.192 1.00 12.52 86 LEU B N 1
ATOM 2907 C CA . LEU B 1 86 ? 42.795 -18.820 38.497 0.91 13.52 86 LEU B CA 1
ATOM 2908 C C . LEU B 1 86 ? 42.188 -18.731 39.890 0.84 14.58 86 LEU B C 1
ATOM 2909 O O . LEU B 1 86 ? 41.184 -19.382 40.174 0.71 15.12 86 LEU B O 1
ATOM 2914 N N . THR B 1 87 ? 42.788 -17.917 40.753 1.00 15.18 87 THR B N 1
ATOM 2915 C CA . THR B 1 87 ? 42.287 -17.760 42.114 0.73 17.11 87 THR B CA 1
ATOM 2916 C C . THR B 1 87 ? 41.299 -16.601 42.204 0.67 18.64 87 THR B C 1
ATOM 2917 O O . THR B 1 87 ? 40.474 -16.549 43.111 0.48 18.90 87 THR B O 1
ATOM 2921 N N . ASN B 1 88 ? 41.361 -15.698 41.232 0.91 19.91 88 ASN B N 1
ATOM 2922 C CA . ASN B 1 88 ? 40.375 -14.632 41.109 0.84 21.23 88 ASN B CA 1
ATOM 2923 C C . ASN B 1 88 ? 40.335 -14.128 39.673 0.72 20.21 88 ASN B C 1
ATOM 2924 O O . ASN B 1 88 ? 41.141 -14.546 38.841 0.71 19.69 88 ASN B O 1
ATOM 2929 N N . GLY B 1 89 ? 39.408 -13.220 39.386 0.96 19.72 89 GLY B N 1
ATOM 2930 C CA . GLY B 1 89 ? 39.186 -12.780 38.022 0.76 19.69 89 GLY B CA 1
ATOM 2931 C C . GLY B 1 89 ? 39.780 -11.435 37.658 0.71 19.60 89 GLY B C 1
ATOM 2932 O O . GLY B 1 89 ? 39.471 -10.889 36.600 0.82 19.66 89 GLY B O 1
ATOM 2933 N N . ASP B 1 90 ? 40.630 -10.898 38.527 1.00 19.56 90 ASP B N 1
ATOM 2934 C CA . ASP B 1 90 ? 41.282 -9.620 38.259 0.97 20.20 90 ASP B CA 1
ATOM 2935 C C . ASP B 1 90 ? 42.150 -9.703 37.006 0.39 19.18 90 ASP B C 1
ATOM 2936 O O . ASP B 1 90 ? 42.647 -10.772 36.654 0.90 19.31 90 ASP B O 1
ATOM 2941 N N . VAL B 1 91 ? 42.317 -8.568 36.336 0.89 18.10 91 VAL B N 1
ATOM 2942 C CA . VAL B 1 91 ? 43.056 -8.504 35.080 0.74 16.95 91 VAL B CA 1
ATOM 2943 C C . VAL B 1 91 ? 44.493 -9.017 35.217 0.76 15.92 91 VAL B C 1
ATOM 2944 O O . VAL B 1 91 ? 45.022 -9.644 34.300 0.85 15.68 91 VAL B O 1
ATOM 2948 N N . ASP B 1 92 ? 45.119 -8.777 36.365 0.89 15.61 92 ASP B N 1
ATOM 2949 C CA . ASP B 1 92 ? 46.489 -9.235 36.583 0.72 15.73 92 ASP B CA 1
ATOM 2950 C C . ASP B 1 92 ? 46.560 -10.738 36.882 0.93 14.91 92 ASP B C 1
ATOM 2951 O O . ASP B 1 92 ? 47.647 -11.308 36.986 1.00 14.44 92 ASP B O 1
ATOM 2956 N N . HIS B 1 93 ? 45.401 -11.378 37.009 0.83 14.53 93 HIS B N 1
ATOM 2957 C CA . HIS B 1 93 ? 45.352 -12.824 37.218 1.00 14.48 93 HIS B CA 1
ATOM 2958 C C . HIS B 1 93 ? 45.003 -13.581 35.939 0.69 13.71 93 HIS B C 1
ATOM 2959 O O . HIS B 1 93 ? 45.255 -14.781 35.841 0.96 14.90 93 HIS B O 1
ATOM 2966 N N . VAL B 1 94 ? 44.418 -12.882 34.968 1.00 11.99 94 VAL B N 1
ATOM 2967 C CA . VAL B 1 94 ? 43.917 -13.525 33.752 0.90 11.93 94 VAL B CA 1
ATOM 2968 C C . VAL B 1 94 ? 44.538 -13.046 32.435 0.74 12.13 94 VAL B C 1
ATOM 2969 O O . VAL B 1 94 ? 44.409 -13.724 31.416 0.72 12.79 94 VAL B O 1
ATOM 2973 N N . ALA B 1 95 ? 45.190 -11.886 32.444 0.84 11.92 95 ALA B N 1
ATOM 2974 C CA . ALA B 1 95 ? 45.719 -11.302 31.209 0.73 11.40 95 ALA B CA 1
ATOM 2975 C C . ALA B 1 95 ? 46.715 -12.227 30.516 0.89 10.51 95 ALA B C 1
ATOM 2976 O O . ALA B 1 95 ? 46.827 -12.223 29.289 0.92 10.13 95 ALA B O 1
ATOM 2978 N N . GLY B 1 96 ? 47.435 -13.014 31.307 1.00 10.53 96 GLY B N 1
ATOM 2979 C CA . GLY B 1 96 ? 48.397 -13.963 30.776 0.87 10.65 96 GLY B CA 1
ATOM 2980 C C . GLY B 1 96 ? 47.796 -15.058 29.915 0.78 10.85 96 GLY B C 1
ATOM 2981 O O . GLY B 1 96 ? 48.499 -15.691 29.127 0.98 11.05 96 GLY B O 1
ATOM 2982 N N . LEU B 1 97 ? 46.496 -15.291 30.069 0.99 10.93 97 LEU B N 1
ATOM 2983 C CA . LEU B 1 97 ? 45.814 -16.336 29.311 0.73 10.83 97 LEU B CA 1
ATOM 2984 C C . LEU B 1 97 ? 45.880 -16.062 27.811 0.99 10.07 97 LEU B C 1
ATOM 2985 O O . LEU B 1 97 ? 45.909 -16.990 27.002 1.00 10.27 97 LEU B O 1
ATOM 2990 N N . LEU B 1 98 ? 45.912 -14.785 27.447 1.00 9.42 98 LEU B N 1
ATOM 2991 C CA . LEU B 1 98 ? 45.992 -14.394 26.043 1.00 8.77 98 LEU B CA 1
ATOM 2992 C C . LEU B 1 98 ? 47.315 -14.811 25.398 1.00 9.61 98 LEU B C 1
ATOM 2993 O O . LEU B 1 98 ? 47.410 -14.907 24.177 0.85 9.72 98 LEU B O 1
ATOM 2998 N N . THR B 1 99 ? 48.331 -15.060 26.219 0.99 10.10 99 THR B N 1
ATOM 2999 C CA . THR B 1 99 ? 49.632 -15.503 25.719 1.00 10.05 99 THR B CA 1
ATOM 3000 C C . THR B 1 99 ? 49.629 -17.022 25.473 0.83 10.90 99 THR B C 1
ATOM 3001 O O . THR B 1 99 ? 50.311 -17.525 24.578 1.00 10.57 99 THR B O 1
ATOM 3005 N N . LEU B 1 100 ? 48.816 -17.741 26.239 0.95 11.83 100 LEU B N 1
ATOM 3006 C CA . LEU B 1 100 ? 48.783 -19.203 26.175 1.00 12.65 100 LEU B CA 1
ATOM 3007 C C . LEU B 1 100 ? 47.831 -19.714 25.093 0.84 13.07 100 LEU B C 1
ATOM 3008 O O . LEU B 1 100 ? 46.968 -20.552 25.365 0.79 13.61 100 LEU B O 1
ATOM 3013 N N . ARG B 1 101 ? 48.001 -19.236 23.865 1.00 12.68 101 ARG B N 1
ATOM 3014 C CA . ARG B 1 101 ? 46.958 -19.387 22.851 0.94 12.11 101 ARG B CA 1
ATOM 3015 C C . ARG B 1 101 ? 47.293 -20.281 21.656 1.00 11.73 101 ARG B C 1
ATOM 3016 O O . ARG B 1 101 ? 46.391 -20.737 20.955 0.60 11.67 101 ARG B O 1
ATOM 3024 N N . GLU B 1 102 ? 48.574 -20.532 21.416 0.94 12.23 102 GLU B N 1
ATOM 3025 C CA . GLU B 1 102 ? 48.979 -21.161 20.162 0.94 12.62 102 GLU B CA 1
ATOM 3026 C C . GLU B 1 102 ? 48.762 -22.673 20.138 0.81 12.38 102 GLU B C 1
ATOM 3027 O O . GLU B 1 102 ? 49.707 -23.440 19.966 0.83 13.07 102 GLU B O 1
ATOM 3033 N N . GLY B 1 103 ? 47.509 -23.092 20.294 0.83 12.26 103 GLY B N 1
ATOM 3034 C CA . GLY B 1 103 ? 47.137 -24.490 20.151 1.00 12.09 103 GLY B CA 1
ATOM 3035 C C . GLY B 1 103 ? 47.661 -25.443 21.210 0.74 11.66 103 GLY B C 1
ATOM 3036 O O . GLY B 1 103 ? 47.647 -26.656 21.011 0.86 10.97 103 GLY B O 1
ATOM 3037 N N . GLN B 1 104 ? 48.104 -24.908 22.344 0.92 11.70 104 GLN B N 1
ATOM 3038 C CA . GLN B 1 104 ? 48.625 -25.748 23.418 1.00 11.75 104 GLN B CA 1
ATOM 3039 C C . GLN B 1 104 ? 47.507 -26.276 24.306 0.84 12.71 104 GLN B C 1
ATOM 3040 O O . GLN B 1 104 ? 46.774 -25.496 24.914 0.87 12.54 104 GLN B O 1
ATOM 3046 N N . PRO B 1 105 ? 47.367 -27.607 24.381 0.96 13.80 105 PRO B N 1
ATOM 3047 C CA . PRO B 1 105 ? 46.373 -28.188 25.287 0.72 14.82 105 PRO B CA 1
ATOM 3048 C C . PRO B 1 105 ? 46.774 -28.020 26.748 0.75 14.66 105 PRO B C 1
ATOM 3049 O O . PRO B 1 105 ? 47.910 -28.314 27.119 0.68 14.88 105 PRO B O 1
ATOM 3053 N N . PHE B 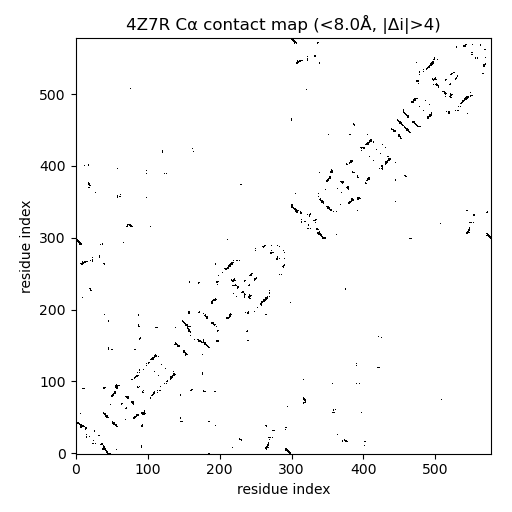1 106 ? 45.840 -27.542 27.560 0.87 14.58 106 PHE B N 1
ATOM 3054 C CA . PHE B 1 106 ? 45.981 -27.568 29.009 1.00 13.98 106 PHE B CA 1
ATOM 3055 C C . PHE B 1 106 ? 44.593 -27.418 29.606 0.65 13.38 106 PHE B C 1
ATOM 3056 O O . PHE B 1 106 ? 43.629 -27.160 28.885 1.00 13.49 106 PHE B O 1
ATOM 3064 N N . THR B 1 107 ? 44.476 -27.595 30.914 1.00 13.02 107 THR B N 1
ATOM 3065 C CA . THR B 1 107 ? 43.181 -27.428 31.550 0.86 12.95 107 THR B CA 1
ATOM 3066 C C . THR B 1 107 ? 43.167 -26.165 32.399 0.65 12.91 107 THR B C 1
ATOM 3067 O O . THR B 1 107 ? 44.027 -25.971 33.259 0.92 12.60 107 THR B O 1
ATOM 3071 N N . LEU B 1 108 ? 42.182 -25.312 32.140 1.00 13.02 108 LEU B N 1
ATOM 3072 C CA . LEU B 1 108 ? 41.981 -24.085 32.897 0.91 13.58 108 LEU B CA 1
ATOM 3073 C C . LEU B 1 108 ? 40.968 -24.306 34.016 0.92 13.74 108 LEU B C 1
ATOM 3074 O O . LEU B 1 108 ? 39.817 -24.659 33.758 1.00 13.39 108 LEU B O 1
ATOM 3079 N N . TYR B 1 109 ? 41.398 -24.098 35.258 0.91 14.26 109 TYR B N 1
ATOM 3080 C CA . TYR B 1 109 ? 40.518 -24.297 36.404 0.86 14.53 109 TYR B CA 1
ATOM 3081 C C . TYR B 1 109 ? 40.144 -22.968 37.041 0.95 14.81 109 TYR B C 1
ATOM 3082 O O . TYR B 1 109 ? 41.005 -22.119 37.267 0.79 14.92 109 TYR B O 1
ATOM 3091 N N . ALA B 1 110 ? 38.860 -22.806 37.347 1.00 15.31 110 ALA B N 1
ATOM 3092 C CA . ALA B 1 110 ? 38.377 -21.647 38.090 0.74 16.08 110 ALA B CA 1
ATOM 3093 C C . ALA B 1 110 ? 36.957 -21.894 38.580 1.00 17.64 110 ALA B C 1
ATOM 3094 O O . ALA B 1 110 ? 36.292 -22.823 38.127 0.90 18.44 110 ALA B O 1
ATOM 3096 N N . THR B 1 111 ? 36.494 -21.055 39.499 1.00 18.39 111 THR B N 1
ATOM 3097 C CA . THR B 1 111 ? 35.109 -21.099 39.955 0.92 19.57 111 THR B CA 1
ATOM 3098 C C . THR B 1 111 ? 34.179 -20.740 38.795 0.98 19.49 111 THR B C 1
ATOM 3099 O O . THR B 1 111 ? 34.624 -20.135 37.820 0.80 18.89 111 THR B O 1
ATOM 3103 N N . PRO B 1 112 ? 32.892 -21.126 38.884 0.92 19.86 112 PRO B N 1
ATOM 3104 C CA . PRO B 1 112 ? 31.942 -20.830 37.804 1.00 19.87 112 PRO B CA 1
ATOM 3105 C C . PRO B 1 112 ? 31.856 -19.345 37.450 0.67 19.67 112 PRO B C 1
ATOM 3106 O O . PRO B 1 112 ? 31.751 -19.012 36.271 0.79 19.58 112 PRO B O 1
ATOM 3110 N N . GLY B 1 113 ? 31.903 -18.475 38.454 0.93 19.94 113 GLY B N 1
ATOM 3111 C CA . GLY B 1 113 ? 31.827 -17.043 38.224 0.98 20.48 113 GLY B CA 1
ATOM 3112 C C . GLY B 1 113 ? 32.986 -16.519 37.396 0.94 20.80 113 GLY B C 1
ATOM 3113 O O . GLY B 1 113 ? 32.802 -15.701 36.497 1.00 20.43 113 GLY B O 1
ATOM 3114 N N . ILE B 1 114 ? 34.188 -16.995 37.702 0.94 21.47 114 ILE B N 1
ATOM 3115 C CA . ILE B 1 114 ? 35.388 -16.541 37.008 0.82 21.59 114 ILE B CA 1
ATOM 3116 C C . ILE B 1 114 ? 35.436 -17.065 35.575 0.99 20.81 114 ILE B C 1
ATOM 3117 O O . ILE B 1 114 ? 35.715 -16.316 34.637 0.91 20.66 114 ILE B O 1
ATOM 3122 N N . LEU B 1 115 ? 35.162 -18.356 35.413 0.88 20.30 115 LEU B N 1
ATOM 3123 C CA . LEU B 1 115 ? 35.116 -18.974 34.093 0.82 19.92 115 LEU B CA 1
ATOM 3124 C C . LEU B 1 115 ? 34.077 -18.300 33.195 0.57 18.97 115 LEU B C 1
ATOM 3125 O O . LEU B 1 115 ? 34.319 -18.087 32.010 1.00 18.05 115 LEU B O 1
ATOM 3130 N N . ALA B 1 116 ? 32.919 -17.976 33.764 1.00 19.23 116 ALA B N 1
ATOM 3131 C CA . ALA B 1 116 ? 31.865 -17.292 33.022 0.83 19.49 116 ALA B CA 1
ATOM 3132 C C . ALA B 1 116 ? 32.317 -15.904 32.570 0.55 19.13 116 ALA B C 1
ATOM 3133 O O . ALA B 1 116 ? 32.050 -15.492 31.443 0.69 19.28 116 ALA B O 1
ATOM 3135 N N . SER B 1 117 ? 33.000 -15.191 33.460 1.00 18.83 117 SER B N 1
ATOM 3136 C CA . SER B 1 117 ? 33.510 -13.855 33.161 1.00 19.26 117 SER B CA 1
ATOM 3137 C C . SER B 1 117 ? 34.525 -13.903 32.023 0.65 18.98 117 SER B C 1
ATOM 3138 O O . SER B 1 117 ? 34.529 -13.040 31.146 0.88 18.98 117 SER B O 1
ATOM 3141 N N . VAL B 1 118 ? 35.386 -14.915 32.050 0.96 18.68 118 VAL B N 1
ATOM 3142 C CA . VAL B 1 118 ? 36.361 -15.128 30.986 1.00 18.25 118 VAL B CA 1
ATOM 3143 C C . VAL B 1 118 ? 35.645 -15.397 29.666 0.47 18.60 118 VAL B C 1
ATOM 3144 O O . VAL B 1 118 ? 35.934 -14.761 28.651 0.86 19.01 118 VAL B O 1
ATOM 3148 N N . SER B 1 119 ? 34.712 -16.346 29.685 0.87 18.47 119 SER B N 1
ATOM 3149 C CA . SER B 1 119 ? 33.944 -16.690 28.492 0.72 17.99 119 SER B CA 1
ATOM 3150 C C . SER B 1 119 ? 33.127 -15.510 27.965 0.85 17.91 119 SER B C 1
ATOM 3151 O O . SER B 1 119 ? 32.769 -15.479 26.788 0.71 17.76 119 SER B O 1
ATOM 3154 N N . ASP B 1 120 ? 32.835 -14.542 28.831 0.90 18.08 120 ASP B N 1
ATOM 3155 C CA . ASP B 1 120 ? 32.107 -13.345 28.413 0.93 18.55 120 ASP B CA 1
ATOM 3156 C C . ASP B 1 120 ? 32.977 -12.400 27.589 0.90 17.81 120 ASP B C 1
ATOM 3157 O O . ASP B 1 120 ? 32.473 -11.462 26.972 0.83 17.59 120 ASP B O 1
ATOM 3162 N N . ASN B 1 121 ? 34.285 -12.637 27.602 1.00 17.18 121 ASN B N 1
ATOM 3163 C CA . ASN B 1 121 ? 35.214 -11.892 26.758 0.84 16.79 121 ASN B CA 1
ATOM 3164 C C . ASN B 1 121 ? 35.674 -12.734 25.569 0.64 17.13 121 ASN B C 1
ATOM 3165 O O . ASN B 1 121 ? 36.430 -13.693 25.742 1.00 17.18 121 ASN B O 1
ATOM 3170 N N . ARG B 1 122 ? 35.219 -12.391 24.367 0.97 17.73 122 ARG B N 1
ATOM 3171 C CA . ARG B 1 122 ? 35.559 -13.186 23.188 1.00 17.94 122 ARG B CA 1
ATOM 3172 C C . ARG B 1 122 ? 37.055 -13.189 22.872 0.75 16.99 122 ARG B C 1
ATOM 3173 O O . ARG B 1 122 ? 37.540 -14.088 22.190 1.00 17.34 122 ARG B O 1
ATOM 3181 N N . VAL B 1 123 ? 37.788 -12.193 23.358 1.00 16.01 123 VAL B N 1
ATOM 3182 C CA . VAL B 1 123 ? 39.227 -12.146 23.114 1.00 16.03 123 VAL B CA 1
ATOM 3183 C C . VAL B 1 123 ? 39.940 -13.348 23.757 0.86 15.41 123 VAL B C 1
ATOM 3184 O O . VAL B 1 123 ? 40.987 -13.788 23.280 1.00 14.66 123 VAL B O 1
ATOM 3188 N N . PHE B 1 124 ? 39.361 -13.894 24.822 0.96 15.57 124 PHE B N 1
ATOM 3189 C CA . PHE B 1 124 ? 39.930 -15.075 25.465 1.00 14.71 124 PHE B CA 1
ATOM 3190 C C . PHE B 1 124 ? 39.593 -16.372 24.728 0.59 14.63 124 PHE B C 1
ATOM 3191 O O . PHE B 1 124 ? 39.980 -17.456 25.167 1.00 14.72 124 PHE B O 1
ATOM 3199 N N . ASP B 1 125 ? 38.866 -16.267 23.618 1.00 14.51 125 ASP B N 1
ATOM 3200 C CA . ASP B 1 125 ? 38.621 -17.431 22.763 0.86 15.07 125 ASP B CA 1
ATOM 3201 C C . ASP B 1 125 ? 39.884 -17.880 22.028 1.00 15.22 125 ASP B C 1
ATOM 3202 O O . ASP B 1 125 ? 39.867 -18.886 21.321 0.87 15.80 125 ASP B O 1
ATOM 3207 N N . VAL B 1 126 ? 40.972 -17.126 22.175 1.00 15.08 126 VAL B N 1
ATOM 3208 C CA . VAL B 1 126 ? 42.259 -17.556 21.637 0.92 15.31 126 VAL B CA 1
ATOM 3209 C C . VAL B 1 126 ? 42.708 -18.852 22.315 0.96 15.53 126 VAL B C 1
ATOM 3210 O O . VAL B 1 126 ? 43.536 -19.589 21.781 1.00 15.96 126 VAL B O 1
ATOM 3214 N N . MET B 1 127 ? 42.157 -19.121 23.495 0.99 15.33 127 MET B N 1
ATOM 3215 C CA . MET B 1 127 ? 42.215 -20.454 24.081 0.90 15.14 127 MET B CA 1
ATOM 3216 C C . MET B 1 127 ? 41.120 -21.299 23.436 1.00 15.12 127 MET B C 1
ATOM 3217 O O . MET B 1 127 ? 39.980 -21.306 23.901 0.77 15.22 127 MET B O 1
ATOM 3222 N N . ALA B 1 128 ? 41.468 -21.995 22.357 1.00 15.25 128 ALA B N 1
ATOM 3223 C CA . ALA B 1 128 ? 40.480 -22.682 21.527 0.73 15.80 128 ALA B CA 1
ATOM 3224 C C . ALA B 1 128 ? 39.705 -23.741 22.307 1.00 15.93 128 ALA B C 1
ATOM 3225 O O . ALA B 1 128 ? 40.273 -24.468 23.123 0.75 15.60 128 ALA B O 1
ATOM 3227 N N . ALA B 1 129 ? 38.402 -23.815 22.045 0.79 16.71 129 ALA B N 1
ATOM 3228 C CA . ALA B 1 129 ? 37.506 -24.718 22.763 0.99 17.55 129 ALA B CA 1
ATOM 3229 C C . ALA B 1 129 ? 37.852 -26.191 22.551 0.73 18.05 129 ALA B C 1
ATOM 3230 O O . ALA B 1 129 ? 37.551 -27.032 23.394 0.73 18.15 129 ALA B O 1
ATOM 3232 N N . ASP B 1 130 ? 38.480 -26.501 21.423 0.94 18.54 130 ASP B N 1
ATOM 3233 C CA . ASP B 1 130 ? 38.859 -27.877 21.124 1.00 19.24 130 ASP B CA 1
ATOM 3234 C C . ASP B 1 130 ? 40.277 -28.163 21.609 0.36 18.50 130 ASP B C 1
ATOM 3235 O O . ASP B 1 130 ? 40.826 -29.233 21.355 0.75 18.29 130 ASP B O 1
ATOM 3240 N N . VAL B 1 131 ? 40.862 -27.198 22.312 0.86 17.78 131 VAL B N 1
ATOM 3241 C CA . VAL B 1 131 ? 42.253 -27.290 22.746 1.00 16.32 131 VAL B CA 1
ATOM 3242 C C . VAL B 1 131 ? 42.386 -27.113 24.255 0.64 14.65 131 VAL B C 1
ATOM 3243 O O . VAL B 1 131 ? 43.015 -27.922 24.940 0.93 13.30 131 VAL B O 1
ATOM 3247 N N . VAL B 1 132 ? 41.788 -26.046 24.768 1.00 14.78 132 VAL B N 1
ATOM 3248 C CA . VAL B 1 132 ? 41.869 -25.744 26.188 0.91 14.85 132 VAL B CA 1
ATOM 3249 C C . VAL B 1 132 ? 40.587 -26.171 26.876 0.94 14.81 132 VAL B C 1
ATOM 3250 O O . VAL B 1 132 ? 39.511 -25.646 26.588 0.87 14.99 132 VAL B O 1
ATOM 3254 N N . LYS B 1 133 ? 40.705 -27.136 27.780 1.00 15.01 133 LYS B N 1
ATOM 3255 C CA . LYS B 1 133 ? 39.565 -27.572 28.568 0.88 15.86 133 LYS B CA 1
ATOM 3256 C C . LYS B 1 133 ? 39.336 -26.576 29.696 0.90 16.31 133 LYS B C 1
ATOM 3257 O O . LYS B 1 133 ? 40.252 -26.276 30.460 0.78 16.52 133 LYS B O 1
ATOM 3263 N N . ARG B 1 134 ? 38.113 -26.062 29.792 1.00 16.31 134 ARG B N 1
ATOM 3264 C CA . ARG B 1 134 ? 37.756 -25.138 30.861 0.95 16.44 134 ARG B CA 1
ATOM 3265 C C . ARG B 1 134 ? 36.890 -25.854 31.897 0.80 17.52 134 ARG B C 1
ATOM 3266 O O . ARG B 1 134 ? 35.741 -26.204 31.633 0.87 18.24 134 ARG B O 1
ATOM 3274 N N . GLN B 1 135 ? 37.460 -26.067 33.078 0.92 16.94 135 GLN B N 1
ATOM 3275 C CA . GLN B 1 135 ? 36.839 -26.891 34.110 1.00 16.16 135 GLN B CA 1
ATOM 3276 C C . GLN B 1 135 ? 36.515 -26.096 35.369 0.53 15.71 135 GLN B C 1
ATOM 3277 O O . GLN B 1 135 ? 37.410 -25.543 36.003 1.00 15.47 135 GLN B O 1
ATOM 3283 N N . THR B 1 136 ? 35.235 -26.048 35.731 1.00 15.61 136 THR B N 1
ATOM 3284 C CA . THR B 1 136 ? 34.819 -25.357 36.948 0.91 16.42 136 THR B CA 1
ATOM 3285 C C . THR B 1 136 ? 35.229 -26.121 38.206 0.81 16.56 136 THR B C 1
ATOM 3286 O O . THR B 1 136 ? 35.242 -27.351 38.222 0.92 16.83 136 THR B O 1
ATOM 3290 N N . ILE B 1 137 ? 35.579 -25.372 39.248 0.87 17.00 137 ILE B N 1
ATOM 3291 C CA . ILE B 1 137 ? 35.903 -25.934 40.554 1.00 17.90 137 ILE B CA 1
ATOM 3292 C C . ILE B 1 137 ? 35.185 -25.167 41.663 0.80 18.17 137 ILE B C 1
ATOM 3293 O O . ILE B 1 137 ? 34.991 -23.955 41.565 0.62 18.01 137 ILE B O 1
ATOM 3298 N N . ALA B 1 138 ? 34.754 -25.876 42.699 1.00 18.37 138 ALA B N 1
ATOM 3299 C CA . ALA B 1 138 ? 34.073 -25.224 43.809 0.89 19.71 138 ALA B CA 1
ATOM 3300 C C . ALA B 1 138 ? 35.045 -24.925 44.946 0.60 19.94 138 ALA B C 1
ATOM 3301 O O . ALA B 1 138 ? 36.081 -25.578 45.079 0.90 19.30 138 ALA B O 1
ATOM 3303 N N . LEU B 1 139 ? 34.709 -23.929 45.759 0.82 20.99 139 LEU B N 1
ATOM 3304 C CA . LEU B 1 139 ? 35.444 -23.665 46.989 0.80 21.85 139 LEU B CA 1
ATOM 3305 C C . LEU B 1 139 ? 35.403 -24.894 47.890 1.00 21.65 139 LEU B C 1
ATOM 3306 O O . LEU B 1 139 ? 34.404 -25.614 47.904 0.83 22.04 139 LEU B O 1
ATOM 3311 N N . ASN B 1 140 ? 36.506 -25.149 48.592 1.00 21.11 140 ASN B N 1
ATOM 3312 C CA . ASN B 1 140 ? 36.618 -26.250 49.552 1.00 20.94 140 ASN B CA 1
ATOM 3313 C C . ASN B 1 140 ? 36.636 -27.625 48.884 0.98 20.91 140 ASN B C 1
ATOM 3314 O O . ASN B 1 140 ? 36.711 -28.650 49.558 0.65 20.91 140 ASN B O 1
ATOM 3319 N N . GLU B 1 141 ? 36.554 -27.644 47.558 0.91 20.80 141 GLU B N 1
ATOM 3320 C CA . GLU B 1 141 ? 36.642 -28.890 46.811 0.93 21.31 141 GLU B CA 1
ATOM 3321 C C . GLU B 1 141 ? 38.103 -29.194 46.516 0.59 19.64 141 GLU B C 1
ATOM 3322 O O . GLU B 1 141 ? 38.808 -28.365 45.945 0.78 19.29 141 GLU B O 1
ATOM 3328 N N . THR B 1 142 ? 38.557 -30.383 46.890 1.00 18.49 142 THR B N 1
ATOM 3329 C CA . THR B 1 142 ? 39.908 -30.796 46.547 0.73 16.78 142 THR B CA 1
ATOM 3330 C C . THR B 1 142 ? 39.896 -31.453 45.173 0.93 15.28 142 THR B C 1
ATOM 3331 O O . THR B 1 142 ? 39.027 -32.269 44.878 0.92 14.72 142 THR B O 1
ATOM 3335 N N . PHE B 1 143 ? 40.855 -31.084 44.332 0.86 14.82 143 PHE B N 1
ATOM 3336 C CA . PHE B 1 143 ? 40.997 -31.712 43.026 1.00 14.98 143 PHE B CA 1
ATOM 3337 C C . PHE B 1 143 ? 42.470 -31.940 42.705 0.62 14.53 143 PHE B C 1
ATOM 3338 O O . PHE B 1 143 ? 43.353 -31.467 43.422 0.95 14.44 143 PHE B O 1
ATOM 3346 N N . GLU B 1 144 ? 42.725 -32.665 41.621 1.00 14.20 144 GLU B N 1
ATOM 3347 C CA . GLU B 1 144 ? 44.070 -33.114 41.287 1.00 14.64 144 GLU B CA 1
ATOM 3348 C C . GLU B 1 144 ? 44.408 -32.798 39.829 0.90 13.54 144 GLU B C 1
ATOM 3349 O O . GLU B 1 144 ? 44.237 -33.644 38.954 0.80 13.44 144 GLU B O 1
ATOM 3355 N N . PRO B 1 145 ? 44.877 -31.566 39.566 1.00 13.36 145 PRO B N 1
ATOM 3356 C CA . PRO B 1 145 ? 45.105 -31.087 38.196 1.00 13.93 145 PRO B CA 1
ATOM 3357 C C . PRO B 1 145 ? 46.366 -31.683 37.580 1.00 14.10 145 PRO B C 1
ATOM 3358 O O . PRO B 1 145 ? 46.521 -31.699 36.358 0.72 13.77 145 PRO B O 1
ATOM 3362 N N . VAL B 1 146 ? 47.259 -32.157 38.440 0.92 14.38 146 VAL B N 1
ATOM 3363 C CA . VAL B 1 146 ? 48.452 -32.884 38.029 1.00 14.26 146 VAL B CA 1
ATOM 3364 C C . VAL B 1 146 ? 48.543 -34.105 38.936 0.88 13.78 146 VAL B C 1
ATOM 3365 O O . VAL B 1 146 ? 48.329 -33.984 40.141 0.89 13.59 146 VAL B O 1
ATOM 3369 N N . PRO B 1 147 ? 48.836 -35.287 38.367 0.88 13.62 147 PRO B N 1
ATOM 3370 C CA . PRO B 1 147 ? 48.872 -36.494 39.200 0.96 13.72 147 PRO B CA 1
ATOM 3371 C C . PRO B 1 147 ? 49.839 -36.366 40.376 0.92 14.16 147 PRO B C 1
ATOM 3372 O O . PRO B 1 147 ? 51.020 -36.094 40.175 1.00 14.82 147 PRO B O 1
ATOM 3376 N N . GLY B 1 148 ? 49.327 -36.552 41.589 1.00 14.25 148 GLY B N 1
ATOM 3377 C CA . GLY B 1 148 ? 50.144 -36.443 42.785 0.77 14.59 148 GLY B CA 1
ATOM 3378 C C . GLY B 1 148 ? 50.040 -35.077 43.438 0.78 14.81 148 GLY B C 1
ATOM 3379 O O . GLY B 1 148 ? 50.558 -34.863 44.534 0.83 15.11 148 GLY B O 1
ATOM 3380 N N . LEU B 1 149 ? 49.367 -34.152 42.761 0.98 14.56 149 LEU B N 1
ATOM 3381 C CA . LEU B 1 149 ? 49.231 -32.785 43.250 1.00 13.94 149 LEU B CA 1
ATOM 3382 C C . LEU B 1 149 ? 47.786 -32.464 43.628 0.68 14.30 149 LEU B C 1
ATOM 3383 O O . LEU B 1 149 ? 46.924 -32.362 42.758 1.00 15.28 149 LEU B O 1
ATOM 3388 N N . SER B 1 150 ? 47.525 -32.297 44.921 1.00 14.10 150 SER B N 1
ATOM 3389 C CA . SER B 1 150 ? 46.182 -31.960 45.382 1.00 15.62 150 SER B CA 1
ATOM 3390 C C . SER B 1 150 ? 46.058 -30.457 45.615 0.68 15.63 150 SER B C 1
ATOM 3391 O O . SER B 1 150 ? 46.942 -29.836 46.204 0.88 16.28 150 SER B O 1
ATOM 3394 N N . VAL B 1 151 ? 44.960 -29.877 45.141 1.00 14.98 151 VAL B N 1
ATOM 3395 C CA . VAL B 1 151 ? 44.730 -28.441 45.268 1.00 15.15 151 VAL B CA 1
ATOM 3396 C C . VAL B 1 151 ? 43.360 -28.157 45.873 0.67 15.24 151 VAL B C 1
ATOM 3397 O O . VAL B 1 151 ? 42.360 -28.741 45.459 1.00 15.77 151 VAL B O 1
ATOM 3401 N N . THR B 1 152 ? 43.322 -27.279 46.870 1.00 15.25 152 THR B N 1
ATOM 3402 C CA . THR B 1 152 ? 42.064 -26.850 47.468 1.00 15.77 152 THR B CA 1
ATOM 3403 C C . THR B 1 152 ? 41.994 -25.327 47.586 0.85 16.27 152 THR B C 1
ATOM 3404 O O . THR B 1 152 ? 42.937 -24.704 48.071 0.88 16.57 152 THR B O 1
ATOM 3408 N N . LEU B 1 153 ? 40.885 -24.732 47.150 0.90 16.40 153 LEU B N 1
ATOM 3409 C CA . LEU B 1 153 ? 40.650 -23.304 47.365 0.95 17.28 153 LEU B CA 1
ATOM 3410 C C . LEU B 1 153 ? 39.831 -23.094 48.630 0.88 17.46 153 LEU B C 1
ATOM 3411 O O . LEU B 1 153 ? 38.932 -23.877 48.935 0.71 17.36 153 LEU B O 1
ATOM 3416 N N . PHE B 1 154 ? 40.142 -22.029 49.360 0.90 17.60 154 PHE B N 1
ATOM 3417 C CA . PHE B 1 154 ? 39.413 -21.699 50.577 0.93 18.04 154 PHE B CA 1
ATOM 3418 C C . PHE B 1 154 ? 39.325 -20.190 50.754 0.85 18.43 154 PHE B C 1
ATOM 3419 O O . PHE B 1 154 ? 40.249 -19.463 50.392 0.80 18.48 154 PHE B O 1
ATOM 3427 N N . SER B 1 155 ? 38.204 -19.729 51.299 0.56 18.70 155 SER B N 1
ATOM 3428 C CA . SER B 1 155 ? 37.979 -18.306 51.520 0.92 18.77 155 SER B CA 1
ATOM 3429 C C . SER B 1 155 ? 38.949 -17.726 52.544 0.87 18.97 155 SER B C 1
ATOM 3430 O O . SER B 1 155 ? 39.269 -18.370 53.543 0.76 18.92 155 SER B O 1
ATOM 3433 N N . VAL B 1 156 ? 39.412 -16.506 52.286 0.82 18.98 156 VAL B N 1
ATOM 3434 C CA . VAL B 1 156 ? 40.176 -15.739 53.264 0.61 19.14 156 VAL B CA 1
ATOM 3435 C C . VAL B 1 156 ? 39.614 -14.317 53.334 0.82 19.51 156 VAL B C 1
ATOM 3436 O O . VAL B 1 156 ? 39.055 -13.822 52.354 0.91 19.76 156 VAL B O 1
ATOM 3440 N N . PRO B 1 157 ? 39.751 -13.658 54.497 0.97 20.09 157 PRO B N 1
ATOM 3441 C CA . PRO B 1 157 ? 39.230 -12.296 54.671 0.65 20.34 157 PRO B CA 1
ATOM 3442 C C . PRO B 1 157 ? 39.811 -11.285 53.682 1.00 19.86 157 PRO B C 1
ATOM 3443 O O . PRO B 1 157 ? 40.955 -11.436 53.251 0.74 19.62 157 PRO B O 1
ATOM 3447 N N . THR B 1 178 ? 37.627 -13.397 48.114 0.74 28.24 178 THR B N 1
ATOM 3448 C CA . THR B 1 178 ? 39.069 -13.605 48.189 0.43 27.83 178 THR B CA 1
ATOM 3449 C C . THR B 1 178 ? 39.376 -15.039 48.606 0.73 27.13 178 THR B C 1
ATOM 3450 O O . THR B 1 178 ? 38.876 -15.514 49.627 0.83 27.62 178 THR B O 1
ATOM 3454 N N . VAL B 1 179 ? 40.197 -15.735 47.826 0.86 26.00 179 VAL B N 1
ATOM 3455 C CA . VAL B 1 179 ? 40.507 -17.117 48.162 0.35 25.05 179 VAL B CA 1
ATOM 3456 C C . VAL B 1 179 ? 42.004 -17.349 48.316 0.73 22.73 179 VAL B C 1
ATOM 3457 O O . VAL B 1 179 ? 42.829 -16.669 47.703 1.00 22.37 179 VAL B O 1
ATOM 3461 N N . GLY B 1 180 ? 42.338 -18.311 49.166 1.00 20.55 180 GLY B N 1
ATOM 3462 C CA . GLY B 1 180 ? 43.691 -18.811 49.279 0.99 18.76 180 GLY B CA 1
ATOM 3463 C C . GLY B 1 180 ? 43.731 -20.188 48.656 0.93 17.25 180 GLY B C 1
ATOM 3464 O O . GLY B 1 180 ? 42.686 -20.786 48.407 0.99 17.34 180 GLY B O 1
ATOM 3465 N N . THR B 1 181 ? 44.929 -20.704 48.414 0.84 16.35 181 THR B N 1
ATOM 3466 C CA . THR B 1 181 ? 45.054 -22.008 47.783 0.87 16.50 181 THR B CA 1
ATOM 3467 C C . THR B 1 181 ? 45.940 -22.915 48.627 0.90 16.54 181 THR B C 1
ATOM 3468 O O . THR B 1 181 ? 47.039 -22.528 49.027 1.00 16.72 181 THR B O 1
ATOM 3472 N N . MET B 1 182 ? 45.454 -24.127 48.881 1.00 16.10 182 MET B N 1
ATOM 3473 C CA . MET B 1 182 ? 46.228 -25.137 49.592 1.00 16.07 182 MET B CA 1
ATOM 3474 C C . MET B 1 182 ? 46.701 -26.210 48.623 0.83 15.60 182 MET B C 1
ATOM 3475 O O . MET B 1 182 ? 45.897 -26.845 47.941 1.00 15.44 182 MET B O 1
ATOM 3480 N N . ILE B 1 183 ? 48.012 -26.406 48.565 0.89 15.55 183 ILE B N 1
ATOM 3481 C CA . ILE B 1 183 ? 48.609 -27.319 47.604 1.00 15.79 183 ILE B CA 1
ATOM 3482 C C . ILE B 1 183 ? 49.369 -28.417 48.337 0.79 17.00 183 ILE B C 1
ATOM 3483 O O . ILE B 1 183 ? 50.177 -28.134 49.223 1.00 17.25 183 ILE B O 1
ATOM 3488 N N . GLU B 1 184 ? 49.101 -29.670 47.981 0.91 17.56 184 GLU B N 1
ATOM 3489 C CA . GLU B 1 184 ? 49.715 -30.797 48.674 1.00 17.45 184 GLU B CA 1
ATOM 3490 C C . GLU B 1 184 ? 50.264 -31.843 47.712 0.56 17.45 184 GLU B C 1
ATOM 3491 O O . GLU B 1 184 ? 49.608 -32.220 46.741 0.97 17.62 184 GLU B O 1
ATOM 3497 N N . ALA B 1 185 ? 51.475 -32.307 48.000 1.00 17.49 185 ALA B N 1
ATOM 3498 C CA . ALA B 1 185 ? 52.090 -33.397 47.254 0.83 17.76 185 ALA B CA 1
ATOM 3499 C C . ALA B 1 185 ? 53.137 -34.087 48.115 0.94 17.75 185 ALA B C 1
ATOM 3500 O O . ALA B 1 185 ? 53.978 -33.425 48.727 0.74 17.86 185 ALA B O 1
ATOM 3502 N N . GLY B 1 186 ? 53.086 -35.415 48.151 0.98 17.62 186 GLY B N 1
ATOM 3503 C CA . GLY B 1 186 ? 54.065 -36.209 48.870 1.00 17.11 186 GLY B CA 1
ATOM 3504 C C . GLY B 1 186 ? 54.206 -35.840 50.335 0.76 16.27 186 GLY B C 1
ATOM 3505 O O . GLY B 1 186 ? 55.312 -35.825 50.875 0.82 15.99 186 GLY B O 1
ATOM 3506 N N . GLY B 1 187 ? 53.085 -35.536 50.981 0.86 16.25 187 GLY B N 1
ATOM 3507 C CA . GLY B 1 187 ? 53.096 -35.191 52.390 0.92 16.14 187 GLY B CA 1
ATOM 3508 C C . GLY B 1 187 ? 53.495 -33.755 52.685 0.62 16.28 187 GLY B C 1
ATOM 3509 O O . GLY B 1 187 ? 53.475 -33.330 53.839 0.89 16.26 187 GLY B O 1
ATOM 3510 N N . LYS B 1 188 ? 53.865 -33.005 51.651 0.79 16.04 188 LYS B N 1
ATOM 3511 C CA . LYS B 1 188 ? 54.271 -31.612 51.834 1.00 15.26 188 LYS B CA 1
ATOM 3512 C C . LYS B 1 188 ? 53.121 -30.663 51.503 0.42 14.72 188 LYS B C 1
ATOM 3513 O O . LYS B 1 188 ? 52.316 -30.943 50.618 0.73 14.66 188 LYS B O 1
ATOM 3519 N N . ARG B 1 189 ? 53.052 -29.534 52.205 1.00 14.32 189 ARG B N 1
ATOM 3520 C CA . ARG B 1 189 ? 51.929 -28.614 52.039 1.00 13.82 189 ARG B CA 1
ATOM 3521 C C . ARG B 1 189 ? 52.359 -27.156 51.872 0.56 12.79 189 ARG B C 1
ATOM 3522 O O . ARG B 1 189 ? 53.159 -26.643 52.653 0.82 11.84 189 ARG B O 1
ATOM 3530 N N . LEU B 1 190 ? 51.831 -26.499 50.843 0.98 12.90 190 LEU B N 1
ATOM 3531 C CA . LEU B 1 190 ? 52.093 -25.080 50.620 1.00 12.91 190 LEU B CA 1
ATOM 3532 C C . LEU B 1 190 ? 50.787 -24.291 50.635 0.72 12.90 190 LEU B C 1
ATOM 3533 O O . LEU B 1 190 ? 49.817 -24.671 49.980 1.00 12.67 190 LEU B O 1
ATOM 3538 N N . ALA B 1 191 ? 50.766 -23.199 51.392 1.00 13.22 191 ALA B N 1
ATOM 3539 C CA . ALA B 1 191 ? 49.633 -22.286 51.387 0.90 13.72 191 ALA B CA 1
ATOM 3540 C C . ALA B 1 191 ? 49.991 -21.042 50.583 0.58 13.92 191 ALA B C 1
ATOM 3541 O O . ALA B 1 191 ? 50.971 -20.362 50.883 1.00 13.68 191 ALA B O 1
ATOM 3543 N N . TYR B 1 192 ? 49.192 -20.743 49.564 1.00 14.04 192 TYR B N 1
ATOM 3544 C CA . TYR B 1 192 ? 49.464 -19.596 48.708 1.00 14.29 192 TYR B CA 1
ATOM 3545 C C . TYR B 1 192 ? 48.330 -18.598 48.874 0.97 15.29 192 TYR B C 1
ATOM 3546 O O . TYR B 1 192 ? 47.207 -18.831 48.425 0.92 16.24 192 TYR B O 1
ATOM 3555 N N . ILE B 1 193 ? 48.634 -17.489 49.541 1.00 15.12 193 ILE B N 1
ATOM 3556 C CA . ILE B 1 193 ? 47.635 -16.482 49.879 0.79 15.18 193 ILE B CA 1
ATOM 3557 C C . ILE B 1 193 ? 48.177 -15.081 49.588 1.00 14.70 193 ILE B C 1
ATOM 3558 O O . ILE B 1 193 ? 48.573 -14.358 50.501 0.82 15.05 193 ILE B O 1
ATOM 3563 N N . PRO B 1 194 ? 48.204 -14.700 48.300 0.74 14.99 194 PRO B N 1
ATOM 3564 C CA . PRO B 1 194 ? 48.775 -13.428 47.846 0.71 15.40 194 PRO B CA 1
ATOM 3565 C C . PRO B 1 194 ? 47.946 -12.216 48.264 0.71 15.23 194 PRO B C 1
ATOM 3566 O O . PRO B 1 194 ? 48.460 -11.100 48.242 0.96 14.98 194 PRO B O 1
ATOM 3570 N N . GLY B 1 195 ? 46.680 -12.433 48.612 0.75 15.23 195 GLY B N 1
ATOM 3571 C CA . GLY B 1 195 ? 45.808 -11.353 49.043 1.00 15.75 195 GLY B CA 1
ATOM 3572 C C . GLY B 1 195 ? 45.057 -11.682 50.321 0.92 16.40 195 GLY B C 1
ATOM 3573 O O . GLY B 1 195 ? 44.361 -12.693 50.401 0.84 16.75 195 GLY B O 1
ATOM 3574 N N . CYS B 1 196 ? 45.190 -10.822 51.326 0.75 16.59 196 CYS B N 1
ATOM 3575 C CA . CYS B 1 196 ? 44.571 -11.077 52.621 1.00 17.07 196 CYS B CA 1
ATOM 3576 C C . CYS B 1 196 ? 44.349 -9.788 53.406 0.89 17.53 196 CYS B C 1
ATOM 3577 O O . CYS B 1 196 ? 45.290 -9.038 53.661 0.95 17.46 196 CYS B O 1
ATOM 3580 N N . ALA B 1 197 ? 43.096 -9.537 53.776 0.94 18.72 197 ALA B N 1
ATOM 3581 C CA . ALA B 1 197 ? 42.713 -8.291 54.435 1.00 20.41 197 ALA B CA 1
ATOM 3582 C C . ALA B 1 197 ? 43.019 -8.299 55.932 0.93 22.36 197 ALA B C 1
ATOM 3583 O O . ALA B 1 197 ? 43.316 -7.257 56.516 0.75 22.89 197 ALA B O 1
ATOM 3585 N N . ARG B 1 198 ? 42.945 -9.474 56.547 0.85 23.46 198 ARG B N 1
ATOM 3586 C CA . ARG B 1 198 ? 43.226 -9.605 57.972 1.00 24.78 198 ARG B CA 1
ATOM 3587 C C . ARG B 1 198 ? 43.466 -11.059 58.354 0.81 24.63 198 ARG B C 1
ATOM 3588 O O . ARG B 1 198 ? 42.944 -11.973 57.717 0.99 24.15 198 ARG B O 1
ATOM 3596 N N . VAL B 1 199 ? 44.267 -11.267 59.394 0.73 24.99 199 VAL B N 1
ATOM 3597 C CA . VAL B 1 199 ? 44.604 -12.615 59.829 0.85 25.66 199 VAL B CA 1
ATOM 3598 C C . VAL B 1 199 ? 43.707 -13.045 60.982 1.00 26.85 199 VAL B C 1
ATOM 3599 O O . VAL B 1 199 ? 43.754 -12.471 62.070 0.75 27.56 199 VAL B O 1
ATOM 3603 N N . THR B 1 200 ? 42.890 -14.061 60.731 1.00 27.24 200 THR B N 1
ATOM 3604 C CA . THR B 1 200 ? 41.974 -14.581 61.736 0.80 28.16 200 THR B CA 1
ATOM 3605 C C . THR B 1 200 ? 42.518 -15.850 62.375 0.67 27.82 200 THR B C 1
ATOM 3606 O O . THR B 1 200 ? 43.404 -16.503 61.822 1.00 26.23 200 THR B O 1
ATOM 3610 N N . GLU B 1 201 ? 41.988 -16.192 63.544 0.85 29.16 201 GLU B N 1
ATOM 3611 C CA . GLU B 1 201 ? 42.326 -17.453 64.190 0.82 30.17 201 GLU B CA 1
ATOM 3612 C C . GLU B 1 201 ? 41.959 -18.623 63.282 0.83 30.08 201 GLU B C 1
ATOM 3613 O O . GLU B 1 201 ? 42.652 -19.639 63.252 0.61 30.14 201 GLU B O 1
ATOM 3619 N N . ASP B 1 202 ? 40.858 -18.469 62.552 0.78 30.23 202 ASP B N 1
ATOM 3620 C CA . ASP B 1 202 ? 40.417 -19.471 61.588 1.00 30.31 202 ASP B CA 1
ATOM 3621 C C . ASP B 1 202 ? 41.469 -19.684 60.501 0.61 28.65 202 ASP B C 1
ATOM 3622 O O . ASP B 1 202 ? 41.783 -20.819 60.137 0.60 28.02 202 ASP B O 1
ATOM 3627 N N . LEU B 1 203 ? 42.007 -18.583 59.985 0.77 27.57 203 LEU B N 1
ATOM 3628 C CA . LEU B 1 203 ? 43.035 -18.632 58.950 1.00 26.29 203 LEU B CA 1
ATOM 3629 C C . LEU B 1 203 ? 44.322 -19.266 59.462 0.92 25.48 203 LEU B C 1
ATOM 3630 O O . LEU B 1 203 ? 44.956 -20.058 58.765 1.00 25.45 203 LEU B O 1
ATOM 3635 N N . LYS B 1 204 ? 44.697 -18.914 60.688 0.99 24.73 204 LYS B N 1
ATOM 3636 C CA . LYS B 1 204 ? 45.912 -19.428 61.307 1.00 24.37 204 LYS B CA 1
ATOM 3637 C C . LYS B 1 204 ? 45.844 -20.938 61.492 0.86 24.82 204 LYS B C 1
ATOM 3638 O O . LYS B 1 204 ? 46.848 -21.634 61.343 0.88 24.95 204 LYS B O 1
ATOM 3644 N N . ALA B 1 205 ? 44.653 -21.437 61.811 1.00 25.01 205 ALA B N 1
ATOM 3645 C CA . ALA B 1 205 ? 44.450 -22.867 62.009 0.70 25.31 205 ALA B CA 1
ATOM 3646 C C . ALA B 1 205 ? 44.666 -23.628 60.707 0.77 25.36 205 ALA B C 1
ATOM 3647 O O . ALA B 1 205 ? 45.206 -24.735 60.705 0.67 26.01 205 ALA B O 1
ATOM 3649 N N . ARG B 1 206 ? 44.231 -23.029 59.603 0.97 24.80 206 ARG B N 1
ATOM 3650 C CA . ARG B 1 206 ? 44.424 -23.609 58.278 0.61 24.39 206 ARG B CA 1
ATOM 3651 C C . ARG B 1 206 ? 45.897 -23.620 57.876 0.95 22.45 206 ARG B C 1
ATOM 3652 O O . ARG B 1 206 ? 46.390 -24.609 57.335 0.90 22.05 206 ARG B O 1
ATOM 3660 N N . ILE B 1 207 ? 46.589 -22.514 58.136 1.00 21.21 207 ILE B N 1
ATOM 3661 C CA . ILE B 1 207 ? 47.988 -22.365 57.738 1.00 19.85 207 ILE B CA 1
ATOM 3662 C C . ILE B 1 207 ? 48.924 -23.231 58.575 0.89 19.33 207 ILE B C 1
ATOM 3663 O O . ILE B 1 207 ? 49.859 -23.833 58.042 0.95 19.20 207 ILE B O 1
ATOM 3668 N N . ALA B 1 208 ? 48.658 -23.296 59.878 1.00 19.99 208 ALA B N 1
ATOM 3669 C CA . ALA B 1 208 ? 49.534 -23.976 60.832 0.75 19.39 208 ALA B CA 1
ATOM 3670 C C . ALA B 1 208 ? 49.969 -25.358 60.351 1.00 18.86 208 ALA B C 1
ATOM 3671 O O . ALA B 1 208 ? 49.144 -26.170 59.938 0.93 19.31 208 ALA B O 1
ATOM 3673 N N . GLY B 1 209 ? 51.273 -25.610 60.398 1.00 17.90 209 GLY B N 1
ATOM 3674 C CA . GLY B 1 209 ? 51.823 -26.885 59.977 0.85 17.57 209 GLY B CA 1
ATOM 3675 C C . GLY B 1 209 ? 52.305 -26.927 58.538 1.00 16.51 209 GLY B C 1
ATOM 3676 O O . GLY B 1 209 ? 53.000 -27.865 58.147 0.79 17.16 209 GLY B O 1
ATOM 3677 N N . ALA B 1 210 ? 51.939 -25.921 57.748 0.79 15.12 210 ALA B N 1
ATOM 3678 C CA . ALA B 1 210 ? 52.351 -25.870 56.348 0.60 13.71 210 ALA B CA 1
ATOM 3679 C C . ALA B 1 210 ? 53.867 -25.802 56.227 0.62 13.40 210 ALA B C 1
ATOM 3680 O O . ALA B 1 210 ? 54.534 -25.147 57.028 0.86 14.27 210 ALA B O 1
ATOM 3682 N N . ASP B 1 211 ? 54.406 -26.466 55.212 1.00 12.20 211 ASP B N 1
ATOM 3683 C CA . ASP B 1 211 ? 55.841 -26.431 54.960 0.97 12.11 211 ASP B CA 1
ATOM 3684 C C . ASP B 1 211 ? 56.288 -25.091 54.394 1.00 11.55 211 ASP B C 1
ATOM 3685 O O . ASP B 1 211 ? 57.428 -24.672 54.602 0.90 11.10 211 ASP B O 1
ATOM 3690 N N . ALA B 1 212 ? 55.393 -24.419 53.679 1.00 12.41 212 ALA B N 1
ATOM 3691 C CA . ALA B 1 212 ? 55.678 -23.070 53.205 0.95 13.99 212 ALA B CA 1
ATOM 3692 C C . ALA B 1 212 ? 54.421 -22.212 53.165 0.79 15.38 212 ALA B C 1
ATOM 3693 O O . ALA B 1 212 ? 53.343 -22.681 52.800 0.99 16.58 212 ALA B O 1
ATOM 3695 N N . LEU B 1 213 ? 54.573 -20.946 53.534 0.97 15.43 213 LEU B N 1
ATOM 3696 C CA . LEU B 1 213 ? 53.497 -19.978 53.394 1.00 15.56 213 LEU B CA 1
ATOM 3697 C C . LEU B 1 213 ? 53.954 -18.837 52.506 0.94 14.90 213 LEU B C 1
ATOM 3698 O O . LEU B 1 213 ? 54.947 -18.169 52.797 0.92 15.44 213 LEU B O 1
ATOM 3703 N N . LEU B 1 214 ? 53.223 -18.626 51.419 1.00 13.49 214 LEU B N 1
ATOM 3704 C CA . LEU B 1 214 ? 53.449 -17.482 50.552 0.75 12.80 214 LEU B CA 1
ATOM 3705 C C . LEU B 1 214 ? 52.286 -16.525 50.776 0.92 13.01 214 LEU B C 1
ATOM 3706 O O . LEU B 1 214 ? 51.138 -16.845 50.465 0.79 13.86 214 LEU B O 1
ATOM 3711 N N . PHE B 1 215 ? 52.588 -15.350 51.315 1.00 11.88 215 PHE B N 1
ATOM 3712 C CA . PHE B 1 215 ? 51.554 -14.498 51.884 0.99 12.12 215 PHE B CA 1
ATOM 3713 C C . PHE B 1 215 ? 51.625 -13.058 51.379 1.00 11.67 215 PHE B C 1
ATOM 3714 O O . PHE B 1 215 ? 52.699 -12.559 51.043 0.95 11.49 215 PHE B O 1
ATOM 3722 N N . ASP B 1 216 ? 50.455 -12.426 51.295 0.85 11.77 216 ASP B N 1
ATOM 3723 C CA . ASP B 1 216 ? 50.298 -11.003 50.981 0.78 12.24 216 ASP B CA 1
ATOM 3724 C C . ASP B 1 216 ? 51.381 -10.137 51.628 1.00 12.09 216 ASP B C 1
ATOM 3725 O O . ASP B 1 216 ? 51.435 -10.007 52.850 0.83 12.73 216 ASP B O 1
ATOM 3730 N N . GLY B 1 217 ? 52.237 -9.549 50.799 1.00 11.88 217 GLY B N 1
ATOM 3731 C CA . GLY B 1 217 ? 53.246 -8.621 51.276 0.72 12.24 217 GLY B CA 1
ATOM 3732 C C . GLY B 1 217 ? 53.134 -7.269 50.593 0.88 11.87 217 GLY B C 1
ATOM 3733 O O . GLY B 1 217 ? 54.136 -6.579 50.404 0.87 11.29 217 GLY B O 1
ATOM 3734 N N . THR B 1 218 ? 51.912 -6.890 50.231 0.92 12.04 218 THR B N 1
ATOM 3735 C CA . THR B 1 218 ? 51.677 -5.684 49.435 0.93 12.15 218 THR B CA 1
ATOM 3736 C C . THR B 1 218 ? 52.280 -4.434 50.067 0.81 12.52 218 THR B C 1
ATOM 3737 O O . THR B 1 218 ? 53.005 -3.689 49.408 0.96 12.99 218 THR B O 1
ATOM 3741 N N . VAL B 1 219 ? 52.001 -4.219 51.349 0.82 12.46 219 VAL B N 1
ATOM 3742 C CA . VAL B 1 219 ? 52.492 -3.030 52.037 1.00 13.17 219 VAL B CA 1
ATOM 3743 C C . VAL B 1 219 ? 53.197 -3.378 53.345 0.77 14.17 219 VAL B C 1
ATOM 3744 O O . VAL B 1 219 ? 52.795 -4.295 54.064 1.00 14.53 219 VAL B O 1
ATOM 3748 N N . LEU B 1 220 ? 54.275 -2.652 53.622 0.95 14.45 220 LEU B N 1
ATOM 3749 C CA . LEU B 1 220 ? 55.006 -2.783 54.875 0.58 14.59 220 LEU B CA 1
ATOM 3750 C C . LEU B 1 220 ? 54.241 -2.095 55.995 1.00 15.06 220 LEU B C 1
ATOM 3751 O O . LEU B 1 220 ? 53.955 -2.692 57.031 0.92 15.57 220 LEU B O 1
ATOM 3756 N N . GLU B 1 221 ? 53.920 -0.827 55.768 0.81 15.71 221 GLU B N 1
ATOM 3757 C CA . GLU B 1 221 ? 53.075 -0.067 56.672 1.00 16.07 221 GLU B CA 1
ATOM 3758 C C . GLU B 1 221 ? 51.755 0.184 55.963 0.70 16.57 221 GLU B C 1
ATOM 3759 O O . GLU B 1 221 ? 51.699 0.179 54.733 0.75 16.61 221 GLU B O 1
ATOM 3765 N N . ASP B 1 222 ? 50.696 0.394 56.737 0.95 17.47 222 ASP B N 1
ATOM 3766 C CA . ASP B 1 222 ? 49.371 0.645 56.179 0.57 18.55 222 ASP B CA 1
ATOM 3767 C C . ASP B 1 222 ? 49.365 1.824 55.195 0.65 17.95 222 ASP B C 1
ATOM 3768 O O . ASP B 1 222 ? 48.546 1.868 54.278 0.85 18.16 222 ASP B O 1
ATOM 3773 N N . ASP B 1 223 ? 50.285 2.769 55.383 1.00 17.36 223 ASP B N 1
ATOM 3774 C CA . ASP B 1 223 ? 50.311 3.984 54.568 0.63 17.64 223 ASP B CA 1
ATOM 3775 C C . ASP B 1 223 ? 51.463 4.038 53.558 0.66 16.45 223 ASP B C 1
ATOM 3776 O O . ASP B 1 223 ? 51.917 5.127 53.200 0.90 16.18 223 ASP B O 1
ATOM 3781 N N . ASP B 1 224 ? 51.935 2.876 53.108 0.81 15.76 224 ASP B N 1
ATOM 3782 C CA . ASP B 1 224 ? 53.033 2.809 52.137 0.95 15.25 224 ASP B CA 1
ATOM 3783 C C . ASP B 1 224 ? 52.784 3.670 50.904 0.76 15.70 224 ASP B C 1
ATOM 3784 O O . ASP B 1 224 ? 53.642 4.449 50.492 0.90 16.32 224 ASP B O 1
ATOM 3789 N N . MET B 1 225 ? 51.601 3.521 50.319 0.93 16.21 225 MET B N 1
ATOM 3790 C CA . MET B 1 225 ? 51.295 4.162 49.050 1.00 16.84 225 MET B CA 1
ATOM 3791 C C . MET B 1 225 ? 51.100 5.660 49.232 0.85 17.64 225 MET B C 1
ATOM 3792 O O . MET B 1 225 ? 51.407 6.444 48.337 0.96 17.26 225 MET B O 1
ATOM 3797 N N . ILE B 1 226 ? 50.586 6.050 50.395 0.88 18.53 226 ILE B N 1
ATOM 3798 C CA . ILE B 1 226 ? 50.401 7.461 50.717 0.93 19.83 226 ILE B CA 1
ATOM 3799 C C . ILE B 1 226 ? 51.750 8.159 50.880 0.86 20.55 226 ILE B C 1
ATOM 3800 O O . ILE B 1 226 ? 51.980 9.221 50.300 0.63 20.85 226 ILE B O 1
ATOM 3805 N N . ARG B 1 227 ? 52.639 7.556 51.664 0.96 21.13 227 ARG B N 1
ATOM 3806 C CA . ARG B 1 227 ? 53.984 8.093 51.857 0.95 21.71 227 ARG B CA 1
ATOM 3807 C C . ARG B 1 227 ? 54.779 8.154 50.557 0.55 20.30 227 ARG B C 1
ATOM 3808 O O . ARG B 1 227 ? 55.637 9.020 50.387 0.76 19.86 227 ARG B O 1
ATOM 3816 N N . ALA B 1 228 ? 54.496 7.231 49.643 1.00 19.27 228 ALA B N 1
ATOM 3817 C CA . ALA B 1 228 ? 55.201 7.190 48.369 0.80 19.22 228 ALA B CA 1
ATOM 3818 C C . ALA B 1 228 ? 54.641 8.239 47.412 1.00 19.84 228 ALA B C 1
ATOM 3819 O O . ALA B 1 228 ? 55.261 8.558 46.398 0.73 19.35 228 ALA B O 1
ATOM 3821 N N . GLY B 1 229 ? 53.466 8.768 47.742 0.80 21.23 229 GLY B N 1
ATOM 3822 C CA . GLY B 1 229 ? 52.846 9.817 46.951 1.00 21.71 229 GLY B CA 1
ATOM 3823 C C . GLY B 1 229 ? 52.136 9.331 45.701 0.76 21.93 229 GLY B C 1
ATOM 3824 O O . GLY B 1 229 ? 51.920 10.103 44.767 0.74 21.29 229 GLY B O 1
ATOM 3825 N N . VAL B 1 230 ? 51.770 8.053 45.676 0.99 22.50 230 VAL B N 1
ATOM 3826 C CA . VAL B 1 230 ? 51.159 7.465 44.487 0.98 22.68 230 VAL B CA 1
ATOM 3827 C C . VAL B 1 230 ? 49.667 7.200 44.662 1.00 23.38 230 VAL B C 1
ATOM 3828 O O . VAL B 1 230 ? 48.974 6.865 43.702 0.69 23.72 230 VAL B O 1
ATOM 3832 N N . GLY B 1 231 ? 49.175 7.346 45.887 0.73 24.19 231 GLY B N 1
ATOM 3833 C CA . GLY B 1 231 ? 47.785 7.052 46.179 1.00 24.72 231 GLY B CA 1
ATOM 3834 C C . GLY B 1 231 ? 47.337 7.619 47.511 0.75 25.94 231 GLY B C 1
ATOM 3835 O O . GLY B 1 231 ? 48.153 8.098 48.299 1.00 25.90 231 GLY B O 1
ATOM 3836 N N . THR B 1 232 ? 46.033 7.565 47.761 1.00 27.32 232 THR B N 1
ATOM 3837 C CA . THR B 1 232 ? 45.469 8.102 48.993 0.55 29.00 232 THR B CA 1
ATOM 3838 C C . THR B 1 232 ? 44.926 6.987 49.878 1.00 29.99 232 THR B C 1
ATOM 3839 O O . THR B 1 232 ? 44.588 7.209 51.041 0.65 30.37 232 THR B O 1
ATOM 3843 N N . LYS B 1 233 ? 44.845 5.789 49.310 0.49 30.51 233 LYS B N 1
ATOM 3844 C CA . LYS B 1 233 ? 44.275 4.635 49.998 1.00 31.38 233 LYS B CA 1
ATOM 3845 C C . LYS B 1 233 ? 45.285 3.906 50.878 0.83 31.59 233 LYS B C 1
ATOM 3846 O O . LYS B 1 233 ? 46.419 3.660 50.468 0.90 30.97 233 LYS B O 1
ATOM 3852 N N . THR B 1 234 ? 44.865 3.564 52.091 1.00 32.13 234 THR B N 1
ATOM 3853 C CA . THR B 1 234 ? 45.668 2.726 52.972 0.66 32.62 234 THR B CA 1
ATOM 3854 C C . THR B 1 234 ? 45.553 1.263 52.550 1.00 32.38 234 THR B C 1
ATOM 3855 O O . THR B 1 234 ? 44.625 0.893 51.829 1.00 31.73 234 THR B O 1
ATOM 3859 N N . GLY B 1 235 ? 46.498 0.440 52.997 0.98 33.45 235 GLY B N 1
ATOM 3860 C CA . GLY B 1 235 ? 46.438 -0.996 52.774 0.98 34.44 235 GLY B CA 1
ATOM 3861 C C . GLY B 1 235 ? 45.119 -1.605 53.210 1.00 35.71 235 GLY B C 1
ATOM 3862 O O . GLY B 1 235 ? 44.533 -2.422 52.498 1.00 35.42 235 GLY B O 1
ATOM 3863 N N . TRP B 1 236 ? 44.659 -1.199 54.389 0.94 37.71 236 TRP B N 1
ATOM 3864 C CA . TRP B 1 236 ? 43.369 -1.617 54.927 0.93 40.05 236 TRP B CA 1
ATOM 3865 C C . TRP B 1 236 ? 42.230 -1.335 53.951 0.83 39.37 236 TRP B C 1
ATOM 3866 O O . TRP B 1 236 ? 41.406 -2.207 53.674 0.78 38.93 236 TRP B O 1
ATOM 3877 N N . ARG B 1 237 ? 42.198 -0.110 53.437 0.85 39.13 237 ARG B N 1
ATOM 3878 C CA . ARG B 1 237 ? 41.193 0.318 52.469 1.00 38.43 237 ARG B CA 1
ATOM 3879 C C . ARG B 1 237 ? 41.166 -0.590 51.238 0.44 36.09 237 ARG B C 1
ATOM 3880 O O . ARG B 1 237 ? 40.109 -0.852 50.665 1.00 35.89 237 ARG B O 1
ATOM 3888 N N . MET B 1 238 ? 42.341 -1.073 50.847 0.97 33.94 238 MET B N 1
ATOM 3889 C CA . MET B 1 238 ? 42.492 -1.881 49.640 0.79 31.82 238 MET B CA 1
ATOM 3890 C C . MET B 1 238 ? 42.394 -3.381 49.904 0.90 29.58 238 MET B C 1
ATOM 3891 O O . MET B 1 238 ? 42.451 -4.187 48.975 0.73 29.38 238 MET B O 1
ATOM 3896 N N . GLY B 1 239 ? 42.240 -3.751 51.170 0.70 27.68 239 GLY B N 1
ATOM 3897 C CA . GLY B 1 239 ? 42.097 -5.146 51.544 0.94 25.58 239 GLY B CA 1
ATOM 3898 C C . GLY B 1 239 ? 43.411 -5.892 51.691 0.70 23.53 239 GLY B C 1
ATOM 3899 O O . GLY B 1 239 ? 43.512 -7.063 51.323 0.71 23.53 239 GLY B O 1
ATOM 3900 N N . HIS B 1 240 ? 44.419 -5.213 52.230 1.00 21.26 240 HIS B N 1
ATOM 3901 C CA . HIS B 1 240 ? 45.737 -5.809 52.432 0.68 20.07 240 HIS B CA 1
ATOM 3902 C C . HIS B 1 240 ? 46.240 -5.525 53.841 0.81 19.38 240 HIS B C 1
ATOM 3903 O O . HIS B 1 240 ? 46.472 -4.371 54.198 0.92 19.68 240 HIS B O 1
ATOM 3910 N N . ILE B 1 241 ? 46.414 -6.573 54.639 0.92 18.33 241 ILE B N 1
ATOM 3911 C CA . ILE B 1 241 ? 47.028 -6.419 55.953 1.00 16.98 241 ILE B CA 1
ATOM 3912 C C . ILE B 1 241 ? 48.506 -6.055 55.793 0.51 17.33 241 ILE B C 1
ATOM 3913 O O . ILE B 1 241 ? 49.234 -6.690 55.031 0.87 17.46 241 ILE B O 1
ATOM 3918 N N . GLN B 1 242 ? 48.941 -5.011 56.491 1.00 17.67 242 GLN B N 1
ATOM 3919 C CA . GLN B 1 242 ? 50.334 -4.582 56.408 1.00 17.84 242 GLN B CA 1
ATOM 3920 C C . GLN B 1 242 ? 51.246 -5.548 57.158 0.83 17.95 242 GLN B C 1
ATOM 3921 O O . GLN B 1 242 ? 50.795 -6.286 58.031 0.95 18.75 242 GLN B O 1
ATOM 3927 N N . MET B 1 243 ? 52.530 -5.539 56.808 0.83 16.62 243 MET B N 1
ATOM 3928 C CA . MET B 1 243 ? 53.508 -6.422 57.433 0.87 15.32 243 MET B CA 1
ATOM 3929 C C . MET B 1 243 ? 53.738 -6.095 58.909 0.72 15.90 243 MET B C 1
ATOM 3930 O O . MET B 1 243 ? 53.724 -6.985 59.758 0.85 15.99 243 MET B O 1
ATOM 3935 N N . ASN B 1 244 ? 53.942 -4.814 59.203 0.97 16.30 244 ASN B N 1
ATOM 3936 C CA . ASN B 1 244 ? 54.391 -4.377 60.522 1.00 16.28 244 ASN B CA 1
ATOM 3937 C C . ASN B 1 244 ? 53.256 -4.115 61.506 0.87 17.26 244 ASN B C 1
ATOM 3938 O O . ASN B 1 244 ? 52.086 -4.086 61.128 0.76 17.51 244 ASN B O 1
ATOM 3943 N N . GLY B 1 245 ? 53.617 -3.916 62.771 0.85 18.40 245 GLY B N 1
ATOM 3944 C CA . GLY B 1 245 ? 52.653 -3.539 63.790 1.00 19.38 245 GLY B CA 1
ATOM 3945 C C . GLY B 1 245 ? 52.095 -4.729 64.542 0.67 20.89 245 GLY B C 1
ATOM 3946 O O . GLY B 1 245 ? 52.220 -5.867 64.093 0.89 20.40 245 GLY B O 1
ATOM 3947 N N . GLU B 1 246 ? 51.486 -4.465 65.695 0.86 22.65 246 GLU B N 1
ATOM 3948 C CA . GLU B 1 246 ? 50.885 -5.522 66.503 0.86 24.34 246 GLU B CA 1
ATOM 3949 C C . GLU B 1 246 ? 49.735 -6.192 65.758 0.94 23.89 246 GLU B C 1
ATOM 3950 O O . GLU B 1 246 ? 49.403 -7.348 66.017 0.47 23.95 246 GLU B O 1
ATOM 3956 N N . THR B 1 247 ? 49.134 -5.459 64.826 0.99 23.20 247 THR B N 1
ATOM 3957 C CA . THR B 1 247 ? 48.016 -5.975 64.046 0.81 22.87 247 THR B CA 1
ATOM 3958 C C . THR B 1 247 ? 48.470 -6.465 62.674 0.91 21.67 247 THR B C 1
ATOM 3959 O O . THR B 1 247 ? 47.656 -6.918 61.870 0.73 21.58 247 THR B O 1
ATOM 3963 N N . GLY B 1 248 ? 49.770 -6.366 62.408 0.69 20.60 248 GLY B N 1
ATOM 3964 C CA . GLY B 1 248 ? 50.305 -6.726 61.107 0.90 19.51 248 GLY B CA 1
ATOM 3965 C C . GLY B 1 248 ? 50.419 -8.224 60.906 0.76 18.77 248 GLY B C 1
ATOM 3966 O O . GLY B 1 248 ? 50.194 -8.999 61.832 0.92 19.46 248 GLY B O 1
ATOM 3967 N N . SER B 1 249 ? 50.783 -8.629 59.693 0.77 17.43 249 SER B N 1
ATOM 3968 C CA . SER B 1 249 ? 50.845 -10.045 59.343 0.99 16.36 249 SER B CA 1
ATOM 3969 C C . SER B 1 249 ? 51.966 -10.783 60.067 1.00 15.99 249 SER B C 1
ATOM 3970 O O . SER B 1 249 ? 51.786 -11.920 60.503 0.73 16.05 249 SER B O 1
ATOM 3973 N N . ILE B 1 250 ? 53.123 -10.141 60.182 1.00 15.90 250 ILE B N 1
ATOM 3974 C CA . ILE B 1 250 ? 54.274 -10.753 60.838 0.85 16.34 250 ILE B CA 1
ATOM 3975 C C . ILE B 1 250 ? 53.978 -11.094 62.299 0.94 16.54 250 ILE B C 1
ATOM 3976 O O . ILE B 1 250 ? 54.255 -12.205 62.756 1.00 16.87 250 ILE B O 1
ATOM 3981 N N . ALA B 1 251 ? 53.413 -10.138 63.028 0.86 16.74 251 ALA B N 1
ATOM 3982 C CA . ALA B 1 251 ? 53.045 -10.366 64.422 0.92 17.27 251 ALA B CA 1
ATOM 3983 C C . ALA B 1 251 ? 51.904 -11.375 64.525 0.76 18.01 251 ALA B C 1
ATOM 3984 O O . ALA B 1 251 ? 51.918 -12.258 65.385 0.98 18.54 251 ALA B O 1
ATOM 3986 N N . SER B 1 252 ? 50.922 -11.245 63.638 0.96 18.20 252 SER B N 1
ATOM 3987 C CA . SER B 1 252 ? 49.741 -12.100 63.671 1.00 17.73 252 SER B CA 1
ATOM 3988 C C . SER B 1 252 ? 50.061 -13.563 63.371 0.74 17.45 252 SER B C 1
ATOM 3989 O O . SER B 1 252 ? 49.368 -14.456 63.851 0.66 17.06 252 SER B O 1
ATOM 3992 N N . LEU B 1 253 ? 51.100 -13.803 62.575 0.89 17.63 253 LEU B N 1
ATOM 3993 C CA . LEU B 1 253 ? 51.449 -15.161 62.150 0.93 17.61 253 LEU B CA 1
ATOM 3994 C C . LEU B 1 253 ? 52.625 -15.762 62.920 0.63 18.04 253 LEU B C 1
ATOM 3995 O O . LEU B 1 253 ? 53.043 -16.888 62.644 0.73 17.77 253 LEU B O 1
ATOM 4000 N N . ALA B 1 254 ? 53.156 -15.015 63.881 1.00 18.48 254 ALA B N 1
ATOM 4001 C CA . ALA B 1 254 ? 54.396 -15.405 64.549 0.98 18.40 254 ALA B CA 1
ATOM 4002 C C . ALA B 1 254 ? 54.268 -16.634 65.454 0.70 18.39 254 ALA B C 1
ATOM 4003 O O . ALA B 1 254 ? 55.259 -17.323 65.699 0.63 18.20 254 ALA B O 1
ATOM 4005 N N . ASP B 1 255 ? 53.065 -16.918 65.945 0.82 19.05 255 ASP B N 1
ATOM 4006 C CA . ASP B 1 255 ? 52.905 -17.981 66.940 0.56 20.33 255 ASP B CA 1
ATOM 4007 C C . ASP B 1 255 ? 52.293 -19.279 66.406 0.76 20.14 255 ASP B C 1
ATOM 4008 O O . ASP B 1 255 ? 51.786 -20.090 67.181 0.49 20.66 255 ASP B O 1
ATOM 4013 N N . ILE B 1 256 ? 52.339 -19.481 65.093 0.81 19.48 256 ILE B N 1
ATOM 4014 C CA . ILE B 1 256 ? 51.995 -20.783 64.523 0.66 18.67 256 ILE B CA 1
ATOM 4015 C C . ILE B 1 256 ? 53.194 -21.351 63.775 0.99 17.59 256 ILE B C 1
ATOM 4016 O O . ILE B 1 256 ? 54.092 -20.609 63.375 0.67 17.20 256 ILE B O 1
ATOM 4021 N N . GLU B 1 257 ? 53.210 -22.666 63.592 0.75 17.21 257 GLU B N 1
ATOM 4022 C CA . GLU B 1 257 ? 54.351 -23.318 62.965 0.96 16.90 257 GLU B CA 1
ATOM 4023 C C . GLU B 1 257 ? 54.262 -23.256 61.446 0.81 16.63 257 GLU B C 1
ATOM 4024 O O . GLU B 1 257 ? 53.262 -23.654 60.848 0.84 16.58 257 GLU B O 1
ATOM 4030 N N . ILE B 1 258 ? 55.321 -22.737 60.832 1.00 16.42 258 ILE B N 1
ATOM 4031 C CA . ILE B 1 258 ? 55.427 -22.645 59.381 0.97 16.01 258 ILE B CA 1
ATOM 4032 C C . ILE B 1 258 ? 56.874 -22.916 58.993 0.51 15.95 258 ILE B C 1
ATOM 4033 O O . ILE B 1 258 ? 57.790 -22.299 59.539 0.96 16.18 258 ILE B O 1
ATOM 4038 N N . GLY B 1 259 ? 57.079 -23.845 58.065 1.00 15.48 259 GLY B N 1
ATOM 4039 C CA . GLY B 1 259 ? 58.418 -24.191 57.619 0.99 16.07 259 GLY B CA 1
ATOM 4040 C C . GLY B 1 259 ? 59.128 -22.999 57.001 0.90 16.47 259 GLY B C 1
ATOM 4041 O O . GLY B 1 259 ? 60.256 -22.672 57.368 0.78 16.44 259 GLY B O 1
ATOM 4042 N N . ARG B 1 260 ? 58.454 -22.339 56.069 1.00 16.83 260 ARG B N 1
ATOM 4043 C CA . ARG B 1 260 ? 59.031 -21.197 55.370 0.91 17.91 260 ARG B CA 1
ATOM 4044 C C . ARG B 1 260 ? 58.002 -20.092 55.184 0.96 16.78 260 ARG B C 1
ATOM 4045 O O . ARG B 1 260 ? 56.929 -20.319 54.623 0.92 16.64 260 ARG B O 1
ATOM 4053 N N . ARG B 1 261 ? 58.340 -18.899 55.662 1.00 15.69 261 ARG B N 1
ATOM 4054 C CA . ARG B 1 261 ? 57.483 -17.730 55.508 0.82 15.83 261 ARG B CA 1
ATOM 4055 C C . ARG B 1 261 ? 58.013 -16.872 54.368 0.81 15.05 261 ARG B C 1
ATOM 4056 O O . ARG B 1 261 ? 59.147 -16.395 54.420 0.99 15.77 261 ARG B O 1
ATOM 4064 N N . VAL B 1 262 ? 57.191 -16.672 53.343 1.00 13.54 262 VAL B N 1
ATOM 4065 C CA . VAL B 1 262 ? 57.609 -15.915 52.168 0.83 12.65 262 VAL B CA 1
ATOM 4066 C C . VAL B 1 262 ? 56.574 -14.865 51.788 0.80 11.80 262 VAL B C 1
ATOM 4067 O O . VAL B 1 262 ? 55.402 -15.183 51.607 1.00 11.54 262 VAL B O 1
ATOM 4071 N N . PHE B 1 263 ? 57.011 -13.615 51.665 0.90 11.27 263 PHE B N 1
ATOM 4072 C CA . PHE B 1 263 ? 56.129 -12.552 51.202 0.83 10.90 263 PHE B CA 1
ATOM 4073 C C . PHE B 1 263 ? 56.114 -12.517 49.681 0.73 10.75 263 PHE B C 1
ATOM 4074 O O . PHE B 1 263 ? 57.165 -12.516 49.046 1.00 10.67 263 PHE B O 1
ATOM 4082 N N . VAL B 1 264 ? 54.916 -12.512 49.106 0.96 10.98 264 VAL B N 1
ATOM 4083 C CA . VAL B 1 264 ? 54.740 -12.294 47.675 0.88 11.18 264 VAL B CA 1
ATOM 4084 C C . VAL B 1 264 ? 53.763 -11.142 47.452 0.99 10.62 264 VAL B C 1
ATOM 4085 O O . VAL B 1 264 ? 53.295 -10.532 48.414 0.93 10.75 264 VAL B O 1
ATOM 4089 N N . HIS B 1 265 ? 53.461 -10.851 46.188 0.92 10.82 265 HIS B N 1
ATOM 4090 C CA . HIS B 1 265 ? 52.515 -9.793 45.837 1.00 11.35 265 HIS B CA 1
ATOM 4091 C C . HIS B 1 265 ? 52.956 -8.468 46.452 0.72 11.23 265 HIS B C 1
ATOM 4092 O O . HIS B 1 265 ? 52.150 -7.735 47.020 1.00 11.54 265 HIS B O 1
ATOM 4099 N N . ILE B 1 266 ? 54.245 -8.169 46.330 1.00 10.58 266 ILE B N 1
ATOM 4100 C CA . ILE B 1 266 ? 54.811 -6.964 46.926 0.84 9.96 266 ILE B CA 1
ATOM 4101 C C . ILE B 1 266 ? 54.634 -5.755 46.014 0.87 9.64 266 ILE B C 1
ATOM 4102 O O . ILE B 1 266 ? 55.057 -5.774 44.859 1.00 8.94 266 ILE B O 1
ATOM 4107 N N . ASN B 1 267 ? 54.010 -4.701 46.531 0.93 10.08 267 ASN B N 1
ATOM 4108 C CA . ASN B 1 267 ? 53.783 -3.508 45.724 0.95 10.06 267 ASN B CA 1
ATOM 4109 C C . ASN B 1 267 ? 55.079 -2.749 45.492 0.90 10.01 267 ASN B C 1
ATOM 4110 O O . ASN B 1 267 ? 55.999 -2.814 46.309 1.00 10.20 267 ASN B O 1
ATOM 4115 N N . ASN B 1 268 ? 55.147 -2.023 44.380 1.00 10.13 268 ASN B N 1
ATOM 4116 C CA . ASN B 1 268 ? 56.345 -1.270 44.034 0.63 10.14 268 ASN B CA 1
ATOM 4117 C C . ASN B 1 268 ? 56.716 -0.223 45.087 0.80 9.88 268 ASN B C 1
ATOM 4118 O O . ASN B 1 268 ? 57.857 0.225 45.142 0.80 8.58 268 ASN B O 1
ATOM 4123 N N . THR B 1 269 ? 55.756 0.146 45.930 0.98 9.97 269 THR B N 1
ATOM 4124 C CA . THR B 1 269 ? 55.978 1.164 46.959 0.85 10.16 269 THR B CA 1
ATOM 4125 C C . THR B 1 269 ? 56.492 0.592 48.284 0.73 10.62 269 THR B C 1
ATOM 4126 O O . THR B 1 269 ? 56.628 1.322 49.266 0.86 9.56 269 THR B O 1
ATOM 4130 N N . ASN B 1 270 ? 56.768 -0.707 48.322 1.00 10.84 270 ASN B N 1
ATOM 4131 C CA . ASN B 1 270 ? 57.190 -1.342 49.568 0.87 11.43 270 ASN B CA 1
ATOM 4132 C C . ASN B 1 270 ? 58.709 -1.298 49.720 0.87 11.85 270 ASN B C 1
ATOM 4133 O O . ASN B 1 270 ? 59.432 -1.832 48.884 0.79 11.04 270 ASN B O 1
ATOM 4138 N N . PRO B 1 271 ? 59.194 -0.651 50.793 0.96 13.95 271 PRO B N 1
ATOM 4139 C CA . PRO B 1 271 ? 60.638 -0.467 51.001 1.00 15.24 271 PRO B CA 1
ATOM 4140 C C . PRO B 1 271 ? 61.422 -1.758 51.255 1.00 15.47 271 PRO B C 1
ATOM 4141 O O . PRO B 1 271 ? 62.654 -1.713 51.221 0.84 15.60 271 PRO B O 1
ATOM 4145 N N . VAL B 1 272 ? 60.748 -2.883 51.487 1.00 15.31 272 VAL B N 1
ATOM 4146 C CA . VAL B 1 272 ? 61.461 -4.156 51.607 0.84 15.80 272 VAL B CA 1
ATOM 4147 C C . VAL B 1 272 ? 62.079 -4.555 50.268 0.81 15.23 272 VAL B C 1
ATOM 4148 O O . VAL B 1 272 ? 62.933 -5.438 50.211 0.98 15.19 272 VAL B O 1
ATOM 4152 N N . LEU B 1 273 ? 61.638 -3.903 49.194 1.00 14.85 273 LEU B N 1
ATOM 4153 C CA . LEU B 1 273 ? 62.179 -4.152 47.861 0.86 14.69 273 LEU B CA 1
ATOM 4154 C C . LEU B 1 273 ? 63.614 -3.652 47.738 0.95 15.64 273 LEU B C 1
ATOM 4155 O O . LEU B 1 273 ? 64.373 -4.124 46.892 0.75 16.84 273 LEU B O 1
ATOM 4160 N N . ILE B 1 274 ? 63.981 -2.694 48.584 0.90 15.29 274 ILE B N 1
ATOM 4161 C CA . ILE B 1 274 ? 65.327 -2.138 48.562 0.80 15.31 274 ILE B CA 1
ATOM 4162 C C . ILE B 1 274 ? 66.279 -3.113 49.246 0.82 16.56 274 ILE B C 1
ATOM 4163 O O . ILE B 1 274 ? 66.171 -3.364 50.446 1.00 16.76 274 ILE B O 1
ATOM 4168 N N . GLU B 1 275 ? 67.208 -3.657 48.464 0.99 17.54 275 GLU B N 1
ATOM 4169 C CA . GLU B 1 275 ? 68.041 -4.781 48.886 0.53 17.91 275 GLU B CA 1
ATOM 4170 C C . GLU B 1 275 ? 68.848 -4.553 50.165 1.00 18.54 275 GLU B C 1
ATOM 4171 O O . GLU B 1 275 ? 68.998 -5.469 50.972 0.67 18.93 275 GLU B O 1
ATOM 4177 N N . ASP B 1 276 ? 69.367 -3.346 50.360 0.96 19.23 276 ASP B N 1
ATOM 4178 C CA . ASP B 1 276 ? 70.208 -3.100 51.530 0.62 19.61 276 ASP B CA 1
ATOM 4179 C C . ASP B 1 276 ? 69.502 -2.280 52.605 0.80 19.53 276 ASP B C 1
ATOM 4180 O O . ASP B 1 276 ? 70.149 -1.719 53.488 0.73 19.67 276 ASP B O 1
ATOM 4185 N N . SER B 1 277 ? 68.176 -2.230 52.542 0.84 18.88 277 SER B N 1
ATOM 4186 C CA . SER B 1 277 ? 67.407 -1.389 53.454 1.00 17.97 277 SER B CA 1
ATOM 4187 C C . SER B 1 277 ? 67.273 -2.007 54.842 0.94 18.24 277 SER B C 1
ATOM 4188 O O . SER B 1 277 ? 67.306 -3.227 54.996 1.00 18.60 277 SER B O 1
ATOM 4191 N N . TYR B 1 278 ? 67.120 -1.155 55.851 0.81 17.77 278 TYR B N 1
ATOM 4192 C CA . TYR B 1 278 ? 66.840 -1.622 57.203 0.85 17.17 278 TYR B CA 1
ATOM 4193 C C . TYR B 1 278 ? 65.533 -2.410 57.244 0.95 16.26 278 TYR B C 1
ATOM 4194 O O . TYR B 1 278 ? 65.422 -3.415 57.951 1.00 14.53 278 TYR B O 1
ATOM 4203 N N . GLU B 1 279 ? 64.543 -1.930 56.496 1.00 16.84 279 GLU B N 1
ATOM 4204 C CA . GLU B 1 279 ? 63.229 -2.563 56.433 1.00 18.01 279 GLU B CA 1
ATOM 4205 C C . GLU B 1 279 ? 63.331 -4.025 56.012 0.82 18.59 279 GLU B C 1
ATOM 4206 O O . GLU B 1 279 ? 62.722 -4.899 56.628 0.98 18.79 279 GLU B O 1
ATOM 4212 N N . ARG B 1 280 ? 64.101 -4.277 54.957 0.98 19.15 280 ARG B N 1
ATOM 4213 C CA . ARG B 1 280 ? 64.341 -5.633 54.477 1.00 19.75 280 ARG B CA 1
ATOM 4214 C C . ARG B 1 280 ? 64.978 -6.491 55.566 0.67 19.95 280 ARG B C 1
ATOM 4215 O O . ARG B 1 280 ? 64.520 -7.601 55.844 0.87 19.84 280 ARG B O 1
ATOM 4223 N N . ALA B 1 281 ? 66.037 -5.967 56.177 1.00 20.08 281 ALA B N 1
ATOM 4224 C CA . ALA B 1 281 ? 66.722 -6.650 57.269 0.75 19.61 281 ALA B CA 1
ATOM 4225 C C . ALA B 1 281 ? 65.775 -6.942 58.431 0.95 18.51 281 ALA B C 1
ATOM 4226 O O . ALA B 1 281 ? 65.807 -8.026 59.015 0.88 18.53 281 ALA B O 1
ATOM 4228 N N . SER B 1 282 ? 64.933 -5.967 58.759 0.93 17.09 282 SER B N 1
ATOM 4229 C CA . SER B 1 282 ? 63.963 -6.106 59.843 1.00 16.47 282 SER B CA 1
ATOM 4230 C C . SER B 1 282 ? 62.983 -7.248 59.590 0.63 15.92 282 SER B C 1
ATOM 4231 O O . SER B 1 282 ? 62.658 -8.019 60.493 1.00 15.34 282 SER B O 1
ATOM 4234 N N . VAL B 1 283 ? 62.516 -7.357 58.352 0.80 15.96 283 VAL B N 1
ATOM 4235 C CA . VAL B 1 283 ? 61.531 -8.368 58.009 1.00 15.98 283 VAL B CA 1
ATOM 4236 C C . VAL B 1 283 ? 62.184 -9.751 57.990 0.79 17.78 283 VAL B C 1
ATOM 4237 O O . VAL B 1 283 ? 61.589 -10.740 58.423 0.93 18.62 283 VAL B O 1
ATOM 4241 N N . GLU B 1 284 ? 63.427 -9.807 57.525 1.00 18.73 284 GLU B N 1
ATOM 4242 C CA . GLU B 1 284 ? 64.186 -11.052 57.518 0.87 19.55 284 GLU B CA 1
ATOM 4243 C C . GLU B 1 284 ? 64.553 -11.493 58.933 0.85 19.54 284 GLU B C 1
ATOM 4244 O O . GLU B 1 284 ? 64.576 -12.687 59.232 0.97 19.77 284 GLU B O 1
ATOM 4250 N N . ALA B 1 285 ? 64.838 -10.524 59.799 0.88 19.02 285 ALA B N 1
ATOM 4251 C CA . ALA B 1 285 ? 65.179 -10.810 61.187 1.00 19.10 285 ALA B CA 1
ATOM 4252 C C . ALA B 1 285 ? 63.991 -11.419 61.925 0.46 18.64 285 ALA B C 1
ATOM 4253 O O . ALA B 1 285 ? 64.162 -12.133 62.911 0.90 19.10 285 ALA B O 1
ATOM 4255 N N . ARG B 1 286 ? 62.786 -11.138 61.438 1.00 17.56 286 ARG B N 1
ATOM 4256 C CA . ARG B 1 286 ? 61.576 -11.675 62.049 0.83 16.75 286 ARG B CA 1
ATOM 4257 C C . ARG B 1 286 ? 61.103 -12.953 61.354 0.88 16.29 286 ARG B C 1
ATOM 4258 O O . ARG B 1 286 ? 59.964 -13.385 61.537 0.79 16.94 286 ARG B O 1
ATOM 4266 N N . GLY B 1 287 ? 61.983 -13.548 60.555 0.86 15.87 287 GLY B N 1
ATOM 4267 C CA . GLY B 1 287 ? 61.750 -14.874 60.007 0.94 15.51 287 GLY B CA 1
ATOM 4268 C C . GLY B 1 287 ? 61.071 -14.944 58.651 0.57 14.91 287 GLY B C 1
ATOM 4269 O O . GLY B 1 287 ? 60.632 -16.015 58.232 0.94 14.43 287 GLY B O 1
ATOM 4270 N N . TRP B 1 288 ? 60.990 -13.815 57.955 1.00 15.03 288 TRP B N 1
ATOM 4271 C CA . TRP B 1 288 ? 60.325 -13.774 56.655 0.85 15.55 288 TRP B CA 1
ATOM 4272 C C . TRP B 1 288 ? 61.295 -13.578 55.497 0.85 15.58 288 TRP B C 1
ATOM 4273 O O . TRP B 1 288 ? 62.207 -12.756 55.567 0.84 16.05 288 TRP B O 1
ATOM 4284 N N . THR B 1 289 ? 61.092 -14.352 54.435 0.99 14.65 289 THR B N 1
ATOM 4285 C CA . THR B 1 289 ? 61.816 -14.148 53.187 1.00 13.98 289 THR B CA 1
ATOM 4286 C C . THR B 1 289 ? 61.044 -13.190 52.287 0.63 14.06 289 THR B C 1
ATOM 4287 O O . THR B 1 289 ? 59.826 -13.304 52.150 0.97 14.23 289 THR B O 1
ATOM 4291 N N . VAL B 1 290 ? 61.755 -12.247 51.678 1.00 13.71 290 VAL B N 1
ATOM 4292 C CA . VAL B 1 290 ? 61.153 -11.369 50.684 0.95 14.21 290 VAL B CA 1
ATOM 4293 C C . VAL B 1 290 ? 61.396 -11.971 49.305 0.92 13.62 290 VAL B C 1
ATOM 4294 O O . VAL B 1 290 ? 62.533 -12.037 48.840 0.88 13.31 290 VAL B O 1
ATOM 4298 N N . ALA B 1 291 ? 60.324 -12.420 48.657 0.98 13.15 291 ALA B N 1
ATOM 4299 C CA . ALA B 1 291 ? 60.450 -13.160 47.403 0.76 12.66 291 ALA B CA 1
ATOM 4300 C C . ALA B 1 291 ? 60.950 -12.302 46.256 0.89 12.21 291 ALA B C 1
ATOM 4301 O O . ALA B 1 291 ? 60.623 -11.121 46.153 1.00 10.93 291 ALA B O 1
ATOM 4303 N N . HIS B 1 292 ? 61.735 -12.927 45.387 0.97 12.72 292 HIS B N 1
ATOM 4304 C CA . HIS B 1 292 ? 62.122 -12.343 44.113 0.61 12.84 292 HIS B CA 1
ATOM 4305 C C . HIS B 1 292 ? 61.706 -13.299 42.999 0.75 12.04 292 HIS B C 1
ATOM 4306 O O . HIS B 1 292 ? 61.446 -14.478 43.259 0.94 12.70 292 HIS B O 1
ATOM 4313 N N . ASP B 1 293 ? 61.631 -12.799 41.768 0.99 10.95 293 ASP B N 1
ATOM 4314 C CA . ASP B 1 293 ? 61.260 -13.641 40.632 0.79 10.32 293 ASP B CA 1
ATOM 4315 C C . ASP B 1 293 ? 62.257 -14.782 40.455 1.00 10.39 293 ASP B C 1
ATOM 4316 O O . ASP B 1 293 ? 63.467 -14.571 40.474 0.93 11.01 293 ASP B O 1
ATOM 4321 N N . GLY B 1 294 ? 61.744 -15.993 40.274 0.83 10.78 294 GLY B N 1
ATOM 4322 C CA . GLY B 1 294 ? 62.601 -17.141 40.051 1.00 12.14 294 GLY B CA 1
ATOM 4323 C C . GLY B 1 294 ? 63.040 -17.847 41.316 0.80 13.55 294 GLY B C 1
ATOM 4324 O O . GLY B 1 294 ? 63.741 -18.855 41.246 0.87 13.44 294 GLY B O 1
ATOM 4325 N N . LEU B 1 295 ? 62.648 -17.316 42.472 0.97 14.00 295 LEU B N 1
ATOM 4326 C CA . LEU B 1 295 ? 62.905 -17.994 43.740 0.93 13.77 295 LEU B CA 1
ATOM 4327 C C . LEU B 1 295 ? 62.298 -19.390 43.671 0.78 13.30 295 LEU B C 1
ATOM 4328 O O . LEU B 1 295 ? 61.150 -19.556 43.261 0.96 12.64 295 LEU B O 1
ATOM 4333 N N . THR B 1 296 ? 63.071 -20.394 44.064 1.00 13.80 296 THR B N 1
ATOM 4334 C CA . THR B 1 296 ? 62.586 -21.765 44.009 0.87 14.93 296 THR B CA 1
ATOM 4335 C C . THR B 1 296 ? 62.528 -22.395 45.391 0.89 16.39 296 THR B C 1
ATOM 4336 O O . THR B 1 296 ? 63.315 -22.054 46.274 1.00 17.34 296 THR B O 1
ATOM 4340 N N . LEU B 1 297 ? 61.578 -23.306 45.566 0.92 16.53 297 LEU B N 1
ATOM 4341 C CA . LEU B 1 297 ? 61.464 -24.091 46.787 1.00 16.89 297 LEU B CA 1
ATOM 4342 C C . LEU B 1 297 ? 61.342 -25.570 46.445 0.97 16.93 297 LEU B C 1
ATOM 4343 O O . LEU B 1 297 ? 60.607 -25.942 45.530 1.00 16.52 297 LEU B O 1
ATOM 4348 N N . ASP B 1 298 ? 62.069 -26.408 47.174 0.85 17.61 298 ASP B N 1
ATOM 4349 C CA . ASP B 1 298 ? 61.927 -27.852 47.042 0.85 18.81 298 ASP B CA 1
ATOM 4350 C C . ASP B 1 298 ? 61.519 -28.405 48.401 1.00 19.16 298 ASP B C 1
ATOM 4351 O O . ASP B 1 298 ? 62.359 -28.624 49.273 0.59 19.48 298 ASP B O 1
ATOM 4356 N N . LEU B 1 299 ? 60.219 -28.617 48.577 1.00 18.62 299 LEU B N 1
ATOM 4357 C CA . LEU B 1 299 ? 59.671 -28.995 49.872 0.56 18.49 299 LEU B CA 1
ATOM 4358 C C . LEU B 1 299 ? 59.706 -30.507 50.069 1.00 18.94 299 LEU B C 1
ATOM 4359 O O . LEU B 1 299 ? 59.468 -31.268 49.130 0.68 18.61 299 LEU B O 1
#

Nearest PDB structures (foldseek):
  4z7r-assembly1_B  TM=1.004E+00  e=1.313E-66  Methylorubrum extorquens AM1
  4z7r-assembly1_A  TM=9.902E-01  e=4.878E-63  Methylorubrum extorquens AM1
  4z67-assembly1_A  TM=9.422E-01  e=7.986E-35  Pseudomonas putida KT2440
  6e13-assembly1_A-2  TM=9.421E-01  e=9.291E-34  Pseudomonas putida KT2440
  3jxp-assembly1_A  TM=9.346E-01  e=2.479E-33  Pseudomonas putida KT2440

CATH classification: 3.60.15.10

InterPro domains:
  IPR001279 Metallo-beta-lactamase [PF12706] (50-266)
  IPR011842 Coenzyme PQQ biosynthesis protein B [MF_00653] (1-299)
  IPR011842 Coenzyme PQQ biosynthesis protein B [TIGR02108] (3-298)
  IPR011842 Coenzyme PQQ biosynthesis protein B [cd16274] (1-217)
  IPR036866 Ribonuclease Z/Hydroxyacylglutathione hydrolase-like [G3DSA:3.60.15.10] (1-299)
  IPR036866 Ribonuclease Z/Hydroxyacylglutathione hydrolase-like [SSF56281] (1-299)

Solvent-accessible surface area: 20737 Å² total; per-residue (Å²): 18,66,2,1,0,2,1,0,0,4,22,4,0,0,4,23,4,6,8,66,8,84,6,0,31,33,10,29,87,64,41,102,103,3,112,80,5,22,1,0,1,1,0,0,0,34,59,29,102,89,8,0,0,0,0,0,0,15,2,1,8,21,2,0,47,79,11,97,62,1,28,2,117,132,48,91,116,81,7,5,3,78,0,0,0,1,3,11,0,38,7,7,3,0,9,1,0,1,10,1,36,45,30,9,78,12,31,0,26,0,2,53,33,6,8,50,25,1,49,110,2,148,21,1,82,42,1,37,104,134,40,5,123,60,69,60,6,49,58,96,72,82,22,110,17,0,77,46,0,33,0,15,0,4,25,0,1,3,22,22,1,101,13,44,44,83,119,99,58,41,36,9,45,83,58,60,33,10,2,0,0,13,0,67,9,79,82,86,55,0,0,0,0,1,13,1,16,118,26,26,134,100,6,42,65,80,0,38,48,1,46,0,0,0,0,0,0,4,1,7,45,56,43,6,30,82,166,34,50,31,23,126,69,39,0,155,53,33,4,24,14,30,0,26,47,169,105,0,0,7,45,26,0,69,110,22,141,17,61,112,38,4,0,1,9,0,12,4,5,0,25,0,0,35,65,103,17,181,59,22,51,25,0,90,91,96,48,4,64,7,0,43,42,31,34,74,12,103,30,17,65,1,2,0,1,0,0,0,4,24,4,1,0,3,25,5,6,9,61,12,89,8,0,27,36,13,19,80,65,39,99,104,3,111,78,3,12,3,4,1,0,0,0,0,34,60,30,102,86,6,0,1,0,0,0,0,14,1,1,8,66,2,0,44,66,7,97,61,0,38,4,120,122,47,89,112,84,6,6,2,80,0,0,0,0,4,48,40,92,19,20,16,5,10,1,0,0,7,1,38,45,27,8,79,10,26,0,29,0,25,80,53,21,13,50,58,6,64,80,8,130,0,2,63,15,2,35,104,134,39,4,130,71,67,66,6,54,77,104,77,81,26,107,18,0,78,44,0,36,0,21,2,2,75,10,46,93,16,0,0,18,0,71,9,77,82,81,51,0,0,1,0,8,17,1,35,146,26,32,131,104,4,20,77,109,0,38,50,1,46,0,0,0,0,0,0,2,0,6,76,46,57,10,25,71,192,38,45,44,32,125,95,37,0,202,155,59,27,31,11,26,0,29,48,169,106,0,0,8,50,24,0,69,112,25,139,18,61,109,38,3,0,0,22,0,14,6,6,0,28,0,0,39,60,108,15,182,62,22,53,30,0,89,90,97,51,5,63,7,0,62,39,27,20,76,16,101,26

Radius of gyration: 23.95 Å; Cα contacts (8 Å, |Δi|>4): 1540; chains: 2; bounding box: 42×54×75 Å

B-factor: mean 15.85, std 7.33, range [4.6, 200.45]

Foldseek 3Di:
DKKFWLFFAAPQWQPRPPDCFPLNVCVVVVNPQFDTTAHGKMWDDQPLQAIEIEFAAPCNVVSLVVAVSQDADPDDLGTSHAEYEYQAQARRRHVRLLVVQPLHAHEYEAAPVNLCVQVVDCSSCSNPCVGYHYDHDHAQDWDPRDVQKIKHKHWAFFWAYPVPADPVTGAGDTDSRGIWMWIDGPHAIEIEHQFHLADDPVNLVVQFPHQEYEYHAAEQAQCLCVVSVNDDHGCRNRRHFHCDDCRGPLNVNLPGDYNAAEYGNYYSSHCLSRNPDVSVVVVVVSRYHYDHRGDMDDD/DKKFWLFFAAPQWQPRPPDCFPLNVCVVVVNPQFDTTFHGKMWDDQPLQAIEIEFFALCNVVSLVVAVSQDADPDDLGTSYAEYEALDQDCRRHVRLLVVQPLRAHEYEEAPVNLVVLVVDCSSCSNPCVGYHYDYDDAQDWDPRDVQKIWHWHDALQIWIWIDGPRAIEIEHQFHLFDDPVNLVVQFPHLEYEYHAAEQAQCLCVVSVNDDGGCNNVRGAHCDDCRGPLNSNLPGDYNAAEYGNYYSSYCLSRNPDPSVVVSVVSRYHYDHRGDMDDD

Sequence (578 aa):
MHVVILGSAAGGGVPQWNCRCSICSLAWAGDSRVRPRTQSSIAVSPDGERWLLLNASPDIRQQIQANPQMHPREGLRHSPIHAVLLTNGDVDHVAGLLTLREGQPFTLYATPGILASVSDNRVFDVMAADVVKRQTIALNETFEPVPGLSVTLFSVPGKVPLWLEDASMEIGAETETTVGTMIEAGGKRLAYIPGCARVTEDLKARIAGADALLFDGTVLEDDDMIRAGVGTKTGWRMGHIQMNGETGSIASLADIEIGRRVFVHINNTNPVLIEDSYERASVEARGWTVAHDGLTLDLMHVVILGSAAGGGVPQWNCRCSICSLAWAGDSRVRPRTQSSIAVSPDGERWLLLNASPDIRQQIQANPQMHPREGLRHSPIHAVLLTNGDVDHVAGLLTLREGQPFTLYATPGILASVSDNRVFDVMAADVVKRQTIALNETFEPVPGLSVTLFSVPTVGTMIEAGGKRLAYIPGCARVTEDLKARIAGADALLFDGTVLEDDDMIRAGVGTKTGWRMGHIQMNGETGSIASLADIEIGRRVFVHINNTNPVLIEDSYERASVEARGWTVAHDGLTLDL